Protein AF-A0A955L0E6-F1 (afdb_monomer_lite)

Foldseek 3Di:
DKKKKKKFFAWPLDWLVLRLVLVLLSLVVRLVVAAQKKKKWWDAQFAIEIEIARGRSVVRCPDPLNVVVSPDRGGTGMMIMMHDDDDKADSLARCQTPQHDDDQKTKDKDWAQPCLVVLCVVCVVFDDDGTGSVRSLVRQLNVLLVVDFASLRSLLVSVVPTDTWIWMWMDGLQAQKTKTATQALQKKWKAAPVRRMIIMIRDPVSNVVSCVPSPVPGPHIDIGTQDHQKMWIAGSHRRDIDIDGSPDDDDDPRGSDDDNGHYYHYDYPRDRDRPDPPPPDDDDPVVNVVVCVVVVVVVVVVVVVVPFQAAPPPRHGPPPPPWDADPVSHIPCNVPDDDDDDPDDVVVLVVCVVQAPVPLDASEEQAALLDPVSLVVLCCCCPVNVGRYDYDYDDPPPRDPNSVVSVVVSPD

InterPro domains:
  IPR014729 Rossmann-like alpha/beta/alpha sandwich fold [G3DSA:3.40.50.620] (313-409)
  IPR017932 Glutamine amidotransferase type 2 domain [PF13537] (86-204)
  IPR017932 Glutamine amidotransferase type 2 domain [PS51278] (2-237)
  IPR029055 Nucleophile aminohydrolases, N-terminal [G3DSA:3.60.20.10] (2-312)
  IPR029055 Nucleophile aminohydrolases, N-terminal [SSF56235] (2-205)

Radius of gyration: 25.05 Å; chains: 1; bounding box: 67×68×72 Å

pLDDT: mean 88.67, std 11.16, range [45.19, 98.56]

Secondary structure (DSSP, 8-state):
--EEEEEEE-TTSS-HHHHHHHHHHHHHHHHTT--SEEEEEEE-SSEEEEEEESS-HHHHTT-HHHHHTSSS-----EEEEEEE--SSS-TTSGGGSSSEEETTEEEEEEEEETTHHHHHHH-TTS---SSSHHHHHHHHHHHHHHHSSBHHHHHHHHHHH--EEEEEEEEESS-SEEEEEESS---EEEEETT--EEEEESSHHHHHHHHHHH-TT-S-EEEEEPPTTEEEEEETTT--EEEEETT-------BS--PPPPEEEE-S----SPPPP----SS-HHHHHHHHHHHHHHHHHHHHHHTS-B-TTT--BTTSTT--B-TTS-BHHHHS-------HHHHHHHHHHTT---SSS--EEEE--SSHHHHHHHHIIIIIS---EEEE---SS---HHHHHHHHHHH-

Sequence (412 aa):
MCGIFGFVTTKNSFNSERVKSITDQLLLLSESRGKDSSGVAIVREKEIIVYKEPLSAHKFIKQKKYLKLFSTEQEKHALIGHARMETNGSFSLSNNNQPVVKDGIVTIHNGIIVNDSDIWKKHTDIKRDFQVDTELYNSLLRKYIQKKESLLEALRATLSELQGSYAFATLFNDFNSLVLVTNTGSLYTITDSEKSFVAFVSEKHFAEELVSKQFPSQKEIEIKQVKADSGLIINLQNLNILSFQVSGNEKTNLTKKTAKSKTINQIGSIITEVPQPISLRKNNQNFKTIEKLINEEYTKDRDKISKLRRCTKCILPETMPFIEFDEEGVCSFCHSYEKREIKGVEELEKEIAKYRKGNGEPDCIVSFSGGRDSCYSMHYAVKELGLNPLAYSYDWGMITDLGRRNQARMTG

Structure (mmCIF, N/CA/C/O backbone):
data_AF-A0A955L0E6-F1
#
_entry.id   AF-A0A955L0E6-F1
#
loop_
_atom_site.group_PDB
_atom_site.id
_atom_site.type_symbol
_atom_site.label_atom_id
_atom_site.label_alt_id
_atom_site.label_comp_id
_atom_site.label_asym_id
_atom_site.label_entity_id
_atom_site.label_seq_id
_atom_site.pdbx_PDB_ins_code
_atom_site.Cartn_x
_atom_site.Cartn_y
_atom_site.Cartn_z
_atom_site.occupancy
_atom_site.B_iso_or_equiv
_atom_site.auth_seq_id
_atom_site.auth_comp_id
_atom_site.auth_asym_id
_atom_site.auth_atom_id
_atom_site.pdbx_PDB_model_num
ATOM 1 N N . MET A 1 1 ? 7.340 5.930 -4.363 1.00 64.69 1 MET A N 1
ATOM 2 C CA . MET A 1 1 ? 6.614 4.677 -4.041 1.00 64.69 1 MET A CA 1
ATOM 3 C C . MET A 1 1 ? 5.828 4.946 -2.785 1.00 64.69 1 MET A C 1
ATOM 5 O O . MET A 1 1 ? 6.500 5.255 -1.822 1.00 64.69 1 MET A O 1
ATOM 9 N N . CYS A 1 2 ? 4.504 4.808 -2.775 1.00 84.69 2 CYS A N 1
ATOM 10 C CA . CYS A 1 2 ? 3.619 5.091 -1.637 1.00 84.69 2 CYS A CA 1
ATOM 11 C C . CYS A 1 2 ? 4.024 4.424 -0.305 1.00 84.69 2 CYS A C 1
ATOM 13 O O . CYS A 1 2 ? 4.734 3.418 -0.293 1.00 84.69 2 CYS A O 1
ATOM 15 N N . GLY A 1 3 ? 3.547 4.957 0.820 1.00 89.81 3 GLY A N 1
ATOM 16 C CA . GLY A 1 3 ? 3.676 4.332 2.140 1.00 89.81 3 GLY A CA 1
ATOM 17 C C . GLY A 1 3 ? 2.317 3.904 2.691 1.00 89.81 3 GLY A C 1
ATOM 18 O O . GLY A 1 3 ? 1.415 4.737 2.771 1.00 89.81 3 GLY A O 1
ATOM 19 N N . ILE A 1 4 ? 2.189 2.633 3.094 1.00 96.06 4 ILE A N 1
ATOM 20 C CA . ILE A 1 4 ? 1.036 2.116 3.853 1.00 96.06 4 ILE A CA 1
ATOM 21 C C . ILE A 1 4 ? 1.430 1.875 5.305 1.00 96.06 4 ILE A C 1
ATOM 23 O O . ILE A 1 4 ? 2.556 1.449 5.590 1.00 96.06 4 ILE A O 1
ATOM 27 N N . PHE A 1 5 ? 0.501 2.148 6.212 1.00 98.06 5 PHE A N 1
ATOM 28 C CA . PHE A 1 5 ? 0.687 1.957 7.643 1.00 98.06 5 PHE A CA 1
ATOM 29 C C . PHE A 1 5 ? -0.652 1.802 8.362 1.00 98.06 5 PHE A C 1
ATOM 31 O O . PHE A 1 5 ? -1.718 2.099 7.817 1.00 98.06 5 PHE A O 1
ATOM 38 N N . GLY A 1 6 ? -0.594 1.393 9.620 1.00 97.69 6 GLY A N 1
ATOM 39 C CA . GLY A 1 6 ? -1.752 1.378 10.495 1.00 97.69 6 GLY A CA 1
ATOM 40 C C . GLY A 1 6 ? -1.480 0.645 11.794 1.00 97.69 6 GLY A C 1
ATOM 41 O O . GLY A 1 6 ? -0.364 0.197 12.053 1.00 97.69 6 GLY A O 1
ATOM 42 N N . PHE A 1 7 ? -2.508 0.536 12.622 1.00 96.62 7 PHE A N 1
ATOM 43 C CA . PHE A 1 7 ? -2.459 -0.217 13.864 1.00 96.62 7 PHE A CA 1
ATOM 44 C C . PHE A 1 7 ? -3.849 -0.640 14.322 1.00 96.62 7 PHE A C 1
ATOM 46 O O . PHE A 1 7 ? -4.857 -0.042 13.949 1.00 96.62 7 PHE A O 1
ATOM 53 N N . VAL A 1 8 ? -3.878 -1.672 15.153 1.00 95.38 8 VAL A N 1
ATOM 54 C CA . VAL A 1 8 ? -5.039 -2.182 15.875 1.00 95.38 8 VAL A CA 1
ATOM 55 C C . VAL A 1 8 ? -4.674 -2.209 17.352 1.00 95.38 8 VAL A C 1
ATOM 57 O O . VAL A 1 8 ? -3.561 -2.597 17.700 1.00 95.38 8 VAL A O 1
ATOM 60 N N . THR A 1 9 ? -5.581 -1.785 18.221 1.00 91.69 9 THR A N 1
ATOM 61 C CA . THR A 1 9 ? -5.351 -1.692 19.670 1.00 91.69 9 THR A CA 1
ATOM 62 C C . THR A 1 9 ? -6.477 -2.365 20.426 1.00 91.69 9 THR A C 1
ATOM 64 O O . THR A 1 9 ? -7.634 -2.293 19.999 1.00 91.69 9 THR A O 1
ATOM 67 N N . THR A 1 10 ? -6.173 -2.961 21.581 1.00 83.75 10 THR A N 1
ATOM 68 C CA . THR A 1 10 ? -7.248 -3.379 22.489 1.00 83.75 10 THR A CA 1
ATOM 69 C C . THR A 1 10 ? -7.947 -2.162 23.101 1.00 83.75 10 THR A C 1
ATOM 71 O O . THR A 1 10 ? -7.481 -1.017 23.026 1.00 83.75 10 THR A O 1
ATOM 74 N N . LYS A 1 11 ? -9.136 -2.398 23.662 1.00 74.31 11 LYS A N 1
ATOM 75 C CA . LYS A 1 11 ? -9.931 -1.361 24.320 1.00 74.31 11 LYS A CA 1
ATOM 76 C C . LYS A 1 11 ? -9.108 -0.721 25.446 1.00 74.31 11 LYS A C 1
ATOM 78 O O . LYS A 1 11 ? -8.560 -1.426 26.284 1.00 74.31 11 LYS A O 1
ATOM 83 N N . ASN A 1 12 ? -9.056 0.610 25.458 1.00 73.06 12 ASN A N 1
ATOM 84 C CA . ASN A 1 12 ? -8.335 1.445 26.428 1.00 73.06 12 ASN A CA 1
ATOM 85 C C . ASN A 1 12 ? -6.796 1.417 26.366 1.00 73.06 12 ASN A C 1
ATOM 87 O O . ASN A 1 12 ? -6.179 2.101 27.178 1.00 73.06 12 ASN A O 1
ATOM 91 N N . SER A 1 13 ? -6.154 0.719 25.416 1.00 80.88 13 SER A N 1
ATOM 92 C CA . SER A 1 13 ? -4.682 0.750 25.332 1.00 80.88 13 SER A CA 1
ATOM 93 C C . SER A 1 13 ? -4.150 2.135 24.977 1.00 80.88 13 SER A C 1
ATOM 95 O O . SER A 1 13 ? -3.214 2.609 25.614 1.00 80.88 13 SER A O 1
ATOM 97 N N . PHE A 1 14 ? -4.743 2.805 23.981 1.00 87.25 14 PHE A N 1
ATOM 98 C CA . PHE A 1 14 ? -4.327 4.141 23.546 1.00 87.25 14 PHE A CA 1
ATOM 99 C C . PHE A 1 14 ? -5.466 5.151 23.696 1.00 87.25 14 PHE A C 1
ATOM 101 O O . PHE A 1 14 ? -6.565 4.955 23.177 1.00 87.25 14 PHE A O 1
ATOM 108 N N . ASN A 1 15 ? -5.175 6.278 24.349 1.00 87.94 15 ASN A N 1
ATOM 109 C CA . ASN A 1 15 ? -6.073 7.429 24.376 1.00 87.94 15 ASN A CA 1
ATOM 110 C C . ASN A 1 15 ? -6.052 8.193 23.033 1.00 87.94 15 ASN A C 1
ATOM 112 O O . ASN A 1 15 ? -5.231 7.939 22.145 1.00 87.94 15 ASN A O 1
ATOM 116 N N . SER A 1 16 ? -6.959 9.159 22.871 1.00 88.81 16 SER A N 1
ATOM 117 C CA . SER A 1 16 ? -7.093 9.911 21.618 1.00 88.81 16 SER A CA 1
ATOM 118 C C . SER A 1 16 ? -5.825 10.656 21.192 1.00 88.81 16 SER A C 1
ATOM 120 O O . SER A 1 16 ? -5.523 10.678 19.995 1.00 88.81 16 SER A O 1
ATOM 122 N N . GLU A 1 17 ? -5.079 11.220 22.143 1.00 90.81 17 GLU A N 1
ATOM 123 C CA . GLU A 1 17 ? -3.821 11.932 21.889 1.00 90.81 17 GLU A CA 1
ATOM 124 C C . GLU A 1 17 ? -2.722 10.985 21.410 1.00 90.81 17 GLU A C 1
ATOM 126 O O . GLU A 1 17 ? -2.025 11.276 20.437 1.00 90.81 17 GLU A O 1
ATOM 131 N N . ARG A 1 18 ? -2.614 9.811 22.035 1.00 91.19 18 ARG A N 1
ATOM 132 C CA . ARG A 1 18 ? -1.647 8.775 21.685 1.00 91.19 18 ARG A CA 1
ATOM 133 C C . ARG A 1 18 ? -1.904 8.214 20.292 1.00 91.19 18 ARG A C 1
ATOM 135 O O . ARG A 1 18 ? -0.976 8.138 19.489 1.00 91.19 18 ARG A O 1
ATOM 142 N N . VAL A 1 19 ? -3.163 7.899 19.976 1.00 92.19 19 VAL A N 1
ATOM 143 C CA . VAL A 1 19 ? -3.582 7.486 18.624 1.00 92.19 19 VAL A CA 1
ATOM 144 C C . VAL A 1 19 ? -3.192 8.561 17.607 1.00 92.19 19 VAL A C 1
ATOM 146 O O . VAL A 1 19 ? -2.623 8.234 16.565 1.00 92.19 19 VAL A O 1
ATOM 149 N N . LYS A 1 20 ? -3.448 9.842 17.903 1.00 94.50 20 LYS A N 1
ATOM 150 C CA . LYS A 1 20 ? -3.072 10.948 17.013 1.00 94.50 20 LYS A CA 1
ATOM 151 C C . LYS A 1 20 ? -1.556 11.039 16.826 1.00 94.50 20 LYS A C 1
ATOM 153 O O . LYS A 1 20 ? -1.108 11.118 15.691 1.00 94.50 20 LYS A O 1
ATOM 158 N N . SER A 1 21 ? -0.779 10.994 17.908 1.00 95.31 21 SER A N 1
ATOM 159 C CA . SER A 1 21 ? 0.689 11.088 17.875 1.00 95.31 21 SER A CA 1
ATOM 160 C C . SER A 1 21 ? 1.318 9.997 17.002 1.00 95.31 21 SER A C 1
ATOM 162 O O . SER A 1 21 ? 2.103 10.294 16.099 1.00 95.31 21 SER A O 1
ATOM 164 N N . ILE A 1 22 ? 0.897 8.741 17.195 1.00 95.44 22 ILE A N 1
ATOM 165 C CA . ILE A 1 22 ? 1.336 7.602 16.374 1.00 95.44 22 ILE A CA 1
ATOM 166 C C . ILE A 1 22 ? 0.946 7.814 14.905 1.00 95.44 22 ILE A C 1
ATOM 168 O O . ILE A 1 22 ? 1.763 7.611 14.008 1.00 95.44 22 ILE A O 1
ATOM 172 N N . THR A 1 23 ? -0.289 8.258 14.649 1.00 96.38 23 THR A N 1
ATOM 173 C CA . THR A 1 23 ? -0.787 8.496 13.284 1.00 96.38 23 THR A CA 1
ATOM 174 C C . THR A 1 23 ? -0.008 9.600 12.574 1.00 96.38 23 THR A C 1
ATOM 176 O O . THR A 1 23 ? 0.397 9.410 11.429 1.00 96.38 23 THR A O 1
ATOM 179 N N . ASP A 1 24 ? 0.240 10.727 13.247 1.00 96.69 24 ASP A N 1
ATOM 180 C CA . ASP A 1 24 ? 1.011 11.852 12.710 1.00 96.69 24 ASP A CA 1
ATOM 181 C C . ASP A 1 24 ? 2.424 11.402 12.330 1.00 96.69 24 ASP A C 1
ATOM 183 O O . ASP A 1 24 ? 2.893 11.694 11.230 1.00 96.69 24 ASP A O 1
ATOM 187 N N . GLN A 1 25 ? 3.091 10.642 13.204 1.00 96.12 25 GLN A N 1
ATOM 188 C CA . GLN A 1 25 ? 4.428 10.135 12.920 1.00 96.12 25 GLN A CA 1
ATOM 189 C C . GLN A 1 25 ? 4.439 9.191 11.712 1.00 96.12 25 GLN A C 1
ATOM 191 O O . GLN A 1 25 ? 5.286 9.338 10.831 1.00 96.12 25 GLN A O 1
ATOM 196 N N . LEU A 1 26 ? 3.503 8.243 11.643 1.00 96.75 26 LEU A N 1
ATOM 197 C CA . LEU A 1 26 ? 3.417 7.298 10.528 1.00 96.75 26 LEU A CA 1
ATOM 198 C C . LEU A 1 26 ? 3.115 7.992 9.193 1.00 96.75 26 LEU A C 1
ATOM 200 O O . LEU A 1 26 ? 3.719 7.650 8.172 1.00 96.75 26 LEU A O 1
ATOM 204 N N . LEU A 1 27 ? 2.237 8.999 9.206 1.00 96.31 27 LEU A N 1
ATOM 205 C CA . LEU A 1 27 ? 1.954 9.856 8.054 1.00 96.31 27 LEU A CA 1
ATOM 206 C C . LEU A 1 27 ? 3.214 10.585 7.573 1.00 96.31 27 LEU A C 1
ATOM 208 O O . LEU A 1 27 ? 3.531 10.539 6.385 1.00 96.31 27 LEU A O 1
ATOM 212 N N . LEU A 1 28 ? 3.951 11.224 8.485 1.00 94.75 28 LEU A N 1
ATOM 213 C CA . LEU A 1 28 ? 5.163 11.980 8.156 1.00 94.75 28 LEU A CA 1
ATOM 214 C C . LEU A 1 28 ? 6.299 11.079 7.654 1.00 94.75 28 LEU A C 1
ATOM 216 O O . LEU A 1 28 ? 6.979 11.437 6.695 1.00 94.75 28 LEU A O 1
ATOM 220 N N . LEU A 1 29 ? 6.477 9.889 8.235 1.00 93.62 29 LEU A N 1
ATOM 221 C CA . LEU A 1 29 ? 7.442 8.905 7.730 1.00 93.62 29 LEU A CA 1
ATOM 222 C C . LEU A 1 29 ? 7.085 8.457 6.311 1.00 93.62 29 LEU A C 1
ATOM 224 O O . LEU A 1 29 ? 7.943 8.419 5.424 1.00 93.62 29 LEU A O 1
ATOM 228 N N . SER A 1 30 ? 5.799 8.204 6.075 1.00 93.38 30 SER A N 1
ATOM 229 C CA . SER A 1 30 ? 5.280 7.769 4.778 1.00 93.38 30 SER A CA 1
ATOM 230 C C . SER A 1 30 ? 5.316 8.871 3.709 1.00 93.38 30 SER A C 1
ATOM 232 O O . SER A 1 30 ? 5.319 8.567 2.518 1.00 93.38 30 SER A O 1
ATOM 234 N N . GLU A 1 31 ? 5.422 10.148 4.085 1.00 91.81 31 GLU A N 1
ATOM 235 C CA . GLU A 1 31 ? 5.539 11.267 3.137 1.00 91.81 31 GLU A CA 1
ATOM 236 C C . GLU A 1 31 ? 6.831 11.230 2.311 1.00 91.81 31 GLU A C 1
ATOM 238 O O . GLU A 1 31 ? 6.868 11.689 1.168 1.00 91.81 31 GLU A O 1
ATOM 243 N N . SER A 1 32 ? 7.900 10.640 2.859 1.00 85.25 32 SER A N 1
ATOM 244 C CA . SER A 1 32 ? 9.155 10.409 2.124 1.00 85.25 32 SER A CA 1
ATOM 245 C C . SER A 1 32 ? 8.959 9.544 0.870 1.00 85.25 32 SER A C 1
ATOM 247 O O . SER A 1 32 ? 9.773 9.568 -0.052 1.00 85.25 32 SER A O 1
ATOM 249 N N . ARG A 1 33 ? 7.852 8.798 0.840 1.00 82.50 33 ARG A N 1
ATOM 250 C CA . ARG A 1 33 ? 7.495 7.781 -0.139 1.00 82.50 33 ARG A CA 1
ATOM 251 C C . ARG A 1 33 ? 6.431 8.268 -1.138 1.00 82.50 33 ARG A C 1
ATOM 253 O O . ARG A 1 33 ? 6.504 7.923 -2.325 1.00 82.50 33 ARG A O 1
ATOM 260 N N . GLY A 1 34 ? 5.504 9.121 -0.700 1.00 83.31 34 GLY A N 1
ATOM 261 C CA . GLY A 1 34 ? 4.499 9.760 -1.554 1.00 83.31 34 GLY A CA 1
ATOM 262 C C . GLY A 1 34 ? 3.983 11.082 -0.984 1.00 83.31 34 GLY A C 1
ATOM 263 O O . GLY A 1 34 ? 3.747 11.187 0.217 1.00 83.31 34 GLY A O 1
ATOM 264 N N . LYS A 1 35 ? 3.821 12.095 -1.846 1.00 87.19 35 LYS A N 1
ATOM 265 C CA . LYS A 1 35 ? 3.467 13.474 -1.454 1.00 87.19 35 LYS A CA 1
ATOM 266 C C . LYS A 1 35 ? 2.188 14.006 -2.106 1.00 87.19 35 LYS A C 1
ATOM 268 O O . LYS A 1 35 ? 1.778 15.116 -1.773 1.00 87.19 35 LYS A O 1
ATOM 273 N N . ASP A 1 36 ? 1.559 13.238 -2.991 1.00 85.06 36 ASP A N 1
ATOM 274 C CA . ASP A 1 36 ? 0.475 13.734 -3.848 1.00 85.06 36 ASP A CA 1
ATOM 275 C C . ASP A 1 36 ? -0.866 13.761 -3.109 1.00 85.06 36 ASP A C 1
ATOM 277 O O . ASP A 1 36 ? -1.645 14.704 -3.225 1.00 85.06 36 ASP A O 1
ATOM 281 N N . SER A 1 37 ? -1.135 12.737 -2.296 1.00 90.94 37 SER A N 1
ATOM 282 C CA . SER A 1 37 ? -2.331 12.686 -1.450 1.00 90.94 37 SER A CA 1
ATOM 283 C C . SER A 1 37 ? -2.071 11.899 -0.173 1.00 90.94 37 SER A C 1
ATOM 285 O O . SER A 1 37 ? -1.183 11.045 -0.130 1.00 90.94 37 SER A O 1
ATOM 287 N N . SER A 1 38 ? -2.874 12.157 0.852 1.00 95.38 38 SER A N 1
ATOM 288 C CA . SER A 1 38 ? -2.813 11.451 2.129 1.00 95.38 38 SER A CA 1
ATOM 289 C C . SER A 1 38 ? -4.217 11.108 2.590 1.00 95.38 38 SER A C 1
ATOM 291 O O . SER A 1 38 ? -5.168 11.855 2.339 1.00 95.38 38 SER A O 1
ATOM 293 N N . GLY A 1 39 ? -4.347 9.991 3.293 1.00 96.44 39 GLY A N 1
ATOM 294 C CA . GLY A 1 39 ? -5.619 9.601 3.869 1.00 96.44 39 GLY A CA 1
ATOM 295 C C . GLY A 1 39 ? -5.485 8.596 4.996 1.00 96.44 39 GLY A C 1
ATOM 296 O O . GLY A 1 39 ? -4.488 7.888 5.116 1.00 96.44 39 GLY A O 1
ATOM 297 N N . VAL A 1 40 ? -6.520 8.547 5.826 1.00 97.62 40 VAL A N 1
ATOM 298 C CA . VAL A 1 40 ? -6.670 7.632 6.955 1.00 97.62 40 VAL A CA 1
ATOM 299 C C . VAL A 1 40 ? -8.097 7.092 7.003 1.00 97.62 40 VAL A C 1
ATOM 301 O O . VAL A 1 40 ? -9.047 7.775 6.620 1.00 97.62 40 VAL A O 1
ATOM 304 N N . ALA A 1 41 ? -8.255 5.872 7.502 1.00 97.50 41 ALA A N 1
ATOM 305 C CA . ALA A 1 41 ? -9.534 5.314 7.908 1.00 97.50 41 ALA A CA 1
ATOM 306 C C . ALA A 1 41 ? -9.456 4.888 9.373 1.00 97.50 41 ALA A C 1
ATOM 308 O O . ALA A 1 41 ? -8.530 4.179 9.762 1.00 97.50 41 ALA A O 1
ATOM 309 N N . ILE A 1 42 ? -10.425 5.328 10.175 1.00 94.94 42 ILE A N 1
ATOM 310 C CA . ILE A 1 42 ? -10.505 5.054 11.611 1.00 94.94 42 ILE A CA 1
ATOM 311 C C . ILE A 1 42 ? -11.742 4.212 11.882 1.00 94.94 42 ILE A C 1
ATOM 313 O O . ILE A 1 42 ? -12.856 4.601 11.526 1.00 94.94 42 ILE A O 1
ATOM 317 N N . VAL A 1 43 ? -11.543 3.075 12.543 1.00 92.75 43 VAL A N 1
ATOM 318 C CA . VAL A 1 43 ? -12.623 2.186 12.968 1.00 92.75 43 VAL A CA 1
ATOM 319 C C . VAL A 1 43 ? -13.085 2.566 14.368 1.00 92.75 43 VAL A C 1
ATOM 321 O O . VAL A 1 43 ? -12.305 2.553 15.325 1.00 92.75 43 VAL A O 1
ATOM 324 N N . ARG A 1 44 ? -14.380 2.853 14.469 1.00 88.19 44 ARG A N 1
ATOM 325 C CA . ARG A 1 44 ? -15.144 3.025 15.707 1.00 88.19 44 ARG A CA 1
ATOM 326 C C . ARG A 1 44 ? -16.129 1.863 15.845 1.00 88.19 44 ARG A C 1
ATOM 328 O O . ARG A 1 44 ? -16.296 1.060 14.925 1.00 88.19 44 ARG A O 1
ATOM 335 N N . GLU A 1 45 ? -16.816 1.776 16.978 1.00 82.81 45 GLU A N 1
ATOM 336 C CA . GLU A 1 45 ? -17.747 0.675 17.264 1.00 82.81 45 GLU A CA 1
ATOM 337 C C . GLU A 1 45 ? -18.825 0.493 16.169 1.00 82.81 45 GLU A C 1
ATOM 339 O O . GLU A 1 45 ? -19.089 -0.630 15.735 1.00 82.81 45 GLU A O 1
ATOM 344 N N . LYS A 1 46 ? -19.410 1.596 15.675 1.00 87.69 46 LYS A N 1
ATOM 345 C CA . LYS A 1 46 ? -20.553 1.593 14.734 1.00 87.69 46 LYS A CA 1
ATOM 346 C C . LYS A 1 46 ? -20.229 2.098 13.325 1.00 87.69 46 LYS A C 1
ATOM 348 O O . LYS A 1 46 ? -21.079 2.027 12.436 1.00 87.69 46 LYS A O 1
ATOM 353 N N . GLU A 1 47 ? -19.033 2.633 13.110 1.00 92.44 47 GLU A N 1
ATOM 354 C CA . GLU A 1 47 ? -18.674 3.299 11.857 1.00 92.44 47 GLU A CA 1
ATOM 355 C C . GLU A 1 47 ? -17.191 3.137 11.508 1.00 92.44 47 GLU A C 1
ATOM 357 O O . GLU A 1 47 ? -16.344 2.926 12.377 1.00 92.44 47 GLU A O 1
ATOM 362 N N . ILE A 1 48 ? -16.882 3.270 10.222 1.00 95.12 48 ILE A N 1
ATOM 363 C CA . ILE A 1 48 ? -15.540 3.498 9.698 1.00 95.12 48 ILE A CA 1
ATOM 364 C C . ILE A 1 48 ? -15.540 4.899 9.096 1.00 95.12 48 ILE A C 1
ATOM 366 O O . ILE A 1 48 ? -16.251 5.161 8.125 1.00 95.12 48 ILE A O 1
ATOM 370 N N . ILE A 1 49 ? -14.740 5.800 9.656 1.00 95.31 49 ILE A N 1
ATOM 371 C CA . ILE A 1 49 ? -14.586 7.152 9.117 1.00 95.31 49 ILE A CA 1
ATOM 372 C C . ILE A 1 49 ? -13.368 7.176 8.214 1.00 95.31 49 ILE A C 1
ATOM 374 O O . ILE A 1 49 ? -12.263 6.895 8.671 1.00 95.31 49 ILE A O 1
ATOM 378 N N . VAL A 1 50 ? -13.557 7.557 6.956 1.00 96.75 50 VAL A N 1
ATOM 379 C CA . VAL A 1 50 ? -12.485 7.709 5.972 1.00 96.75 50 VAL A CA 1
ATOM 380 C C . VAL A 1 50 ? -12.281 9.189 5.686 1.00 96.75 50 VAL A C 1
ATOM 382 O O . VAL A 1 50 ? -13.201 9.894 5.270 1.00 96.75 50 VAL A O 1
ATOM 385 N N . TYR A 1 51 ? -11.059 9.665 5.892 1.00 96.06 51 TYR A N 1
ATOM 386 C CA . TYR A 1 51 ? -10.655 11.020 5.551 1.00 96.06 51 TYR A CA 1
ATOM 387 C C . TYR A 1 51 ? -9.450 10.982 4.624 1.00 96.06 51 TYR A C 1
ATOM 389 O O . TYR A 1 51 ? -8.433 10.384 4.956 1.00 96.06 51 TYR A O 1
ATOM 397 N N . LYS A 1 52 ? -9.565 11.624 3.465 1.00 94.50 52 LYS A N 1
ATOM 398 C CA . LYS A 1 52 ? -8.521 11.679 2.443 1.00 94.50 52 LYS A CA 1
ATOM 399 C C . LYS A 1 52 ? -8.592 13.003 1.700 1.00 94.50 52 LYS A C 1
ATOM 401 O O . LYS A 1 52 ? -9.686 13.507 1.456 1.00 94.50 52 LYS A O 1
ATOM 406 N N . GLU A 1 53 ? -7.436 13.556 1.357 1.00 91.44 53 GLU A N 1
ATOM 407 C CA . GLU A 1 53 ? -7.313 14.800 0.591 1.00 91.44 53 GLU A CA 1
ATOM 408 C C . GLU A 1 53 ? -6.114 14.713 -0.369 1.00 91.44 53 GLU A C 1
ATOM 410 O O . GLU A 1 53 ? -5.137 14.022 -0.055 1.00 91.44 53 GLU A O 1
ATOM 415 N N . PRO A 1 54 ? -6.135 15.456 -1.492 1.00 90.81 54 PRO A N 1
ATOM 416 C CA . PRO A 1 54 ? -4.994 15.640 -2.396 1.00 90.81 54 PRO A CA 1
ATOM 417 C C . PRO A 1 54 ? -3.923 16.554 -1.770 1.00 90.81 54 PRO A C 1
ATOM 419 O O . PRO A 1 54 ? -3.557 17.601 -2.300 1.00 90.81 54 PRO A O 1
ATOM 422 N N . LEU A 1 55 ? -3.490 16.206 -0.560 1.00 90.69 55 LEU A N 1
ATOM 423 C CA . LEU A 1 55 ? -2.524 16.939 0.238 1.00 90.69 55 LEU A CA 1
ATOM 424 C C . LEU A 1 55 ? -1.423 15.995 0.701 1.00 90.69 55 LEU A C 1
ATOM 426 O O . LEU A 1 55 ? -1.676 14.866 1.125 1.00 90.69 55 LEU A O 1
ATOM 430 N N . SER A 1 56 ? -0.200 16.507 0.705 1.00 92.12 56 SER A N 1
ATOM 431 C CA . SER A 1 56 ? 0.929 15.843 1.340 1.00 92.12 56 SER A CA 1
ATOM 432 C C . SER A 1 56 ? 0.704 15.715 2.858 1.00 92.12 56 SER A C 1
ATOM 434 O O . SER A 1 56 ? -0.056 16.491 3.455 1.00 92.12 56 SER A O 1
ATOM 436 N N . ALA A 1 57 ? 1.361 14.753 3.501 1.00 93.94 57 ALA A N 1
ATOM 437 C CA . ALA A 1 57 ? 1.103 14.401 4.896 1.00 93.94 57 ALA A CA 1
ATOM 438 C C . ALA A 1 57 ? 1.253 15.595 5.853 1.00 93.94 57 ALA A C 1
ATOM 440 O O . ALA A 1 57 ? 0.365 15.841 6.673 1.00 93.94 57 ALA A O 1
ATOM 441 N N . HIS A 1 58 ? 2.312 16.405 5.711 1.00 94.56 58 HIS A N 1
ATOM 442 C CA . HIS A 1 58 ? 2.538 17.559 6.592 1.00 94.56 58 HIS A CA 1
ATOM 443 C C . HIS A 1 58 ? 1.467 18.658 6.462 1.00 94.56 58 HIS A C 1
ATOM 445 O O . HIS A 1 58 ? 1.292 19.464 7.381 1.00 94.56 58 HIS A O 1
ATOM 451 N N . LYS A 1 59 ? 0.750 18.721 5.328 1.00 94.31 59 LYS A N 1
ATOM 452 C CA . LYS A 1 59 ? -0.411 19.609 5.127 1.00 94.31 59 LYS A CA 1
ATOM 453 C C . LYS A 1 59 ? -1.701 18.953 5.608 1.00 94.31 59 LYS A C 1
ATOM 455 O O . LYS A 1 59 ? -2.560 19.637 6.164 1.00 94.31 59 LYS A O 1
ATOM 460 N N . PHE A 1 60 ? -1.829 17.645 5.403 1.00 95.38 60 PHE A N 1
ATOM 461 C CA . PHE A 1 60 ? -2.987 16.845 5.786 1.00 95.38 60 PHE A CA 1
ATOM 462 C C . PHE A 1 60 ? -3.226 16.862 7.303 1.00 95.38 60 PHE A C 1
ATOM 464 O O . PHE A 1 60 ? -4.336 17.159 7.743 1.00 95.38 60 PHE A O 1
ATOM 471 N N . ILE A 1 61 ? -2.175 16.675 8.111 1.00 96.06 61 ILE A N 1
ATOM 472 C CA . ILE A 1 61 ? -2.286 16.650 9.584 1.00 96.06 61 ILE A CA 1
ATOM 473 C C . ILE A 1 61 ? -2.714 17.994 10.205 1.00 96.06 61 ILE A C 1
ATOM 475 O O . ILE A 1 61 ? -3.121 18.052 11.364 1.00 96.06 61 ILE A O 1
ATOM 479 N N . LYS A 1 62 ? -2.638 19.091 9.440 1.00 96.19 62 LYS A N 1
ATOM 480 C CA . LYS A 1 62 ? -3.035 20.441 9.875 1.00 96.19 62 LYS A CA 1
ATOM 481 C C . LYS A 1 62 ? -4.508 20.750 9.590 1.00 96.19 62 LYS A C 1
ATOM 483 O O . LYS A 1 62 ? -5.009 21.792 10.011 1.00 96.19 62 LYS A O 1
ATOM 488 N N . GLN A 1 63 ? -5.213 19.883 8.862 1.00 95.00 63 GLN A N 1
ATOM 489 C CA . GLN A 1 63 ? -6.595 20.137 8.463 1.00 95.00 63 GLN A CA 1
ATOM 490 C C . GLN A 1 63 ? -7.552 20.076 9.657 1.00 95.00 63 GLN A C 1
ATOM 492 O O . GLN A 1 63 ? -7.507 19.154 10.468 1.00 95.00 63 GLN A O 1
ATOM 497 N N . LYS A 1 64 ? -8.512 21.010 9.729 1.00 93.56 64 LYS A N 1
ATOM 498 C CA . LYS A 1 64 ? -9.530 21.018 10.800 1.00 93.56 64 LYS A CA 1
ATOM 499 C C . LYS A 1 64 ? -10.321 19.706 10.855 1.00 93.56 64 LYS A C 1
ATOM 501 O O . LYS A 1 64 ? -10.635 19.229 11.941 1.00 93.56 64 LYS A O 1
ATOM 506 N N . LYS A 1 65 ? -10.640 19.122 9.692 1.00 93.19 65 LYS A N 1
ATOM 507 C CA . LYS A 1 65 ? -11.339 17.829 9.595 1.00 93.19 65 LYS A CA 1
ATOM 508 C C . LYS A 1 65 ? -10.491 16.680 10.151 1.00 93.19 65 LYS A C 1
ATOM 510 O O . LYS A 1 65 ? -11.033 15.860 10.882 1.00 93.19 65 LYS A O 1
ATOM 515 N N . TYR A 1 66 ? -9.180 16.679 9.890 1.00 94.62 66 TYR A N 1
ATOM 516 C CA . TYR A 1 66 ? -8.241 15.721 10.482 1.00 94.62 66 TYR A CA 1
ATOM 517 C C . TYR A 1 66 ? -8.226 15.819 12.007 1.00 94.62 66 TYR A C 1
ATOM 519 O O . TYR A 1 66 ? -8.426 14.825 12.692 1.00 94.62 66 TYR A O 1
ATOM 527 N N . LEU A 1 67 ? -8.057 17.026 12.554 1.00 93.19 67 LEU A N 1
ATOM 528 C CA . LEU A 1 67 ? -7.990 17.231 14.005 1.00 93.19 67 LEU A CA 1
ATOM 529 C C . LEU A 1 67 ? -9.270 16.755 14.717 1.00 93.19 67 LEU A C 1
ATOM 531 O O . LEU A 1 67 ? -9.192 16.132 15.775 1.00 93.19 67 LEU A O 1
ATOM 535 N N . LYS A 1 68 ? -10.442 16.962 14.100 1.00 91.88 68 LYS A N 1
ATOM 536 C CA . LYS A 1 68 ? -11.740 16.484 14.611 1.00 91.88 68 LYS A CA 1
ATOM 537 C C . LYS A 1 68 ? -11.858 14.958 14.696 1.00 91.88 68 LYS A C 1
ATOM 539 O O . LYS A 1 68 ? -12.656 14.464 15.486 1.00 91.88 68 LYS A O 1
ATOM 544 N N . LEU A 1 69 ? -11.068 14.193 13.937 1.00 90.88 69 LEU A N 1
ATOM 545 C CA . LEU A 1 69 ? -11.053 12.728 14.053 1.00 90.88 69 LEU A CA 1
ATOM 546 C C . LEU A 1 69 ? -10.600 12.258 15.442 1.00 90.88 69 LEU A C 1
ATOM 548 O O . LEU A 1 69 ? -10.989 11.177 15.894 1.00 90.88 69 LEU A O 1
ATOM 552 N N . PHE A 1 70 ? -9.788 13.076 16.117 1.00 91.06 70 PHE A N 1
ATOM 553 C CA . PHE A 1 70 ? -9.173 12.758 17.402 1.00 91.06 70 PHE A CA 1
ATOM 554 C C . PHE A 1 70 ? -9.735 13.575 18.569 1.00 91.06 70 PHE A C 1
ATOM 556 O O . PHE A 1 70 ? -9.310 13.351 19.694 1.00 91.06 70 PHE A O 1
ATOM 563 N N . SER A 1 71 ? -10.699 14.473 18.337 1.00 84.50 71 SER A N 1
ATOM 564 C CA . SER A 1 71 ? -11.223 15.377 19.373 1.00 84.50 71 SER A CA 1
ATOM 565 C C . SER A 1 71 ? -12.230 14.739 20.335 1.00 84.50 71 SER A C 1
ATOM 567 O O . SER A 1 71 ? -12.624 15.376 21.303 1.00 84.50 71 SER A O 1
ATOM 569 N N . THR A 1 72 ? -12.696 13.521 20.063 1.00 74.44 72 THR A N 1
ATOM 570 C CA . THR A 1 72 ? -13.640 12.800 20.928 1.00 74.44 72 THR A CA 1
ATOM 571 C C . THR A 1 72 ? -12.950 11.616 21.592 1.00 74.44 72 THR A C 1
ATOM 573 O O . THR A 1 72 ? -12.264 10.849 20.907 1.00 74.44 72 THR A O 1
ATOM 576 N N . GLU A 1 73 ? -13.179 11.415 22.890 1.00 67.94 73 GLU A N 1
ATOM 577 C CA . GLU A 1 73 ? -12.824 10.185 23.610 1.00 67.94 73 GLU A CA 1
ATOM 578 C C . GLU A 1 73 ? -13.770 9.045 23.219 1.00 67.94 73 GLU A C 1
ATOM 580 O O . GLU A 1 73 ? -14.637 8.618 23.972 1.00 67.94 73 GLU A O 1
ATOM 585 N N . GLN A 1 74 ? -13.653 8.596 21.975 1.00 67.75 74 GLN A N 1
ATOM 586 C CA . GLN A 1 74 ? -14.308 7.379 21.521 1.00 67.75 74 GLN A CA 1
ATOM 587 C C . GLN A 1 74 ? -13.296 6.247 21.465 1.00 67.75 74 GLN A C 1
ATOM 589 O O . GLN A 1 74 ? -12.126 6.464 21.138 1.00 67.75 74 GLN A O 1
ATOM 594 N N . GLU A 1 75 ? -13.779 5.037 21.729 1.00 70.00 75 GLU A N 1
ATOM 595 C CA . GLU A 1 75 ? -13.005 3.813 21.577 1.00 70.00 75 GLU A CA 1
ATOM 596 C C . GLU A 1 75 ? -12.631 3.629 20.102 1.00 70.00 75 GLU A C 1
ATOM 598 O O . GLU A 1 75 ? -13.479 3.425 19.227 1.00 70.00 75 GLU A O 1
ATOM 603 N N . LYS A 1 76 ? -11.334 3.766 19.820 1.00 78.06 76 LYS A N 1
ATOM 604 C CA . LYS A 1 76 ? -10.739 3.509 18.509 1.00 78.06 76 LYS A CA 1
ATOM 605 C C . LYS A 1 76 ? -10.081 2.145 18.583 1.00 78.06 76 LYS A C 1
ATOM 607 O O . LYS A 1 76 ? -9.267 1.905 19.469 1.00 78.06 76 LYS A O 1
ATOM 612 N N . HIS A 1 77 ? -10.440 1.271 17.656 1.00 80.62 77 HIS A N 1
ATOM 613 C CA . HIS A 1 77 ? -9.923 -0.099 17.649 1.00 80.62 77 HIS A CA 1
ATOM 614 C C . HIS A 1 77 ? -8.896 -0.320 16.552 1.00 80.62 77 HIS A C 1
ATOM 616 O O . HIS A 1 77 ? -8.013 -1.154 16.702 1.00 80.62 77 HIS A O 1
ATOM 622 N N . ALA A 1 78 ? -9.003 0.422 15.449 1.00 93.19 78 ALA A N 1
ATOM 623 C CA . ALA A 1 78 ? -8.070 0.308 14.345 1.00 93.19 78 ALA A CA 1
ATOM 624 C C . ALA A 1 78 ? -7.959 1.597 13.543 1.00 93.19 78 ALA A C 1
ATOM 626 O O . ALA A 1 78 ? -8.907 2.383 13.443 1.00 93.19 78 ALA A O 1
ATOM 627 N N . LEU A 1 79 ? -6.796 1.764 12.931 1.00 96.06 79 LEU A N 1
ATOM 628 C CA . LEU A 1 79 ? -6.490 2.822 11.995 1.00 96.06 79 LEU A CA 1
ATOM 629 C C . LEU A 1 79 ? -5.662 2.246 10.852 1.00 96.06 79 LEU A C 1
ATOM 631 O O . LEU A 1 79 ? -4.693 1.532 11.089 1.00 96.06 79 LEU A O 1
ATOM 635 N N . ILE A 1 80 ? -6.016 2.592 9.620 1.00 98.31 80 ILE A N 1
ATOM 636 C CA . ILE A 1 80 ? -5.150 2.397 8.453 1.00 98.31 80 ILE A CA 1
ATOM 637 C C . ILE A 1 80 ? -4.914 3.750 7.793 1.00 98.31 80 ILE A C 1
ATOM 639 O O . ILE A 1 80 ? -5.791 4.613 7.817 1.00 98.31 80 ILE A O 1
ATOM 643 N N . GLY A 1 81 ? -3.746 3.956 7.203 1.00 97.31 81 GLY A N 1
ATOM 644 C CA . GLY A 1 81 ? -3.422 5.198 6.526 1.00 97.31 81 GLY A CA 1
ATOM 645 C C . GLY A 1 81 ? -2.416 5.021 5.404 1.00 97.31 81 GLY A C 1
ATOM 646 O O . GLY A 1 81 ? -1.712 4.016 5.307 1.00 97.31 81 GLY A O 1
ATOM 647 N N . HIS A 1 82 ? -2.408 6.005 4.515 1.00 95.94 82 HIS A N 1
ATOM 648 C CA . HIS A 1 82 ? -1.666 5.956 3.271 1.00 95.94 82 HIS A CA 1
ATOM 649 C C . HIS A 1 82 ? -1.129 7.336 2.890 1.00 95.94 82 HIS A C 1
ATOM 651 O O . HIS A 1 82 ? -1.856 8.329 2.961 1.00 95.94 82 HIS A O 1
ATOM 657 N N . ALA A 1 83 ? 0.116 7.373 2.416 1.00 91.00 83 ALA A N 1
ATOM 658 C CA . ALA A 1 83 ? 0.705 8.514 1.719 1.00 91.00 83 ALA A CA 1
ATOM 659 C C . ALA A 1 83 ? 1.009 8.114 0.267 1.00 91.00 83 ALA A C 1
ATOM 661 O O . ALA A 1 83 ? 1.812 7.212 0.008 1.00 91.00 83 ALA A O 1
ATOM 662 N N . ARG A 1 84 ? 0.321 8.752 -0.686 1.00 81.81 84 ARG A N 1
ATOM 663 C CA . ARG A 1 84 ? 0.268 8.357 -2.100 1.00 81.81 84 ARG A CA 1
ATOM 664 C C . ARG A 1 84 ? 1.288 9.096 -2.948 1.00 81.81 84 ARG A C 1
ATOM 666 O O . ARG A 1 84 ? 1.442 10.308 -2.831 1.00 81.81 84 ARG A O 1
ATOM 673 N N . MET A 1 85 ? 1.906 8.346 -3.847 1.00 78.62 85 MET A N 1
ATOM 674 C CA . MET A 1 85 ? 2.533 8.823 -5.071 1.00 78.62 85 MET A CA 1
ATOM 675 C C . MET A 1 85 ? 1.686 8.296 -6.234 1.00 78.62 85 MET A C 1
ATOM 677 O O . MET A 1 85 ? 1.387 7.102 -6.256 1.00 78.62 85 MET A O 1
ATOM 681 N N . GLU A 1 86 ? 1.231 9.152 -7.139 1.00 71.62 86 GLU A N 1
ATOM 682 C CA . GLU A 1 86 ? 0.344 8.750 -8.230 1.00 71.62 86 GLU A CA 1
ATOM 683 C C . GLU A 1 86 ? 1.029 7.744 -9.171 1.00 71.62 86 GLU A C 1
ATOM 685 O O . GLU A 1 86 ? 2.181 7.914 -9.565 1.00 71.62 86 GLU A O 1
ATOM 690 N N . THR A 1 87 ? 0.306 6.678 -9.519 1.00 60.72 87 THR A N 1
ATOM 691 C CA . THR A 1 87 ? 0.717 5.668 -10.511 1.00 60.72 87 THR A CA 1
ATOM 692 C C . THR A 1 87 ? -0.394 5.418 -11.528 1.00 60.72 87 THR A C 1
ATOM 694 O O . THR A 1 87 ? -0.124 5.407 -12.720 1.00 60.72 87 THR A O 1
ATOM 697 N N . ASN A 1 88 ? -1.642 5.293 -11.062 1.00 67.94 88 ASN A N 1
ATOM 698 C CA . ASN A 1 88 ? -2.857 5.203 -11.876 1.00 67.94 88 ASN A CA 1
ATOM 699 C C . ASN A 1 88 ? -3.953 6.107 -11.308 1.00 67.94 88 ASN A C 1
ATOM 701 O O . ASN A 1 88 ? -4.188 6.074 -10.100 1.00 67.94 88 ASN A O 1
ATOM 705 N N . GLY A 1 89 ? -4.663 6.838 -12.171 1.00 65.38 89 GLY A N 1
ATOM 706 C CA . GLY A 1 89 ? -5.802 7.688 -11.814 1.00 65.38 89 GLY A CA 1
ATOM 707 C C . GLY A 1 89 ? -5.412 8.963 -11.057 1.00 65.38 89 GLY A C 1
ATOM 708 O O . GLY A 1 89 ? -4.763 8.907 -10.012 1.00 65.38 89 GLY A O 1
ATOM 709 N N . SER A 1 90 ? -5.912 10.109 -11.526 1.00 70.62 90 SER A N 1
ATOM 710 C CA . SER A 1 90 ? -5.533 11.429 -10.999 1.00 70.62 90 SER A CA 1
ATOM 711 C C . SER A 1 90 ? -5.695 11.543 -9.482 1.00 70.62 90 SER A C 1
ATOM 713 O O . SER A 1 90 ? -6.776 11.256 -8.959 1.00 70.62 90 SER A O 1
ATOM 715 N N . PHE A 1 91 ? -4.658 12.016 -8.777 1.00 71.50 91 PHE A N 1
ATOM 716 C CA . PHE A 1 91 ? -4.730 12.353 -7.347 1.00 71.50 91 PHE A CA 1
ATOM 717 C C . PHE A 1 91 ? -5.708 13.494 -7.051 1.00 71.50 91 PHE A C 1
ATOM 719 O O . PHE A 1 91 ? -6.174 13.633 -5.922 1.00 71.50 91 PHE A O 1
ATOM 726 N N . SER A 1 92 ? -6.055 14.298 -8.058 1.00 72.19 92 SER A N 1
ATOM 727 C CA . SER A 1 92 ? -7.032 15.377 -7.906 1.00 72.19 92 SER A CA 1
ATOM 728 C C . SER A 1 92 ? -8.451 14.848 -7.694 1.00 72.19 92 SER A C 1
ATOM 730 O O . SER A 1 92 ? -9.268 15.541 -7.098 1.00 72.19 92 SER A O 1
ATOM 732 N N . LEU A 1 93 ? -8.744 13.620 -8.139 1.00 76.31 93 LEU A N 1
ATOM 733 C CA . LEU A 1 93 ? -10.038 12.975 -7.931 1.00 76.31 93 LEU A CA 1
ATOM 734 C C . LEU A 1 93 ? -10.071 12.276 -6.572 1.00 76.31 93 LEU A C 1
ATOM 736 O O . LEU A 1 93 ? -9.323 11.328 -6.319 1.00 76.31 93 LEU A O 1
ATOM 740 N N . SER A 1 94 ? -10.994 12.685 -5.703 1.00 80.06 94 SER A N 1
ATOM 741 C CA . SER A 1 94 ? -11.054 12.185 -4.323 1.00 80.06 94 SER A CA 1
ATOM 742 C C . SER A 1 94 ? -11.254 10.673 -4.239 1.00 80.06 94 SER A C 1
ATOM 744 O O . SER A 1 94 ? -10.713 10.025 -3.341 1.00 80.06 94 SER A O 1
ATOM 746 N N . ASN A 1 95 ? -11.989 10.091 -5.188 1.00 83.88 95 ASN A N 1
ATOM 747 C CA . ASN A 1 95 ? -12.262 8.654 -5.217 1.00 83.88 95 ASN A CA 1
ATOM 748 C C . ASN A 1 95 ? -11.026 7.809 -5.559 1.00 83.88 95 ASN A C 1
ATOM 750 O O . ASN A 1 95 ? -10.929 6.678 -5.090 1.00 83.88 95 ASN A O 1
ATOM 754 N N . ASN A 1 96 ? -10.055 8.376 -6.283 1.00 84.94 96 ASN A N 1
ATOM 755 C CA . ASN A 1 96 ? -8.792 7.706 -6.603 1.00 84.94 96 ASN A CA 1
ATOM 756 C C . ASN A 1 96 ? -7.796 7.748 -5.431 1.00 84.94 96 ASN A C 1
ATOM 758 O O . ASN A 1 96 ? -6.855 6.957 -5.374 1.00 84.94 96 ASN A O 1
ATOM 762 N N . ASN A 1 97 ? -7.977 8.667 -4.480 1.00 90.75 97 ASN A N 1
ATOM 763 C CA . ASN A 1 97 ? -7.116 8.736 -3.306 1.00 90.75 97 ASN A CA 1
ATOM 764 C C . ASN A 1 97 ? -7.440 7.614 -2.320 1.00 90.75 97 ASN A C 1
ATOM 766 O O . ASN A 1 97 ? -8.588 7.177 -2.186 1.00 90.75 97 ASN A O 1
ATOM 770 N N . GLN A 1 98 ? -6.411 7.168 -1.608 1.00 94.00 98 GLN A N 1
ATOM 771 C CA . GLN A 1 98 ? -6.522 6.080 -0.647 1.00 94.00 98 GLN A CA 1
ATOM 772 C C . GLN A 1 98 ? -6.735 6.626 0.776 1.00 94.00 98 GLN A C 1
ATOM 774 O O . GLN A 1 98 ? -6.194 7.691 1.085 1.00 94.00 98 GLN A O 1
ATOM 779 N N . PRO A 1 99 ? -7.479 5.932 1.658 1.00 97.19 99 PRO A N 1
ATOM 780 C CA . PRO A 1 99 ? -8.119 4.623 1.465 1.00 97.19 99 PRO A CA 1
ATOM 781 C C . PRO A 1 99 ? -9.253 4.602 0.423 1.00 97.19 99 PRO A C 1
ATOM 783 O O . PRO A 1 99 ? -10.080 5.518 0.352 1.00 97.19 99 PRO A O 1
ATOM 786 N N . VAL A 1 100 ? -9.287 3.551 -0.400 1.00 96.62 100 VAL A N 1
ATOM 787 C CA . VAL A 1 100 ? -10.323 3.326 -1.420 1.00 96.62 100 VAL A CA 1
ATOM 788 C C . VAL A 1 100 ? -11.501 2.610 -0.778 1.00 96.62 100 VAL A C 1
ATOM 790 O O . VAL A 1 100 ? -11.327 1.580 -0.128 1.00 96.62 100 VAL A O 1
ATOM 793 N N . VAL A 1 101 ? -12.699 3.168 -0.959 1.00 96.88 101 VAL A N 1
ATOM 794 C CA . VAL A 1 101 ? -13.949 2.659 -0.383 1.00 96.88 101 VAL A CA 1
ATOM 795 C C . VAL A 1 101 ? -14.830 2.140 -1.504 1.00 96.88 101 VAL A C 1
ATOM 797 O O . VAL A 1 101 ? -15.247 2.923 -2.354 1.00 96.88 101 VAL A O 1
ATOM 800 N N . LYS A 1 102 ? -15.134 0.842 -1.498 1.00 96.00 102 LYS A N 1
ATOM 801 C CA . LYS A 1 102 ? -16.004 0.212 -2.497 1.00 96.00 102 LYS A CA 1
ATOM 802 C C . LYS A 1 102 ? -16.652 -1.037 -1.912 1.00 96.00 102 LYS A C 1
ATOM 804 O O . LYS A 1 102 ? -15.998 -1.793 -1.204 1.00 96.00 102 LYS A O 1
ATOM 809 N N . ASP A 1 103 ? -17.948 -1.207 -2.159 1.00 95.06 103 ASP A N 1
ATOM 810 C CA . ASP A 1 103 ? -18.737 -2.387 -1.792 1.00 95.06 103 ASP A CA 1
ATOM 811 C C . ASP A 1 103 ? -18.562 -2.849 -0.326 1.00 95.06 103 ASP A C 1
ATOM 813 O O . ASP A 1 103 ? -18.397 -4.031 -0.022 1.00 95.06 103 ASP A O 1
ATOM 817 N N . GLY A 1 104 ? -18.573 -1.893 0.612 1.00 94.88 104 GLY A N 1
ATOM 818 C CA . GLY A 1 104 ? -18.425 -2.158 2.051 1.00 94.88 104 GLY A CA 1
ATOM 819 C C . GLY A 1 104 ? -16.995 -2.480 2.506 1.00 94.88 104 GLY A C 1
ATOM 820 O O . GLY A 1 104 ? -16.798 -2.891 3.647 1.00 94.88 104 GLY A O 1
ATOM 821 N N . ILE A 1 105 ? -16.003 -2.318 1.631 1.00 97.56 105 ILE A N 1
ATOM 822 C CA . ILE A 1 105 ? -14.589 -2.606 1.883 1.00 97.56 105 ILE A CA 1
ATOM 823 C C . ILE A 1 105 ? -13.788 -1.304 1.802 1.00 97.56 105 ILE A C 1
ATOM 825 O O . ILE A 1 105 ? -14.031 -0.463 0.931 1.00 97.56 105 ILE A O 1
ATOM 829 N N . VAL A 1 106 ? -12.846 -1.130 2.732 1.00 98.25 106 VAL A N 1
ATOM 830 C CA . VAL A 1 106 ? -11.930 0.014 2.797 1.00 98.25 106 VAL A CA 1
ATOM 831 C C . VAL A 1 106 ? -10.499 -0.502 2.729 1.00 98.25 106 VAL A C 1
ATOM 833 O O . VAL A 1 106 ? -10.041 -1.158 3.663 1.00 98.25 106 VAL A O 1
ATOM 836 N N . THR A 1 107 ? -9.786 -0.180 1.651 1.00 98.44 107 THR A N 1
ATOM 837 C CA . THR A 1 107 ? -8.444 -0.721 1.396 1.00 98.44 107 THR A CA 1
ATOM 838 C C . THR A 1 107 ? -7.428 0.373 1.122 1.00 98.44 107 THR A C 1
ATOM 840 O O . THR A 1 107 ? -7.699 1.344 0.412 1.00 98.44 107 THR A O 1
ATOM 843 N N . ILE A 1 108 ? -6.235 0.189 1.680 1.00 98.00 108 ILE A N 1
ATOM 844 C CA . ILE A 1 108 ? -5.009 0.843 1.223 1.00 98.00 108 ILE A CA 1
ATOM 845 C C . ILE A 1 108 ? -4.125 -0.194 0.523 1.00 98.00 108 ILE A C 1
ATOM 847 O O . ILE A 1 108 ? -4.073 -1.355 0.931 1.00 98.00 108 ILE A O 1
ATOM 851 N N . HIS A 1 109 ? -3.461 0.227 -0.544 1.00 96.12 109 HIS A N 1
ATOM 852 C CA . HIS A 1 109 ? -2.752 -0.614 -1.493 1.00 96.12 109 HIS A CA 1
ATOM 853 C C . HIS A 1 109 ? -1.438 0.045 -1.916 1.00 96.12 109 HIS A C 1
ATOM 855 O O . HIS A 1 109 ? -1.426 1.129 -2.501 1.00 96.12 109 HIS A O 1
ATOM 861 N N . ASN A 1 110 ? -0.340 -0.664 -1.679 1.00 93.88 110 ASN A N 1
ATOM 862 C CA . ASN A 1 110 ? 0.951 -0.396 -2.291 1.00 93.88 110 ASN A CA 1
ATOM 863 C C . ASN A 1 110 ? 1.215 -1.437 -3.375 1.00 93.88 110 ASN A C 1
ATOM 865 O O . ASN A 1 110 ? 1.376 -2.609 -3.051 1.00 93.88 110 ASN A O 1
ATOM 869 N N . GLY A 1 111 ? 1.312 -1.018 -4.632 1.00 91.62 111 GLY A N 1
ATOM 870 C CA . GLY A 1 111 ? 1.518 -1.948 -5.735 1.00 91.62 111 GLY A CA 1
ATOM 871 C C . GLY A 1 111 ? 0.793 -1.523 -7.000 1.00 91.62 111 GLY A C 1
ATOM 872 O O . GLY A 1 111 ? 0.290 -0.402 -7.084 1.00 91.62 111 GLY A O 1
ATOM 873 N N . ILE A 1 112 ? 0.795 -2.418 -7.985 1.00 92.44 112 ILE A N 1
ATOM 874 C CA . ILE A 1 112 ? 0.060 -2.287 -9.242 1.00 92.44 112 ILE A CA 1
ATOM 875 C C . ILE A 1 112 ? -0.497 -3.664 -9.599 1.00 92.44 112 ILE A C 1
ATOM 877 O O . ILE A 1 112 ? 0.273 -4.625 -9.714 1.00 92.44 112 ILE A O 1
ATOM 881 N N . ILE A 1 113 ? -1.811 -3.737 -9.815 1.00 95.44 113 ILE A N 1
ATOM 882 C CA . ILE A 1 113 ? -2.464 -4.903 -10.427 1.00 95.44 113 ILE A CA 1
ATOM 883 C C . ILE A 1 113 ? -2.401 -4.717 -11.945 1.00 95.44 113 ILE A C 1
ATOM 885 O O . ILE A 1 113 ? -3.085 -3.859 -12.497 1.00 95.44 113 ILE A O 1
ATOM 889 N N . VAL A 1 114 ? -1.551 -5.487 -12.624 1.00 93.56 114 VAL A N 1
ATOM 890 C CA . VAL A 1 114 ? -1.225 -5.253 -14.047 1.00 93.56 114 VAL A CA 1
ATOM 891 C C . VAL A 1 114 ? -2.245 -5.846 -15.014 1.00 93.56 114 VAL A C 1
ATOM 893 O O . VAL A 1 114 ? -2.316 -5.425 -16.162 1.00 93.56 114 VAL A O 1
ATOM 896 N N . ASN A 1 115 ? -3.045 -6.808 -14.555 1.00 95.31 115 ASN A N 1
ATOM 897 C CA . ASN A 1 115 ? -4.095 -7.452 -15.339 1.00 95.31 115 ASN A CA 1
ATOM 898 C C . ASN A 1 115 ? -5.500 -6.919 -14.995 1.00 95.31 115 ASN A C 1
ATOM 900 O O . ASN A 1 115 ? -6.493 -7.618 -15.205 1.00 95.31 115 ASN A O 1
ATOM 904 N N . ASP A 1 116 ? -5.603 -5.693 -14.462 1.00 93.25 116 ASP A N 1
ATOM 905 C CA . ASP A 1 116 ? -6.872 -5.116 -14.000 1.00 93.25 116 ASP A CA 1
ATOM 906 C C . ASP A 1 116 ? -7.945 -5.106 -15.102 1.00 93.25 116 ASP A C 1
ATOM 908 O O . ASP A 1 116 ? -9.096 -5.487 -14.890 1.00 93.25 116 ASP A O 1
ATOM 912 N N . SER A 1 117 ? -7.536 -4.728 -16.309 1.00 91.69 117 SER A N 1
ATOM 913 C CA . SER A 1 117 ? -8.389 -4.569 -17.479 1.00 91.69 117 SER A CA 1
ATOM 914 C C . SER A 1 117 ? -8.971 -5.900 -17.953 1.00 91.69 117 SER A C 1
ATOM 916 O O . SER A 1 117 ? -10.127 -5.947 -18.376 1.00 91.69 117 SER A O 1
ATOM 918 N N . ASP A 1 118 ? -8.210 -6.989 -17.842 1.00 94.38 118 ASP A N 1
ATOM 919 C CA . ASP A 1 118 ? -8.671 -8.325 -18.222 1.00 94.38 118 ASP A CA 1
ATOM 920 C C . ASP A 1 118 ? -9.654 -8.889 -17.196 1.00 94.38 118 ASP A C 1
ATOM 922 O O . ASP A 1 118 ? -10.673 -9.476 -17.565 1.00 94.38 118 ASP A O 1
ATOM 926 N N . ILE A 1 119 ? -9.413 -8.642 -15.905 1.00 96.44 119 ILE A N 1
ATOM 927 C CA . ILE A 1 119 ? -10.335 -9.057 -14.844 1.00 96.44 119 ILE A CA 1
ATOM 928 C C . ILE A 1 119 ? -11.659 -8.289 -14.961 1.00 96.44 119 ILE A C 1
ATOM 930 O O . ILE A 1 119 ? -12.722 -8.907 -14.875 1.00 96.44 119 ILE A O 1
ATOM 934 N N . TRP A 1 120 ? -11.630 -6.978 -15.233 1.00 95.88 120 TRP A N 1
ATOM 935 C CA . TRP A 1 120 ? -12.850 -6.198 -15.479 1.00 95.88 120 TRP A CA 1
ATOM 936 C C . TRP A 1 120 ? -13.660 -6.738 -16.666 1.00 95.88 120 TRP A C 1
ATOM 938 O O . TRP A 1 120 ? -14.881 -6.832 -16.574 1.00 95.88 120 TRP A O 1
ATOM 948 N N . LYS A 1 121 ? -13.003 -7.146 -17.763 1.00 95.06 121 LYS A N 1
ATOM 949 C CA . LYS A 1 121 ? -13.681 -7.779 -18.911 1.00 95.06 121 LYS A CA 1
ATOM 950 C C . LYS A 1 121 ? -14.287 -9.137 -18.554 1.00 95.06 121 LYS A C 1
ATOM 952 O O . LYS A 1 121 ? -15.367 -9.468 -19.034 1.00 95.06 121 LYS A O 1
ATOM 957 N N . LYS A 1 122 ? -13.598 -9.927 -17.726 1.00 96.00 122 LYS A N 1
ATOM 958 C CA . LYS A 1 122 ? -14.037 -11.265 -17.304 1.00 96.00 122 LYS A CA 1
ATOM 959 C C . LYS A 1 122 ? -15.187 -11.219 -16.285 1.00 96.00 122 LYS A C 1
ATOM 961 O O . LYS A 1 122 ? -16.026 -12.117 -16.278 1.00 96.00 122 LYS A O 1
ATOM 966 N N . HIS A 1 123 ? -15.240 -10.203 -15.424 1.00 95.44 123 HIS A N 1
ATOM 967 C CA . HIS A 1 123 ? -16.225 -10.074 -14.343 1.00 95.44 123 HIS A CA 1
ATOM 968 C C . HIS A 1 123 ? -17.214 -8.938 -14.642 1.00 95.44 123 HIS A C 1
ATOM 970 O O . HIS A 1 123 ? -17.201 -7.897 -13.995 1.00 95.44 123 HIS A O 1
ATOM 976 N N . THR A 1 124 ? -18.101 -9.146 -15.617 1.00 92.50 124 THR A N 1
ATOM 977 C CA . THR A 1 124 ? -19.099 -8.144 -16.044 1.00 92.50 124 THR A CA 1
ATOM 978 C C . THR A 1 124 ? -20.209 -7.881 -15.018 1.00 92.50 124 THR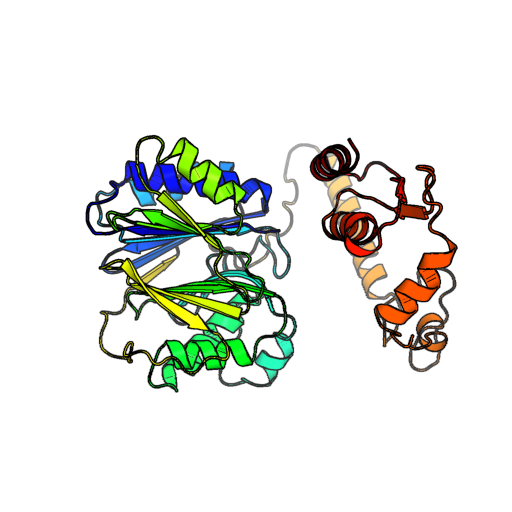 A C 1
ATOM 980 O O . THR A 1 124 ? -20.969 -6.926 -15.156 1.00 92.50 124 THR A O 1
ATOM 983 N N . ASP A 1 125 ? -20.306 -8.712 -13.980 1.00 93.50 125 ASP A N 1
ATOM 984 C CA . ASP A 1 125 ? -21.244 -8.598 -12.860 1.00 93.50 125 ASP A CA 1
ATOM 985 C C . ASP A 1 125 ? -20.795 -7.608 -11.772 1.00 93.50 125 ASP A C 1
ATOM 987 O O . ASP A 1 125 ? -21.578 -7.299 -10.874 1.00 93.50 125 ASP A O 1
ATOM 991 N N . ILE A 1 126 ? -19.560 -7.099 -11.837 1.00 93.69 126 ILE A N 1
ATOM 992 C CA . ILE A 1 126 ? -19.072 -6.024 -10.963 1.00 93.69 126 ILE A CA 1
ATOM 993 C C . ILE A 1 126 ? -18.900 -4.730 -11.761 1.00 93.69 126 ILE A C 1
ATOM 995 O O . ILE A 1 126 ? -18.496 -4.737 -12.922 1.00 93.69 126 ILE A O 1
ATOM 999 N N . LYS A 1 127 ? -19.212 -3.596 -11.130 1.00 92.38 127 LYS A N 1
ATOM 1000 C CA . LYS A 1 127 ? -19.189 -2.278 -11.774 1.00 92.38 127 LYS A CA 1
ATOM 1001 C C . LYS A 1 127 ? -17.958 -1.482 -11.350 1.00 92.38 127 LYS A C 1
ATOM 1003 O O . LYS A 1 127 ? -17.756 -1.279 -10.153 1.00 92.38 127 LYS A O 1
ATOM 1008 N N . ARG A 1 128 ? -17.220 -0.979 -12.342 1.00 93.25 128 ARG A N 1
ATOM 1009 C CA . ARG A 1 128 ? -16.127 -0.016 -12.178 1.00 93.25 128 ARG A CA 1
ATOM 1010 C C . ARG A 1 128 ? -16.678 1.410 -12.095 1.00 93.25 128 ARG A C 1
ATOM 1012 O O . ARG A 1 128 ? -17.355 1.865 -13.014 1.00 93.25 128 ARG A O 1
ATOM 1019 N N . ASP A 1 129 ? -16.372 2.101 -11.009 1.00 89.12 129 ASP A N 1
ATOM 1020 C CA . ASP A 1 129 ? -16.729 3.490 -10.721 1.00 89.12 129 ASP A CA 1
ATOM 1021 C C . ASP A 1 129 ? -15.488 4.406 -10.667 1.00 89.12 129 ASP A C 1
ATOM 1023 O O . ASP A 1 129 ? -15.616 5.617 -10.857 1.00 89.12 129 ASP A O 1
ATOM 1027 N N . PHE A 1 130 ? -14.289 3.865 -10.411 1.00 88.38 130 PHE A N 1
ATOM 1028 C CA . PHE A 1 130 ? -13.040 4.608 -10.220 1.00 88.38 130 PHE A CA 1
ATOM 1029 C C . PHE A 1 130 ? -11.951 4.201 -11.231 1.00 88.38 130 PHE A C 1
ATOM 1031 O O . PHE A 1 130 ? -12.067 3.263 -12.025 1.00 88.38 130 PHE A O 1
ATOM 1038 N N . GLN A 1 131 ? -10.846 4.951 -11.227 1.00 85.69 131 GLN A N 1
ATOM 1039 C CA . GLN A 1 131 ? -9.720 4.733 -12.147 1.00 85.69 131 GLN A CA 1
ATOM 1040 C C . GLN A 1 131 ? -8.554 3.975 -11.504 1.00 85.69 131 GLN A C 1
ATOM 1042 O O . GLN A 1 131 ? -7.539 3.745 -12.155 1.00 85.69 131 GLN A O 1
ATOM 1047 N N . VAL A 1 132 ? -8.687 3.589 -10.236 1.00 88.62 132 VAL A N 1
ATOM 1048 C CA . VAL A 1 132 ? -7.636 2.910 -9.476 1.00 88.62 132 VAL A CA 1
ATOM 1049 C C . VAL A 1 132 ? -7.849 1.405 -9.460 1.00 88.62 132 VAL A C 1
ATOM 1051 O O . VAL A 1 132 ? -8.949 0.915 -9.230 1.00 88.62 132 VAL A O 1
ATOM 1054 N N . ASP A 1 133 ? -6.763 0.669 -9.635 1.00 92.00 133 ASP A N 1
ATOM 1055 C CA . ASP A 1 133 ? -6.720 -0.793 -9.570 1.00 92.00 133 ASP A CA 1
ATOM 1056 C C . ASP A 1 133 ? -7.201 -1.361 -8.221 1.00 92.00 133 ASP A C 1
ATOM 1058 O O . ASP A 1 133 ? -7.806 -2.425 -8.150 1.00 92.00 133 ASP A O 1
ATOM 1062 N N . THR A 1 134 ? -7.016 -0.612 -7.139 1.00 94.94 134 THR A N 1
ATOM 1063 C CA . THR A 1 134 ? -7.457 -0.985 -5.786 1.00 94.94 134 THR A CA 1
ATOM 1064 C C . THR A 1 134 ? -8.977 -1.180 -5.708 1.00 94.94 134 THR A C 1
ATOM 1066 O O . THR A 1 134 ? -9.468 -1.976 -4.909 1.00 94.94 134 THR A O 1
ATOM 1069 N N . GLU A 1 135 ? -9.740 -0.489 -6.560 1.00 95.81 135 GLU A N 1
ATOM 1070 C CA . GLU A 1 135 ? -11.187 -0.685 -6.664 1.00 95.81 135 GLU A CA 1
ATOM 1071 C C . GLU A 1 135 ? -11.545 -2.103 -7.124 1.00 95.81 135 GLU A C 1
ATOM 1073 O O . GLU A 1 135 ? -12.491 -2.709 -6.607 1.00 95.81 135 GLU A O 1
ATOM 1078 N N . LEU A 1 136 ? -10.780 -2.637 -8.080 1.00 96.88 136 LEU A N 1
ATOM 1079 C CA . LEU A 1 136 ? -10.982 -3.984 -8.593 1.00 96.88 136 LEU A CA 1
ATOM 1080 C C . LEU A 1 136 ? -10.816 -5.006 -7.472 1.00 96.88 136 LEU A C 1
ATOM 1082 O O . LEU A 1 136 ? -11.667 -5.880 -7.318 1.00 96.88 136 LEU A O 1
ATOM 1086 N N . TYR A 1 137 ? -9.760 -4.868 -6.664 1.00 97.94 137 TYR A N 1
ATOM 1087 C CA . TYR A 1 137 ? -9.532 -5.740 -5.512 1.00 97.94 137 TYR A CA 1
ATOM 1088 C C . TYR A 1 137 ? -10.737 -5.737 -4.560 1.00 97.94 137 TYR A C 1
ATOM 1090 O O . TYR A 1 137 ? -11.226 -6.810 -4.204 1.00 97.94 137 TYR A O 1
ATOM 1098 N N . ASN A 1 138 ? -11.269 -4.560 -4.207 1.00 98.00 138 ASN A N 1
ATOM 1099 C CA . ASN A 1 138 ? -12.440 -4.456 -3.330 1.00 98.00 138 ASN A CA 1
ATOM 1100 C C . ASN A 1 138 ? -13.672 -5.138 -3.939 1.00 98.00 138 ASN A C 1
ATOM 1102 O O . ASN A 1 138 ? -14.320 -5.953 -3.281 1.00 98.00 138 ASN A O 1
ATOM 1106 N N . SER A 1 139 ? -13.978 -4.838 -5.200 1.00 97.81 139 SER A N 1
ATOM 1107 C CA . SER A 1 139 ? -15.168 -5.360 -5.884 1.00 97.81 139 SER A CA 1
ATOM 1108 C C . SER A 1 139 ? -15.093 -6.884 -6.048 1.00 97.81 139 SER A C 1
ATOM 1110 O O . SER A 1 139 ? -16.049 -7.610 -5.761 1.00 97.81 139 SER A O 1
ATOM 1112 N N . LEU A 1 140 ? -13.921 -7.395 -6.437 1.00 97.94 140 LEU A N 1
ATOM 1113 C CA . LEU A 1 140 ? -13.673 -8.824 -6.606 1.00 97.94 140 LEU A CA 1
ATOM 1114 C C . LEU A 1 140 ? -13.697 -9.568 -5.264 1.00 97.94 140 LEU A C 1
ATOM 1116 O O . LEU A 1 140 ? -14.322 -10.625 -5.155 1.00 97.94 140 LEU A O 1
ATOM 1120 N N . LEU A 1 141 ? -13.092 -8.997 -4.217 1.00 97.81 141 LEU A N 1
ATOM 1121 C CA . LEU A 1 141 ? -13.166 -9.538 -2.861 1.00 97.81 141 LEU A CA 1
ATOM 1122 C C . LEU A 1 141 ? -14.601 -9.586 -2.347 1.00 97.81 141 LEU A C 1
ATOM 1124 O O . LEU A 1 141 ? -15.013 -10.619 -1.821 1.00 97.81 141 LEU A O 1
ATOM 1128 N N . ARG A 1 142 ? -15.399 -8.533 -2.552 1.00 96.94 142 ARG A N 1
ATOM 1129 C CA . ARG A 1 142 ? -16.809 -8.558 -2.152 1.00 96.94 142 ARG A CA 1
ATOM 1130 C C . ARG A 1 142 ? -17.586 -9.647 -2.893 1.00 96.94 142 ARG A C 1
ATOM 1132 O O . ARG A 1 142 ? -18.327 -10.396 -2.250 1.00 96.94 142 ARG A O 1
ATOM 1139 N N . LYS A 1 143 ? -17.378 -9.786 -4.205 1.00 96.75 143 LYS A N 1
ATOM 1140 C CA . LYS A 1 143 ? -17.969 -10.864 -5.016 1.00 96.75 143 LYS A CA 1
ATOM 1141 C C . LYS A 1 143 ? -17.626 -12.245 -4.450 1.00 96.75 143 LYS A C 1
ATOM 1143 O O . LYS A 1 143 ? -18.510 -13.090 -4.311 1.00 96.75 143 LYS A O 1
ATOM 1148 N N . TYR A 1 144 ? -16.368 -12.492 -4.086 1.00 96.62 144 TYR A N 1
ATOM 1149 C CA . TYR A 1 144 ? -15.970 -13.785 -3.525 1.00 96.62 144 TYR A CA 1
ATOM 1150 C C . TYR A 1 144 ? -16.450 -14.008 -2.093 1.00 96.62 144 TYR A C 1
ATOM 1152 O O . TYR A 1 144 ? -16.867 -15.121 -1.781 1.00 96.62 144 TYR A O 1
ATOM 1160 N N . ILE A 1 145 ? -16.512 -12.971 -1.254 1.00 94.75 145 ILE A N 1
ATOM 1161 C CA . ILE A 1 145 ? -17.125 -13.054 0.083 1.00 94.75 145 ILE A CA 1
ATOM 1162 C C . ILE A 1 145 ? -18.585 -13.512 -0.022 1.00 94.75 145 ILE A C 1
ATOM 1164 O O . ILE A 1 145 ? -19.055 -14.299 0.797 1.00 94.75 145 ILE A O 1
ATOM 1168 N N . GLN A 1 146 ? -19.316 -13.072 -1.049 1.00 92.94 146 GLN A N 1
ATOM 1169 C CA . GLN A 1 146 ? -20.696 -13.507 -1.277 1.00 92.94 146 GLN A CA 1
ATOM 1170 C C . GLN A 1 146 ? -20.799 -14.973 -1.725 1.00 92.94 146 GLN A C 1
ATOM 1172 O O . GLN A 1 146 ? -21.802 -15.618 -1.419 1.00 92.94 146 GLN A O 1
ATOM 1177 N N . LYS A 1 147 ? -19.775 -15.526 -2.385 1.00 93.69 147 LYS A N 1
ATOM 1178 C CA . LYS A 1 147 ? -19.787 -16.890 -2.949 1.00 93.69 147 LYS A CA 1
ATOM 1179 C C . LYS A 1 147 ? -19.110 -17.955 -2.082 1.00 93.69 147 LYS A C 1
ATOM 1181 O O . LYS A 1 147 ? -19.409 -19.130 -2.258 1.00 93.69 147 LYS A O 1
ATOM 1186 N N . LYS A 1 148 ? -18.183 -17.575 -1.203 1.00 91.81 148 LYS A N 1
ATOM 1187 C CA . LYS A 1 148 ? -17.387 -18.498 -0.377 1.00 91.81 148 LYS A CA 1
ATOM 1188 C C . LYS A 1 148 ? -17.933 -18.614 1.045 1.00 91.81 148 LYS A C 1
ATOM 1190 O O . LYS A 1 148 ? -18.743 -17.789 1.478 1.00 91.81 148 LYS A O 1
ATOM 1195 N N . GLU A 1 149 ? -17.505 -19.653 1.758 1.00 86.94 149 GLU A N 1
ATOM 1196 C CA . GLU A 1 149 ? -17.977 -19.931 3.119 1.00 86.94 149 GLU A CA 1
ATOM 1197 C C . GLU A 1 149 ? -17.223 -19.107 4.165 1.00 86.94 149 GLU A C 1
ATOM 1199 O O . GLU A 1 149 ? -17.816 -18.680 5.162 1.00 86.94 149 GLU A O 1
ATOM 1204 N N . SER A 1 150 ? -15.937 -18.834 3.918 1.00 91.31 150 SER A N 1
ATOM 1205 C CA . SER A 1 150 ? -15.076 -18.058 4.814 1.00 91.31 150 SER A CA 1
ATOM 1206 C C . SER A 1 150 ? -14.381 -16.879 4.129 1.00 91.31 150 SER A C 1
ATOM 1208 O O . SER A 1 150 ? -14.155 -16.872 2.915 1.00 91.31 150 SER A O 1
ATOM 1210 N N . LEU A 1 151 ? -13.991 -15.879 4.930 1.00 93.06 151 LEU A N 1
ATOM 1211 C CA . LEU A 1 151 ? -13.219 -14.726 4.451 1.00 93.06 151 LEU A CA 1
ATOM 1212 C C . LEU A 1 151 ? -11.879 -15.146 3.825 1.00 93.06 151 LEU A C 1
ATOM 1214 O O . LEU A 1 151 ? -11.475 -14.575 2.815 1.00 93.06 151 LEU A O 1
ATOM 1218 N N . LEU A 1 152 ? -11.200 -16.153 4.384 1.00 94.50 152 LEU A N 1
ATOM 1219 C CA . LEU A 1 152 ? -9.921 -16.622 3.844 1.00 94.50 152 LEU A CA 1
ATOM 1220 C C . LEU A 1 152 ? -10.072 -17.262 2.461 1.00 94.50 152 LEU A C 1
ATOM 1222 O O . LEU A 1 152 ? -9.268 -16.992 1.574 1.00 94.50 152 LEU A O 1
ATOM 1226 N N . GLU A 1 153 ? -11.109 -18.071 2.248 1.00 94.31 153 GLU A N 1
ATOM 1227 C CA . GLU A 1 153 ? -11.394 -18.632 0.922 1.00 94.31 153 GLU A CA 1
ATOM 1228 C C . GLU A 1 153 ? -11.696 -17.542 -0.103 1.00 94.31 153 GLU A C 1
ATOM 1230 O O . GLU A 1 153 ? -11.263 -17.637 -1.252 1.00 94.31 153 GLU A O 1
ATOM 1235 N N . ALA A 1 154 ? -12.424 -16.502 0.312 1.00 95.81 154 ALA A N 1
ATOM 1236 C CA . ALA A 1 154 ? -12.699 -15.362 -0.546 1.00 95.81 154 ALA A CA 1
ATOM 1237 C C . ALA A 1 154 ? -11.418 -14.599 -0.901 1.00 95.81 154 ALA A C 1
ATOM 1239 O O . ALA A 1 154 ? -11.192 -14.316 -2.073 1.00 95.81 154 ALA A O 1
ATOM 1240 N N . LEU A 1 155 ? -10.555 -14.336 0.086 1.00 96.56 155 LEU A N 1
ATOM 1241 C CA . LEU A 1 155 ? -9.250 -13.712 -0.130 1.00 96.56 155 LEU A CA 1
ATOM 1242 C C . LEU A 1 155 ? -8.400 -14.526 -1.104 1.00 96.56 155 LEU A C 1
ATOM 1244 O O . LEU A 1 155 ? -7.901 -13.964 -2.069 1.00 96.56 155 LEU A O 1
ATOM 1248 N N . ARG A 1 156 ? -8.269 -15.842 -0.907 1.00 95.81 156 ARG A N 1
ATOM 1249 C CA . ARG A 1 156 ? -7.491 -16.701 -1.815 1.00 95.81 156 ARG A CA 1
ATOM 1250 C C . ARG A 1 156 ? -8.033 -16.686 -3.234 1.00 95.81 156 ARG A C 1
ATOM 1252 O O . ARG A 1 156 ? -7.258 -16.536 -4.172 1.00 95.81 156 ARG A O 1
ATOM 1259 N N . ALA A 1 157 ? -9.353 -16.790 -3.386 1.00 96.69 157 ALA A N 1
ATOM 1260 C CA . ALA A 1 157 ? -9.989 -16.719 -4.693 1.00 96.69 157 ALA A CA 1
ATOM 1261 C C . ALA A 1 157 ? -9.690 -15.381 -5.386 1.00 96.69 157 ALA A C 1
ATOM 1263 O O . ALA A 1 157 ? -9.245 -15.388 -6.529 1.00 96.69 157 ALA A O 1
ATOM 1264 N N . THR A 1 158 ? -9.822 -14.253 -4.678 1.00 97.81 158 THR A N 1
ATOM 1265 C CA . THR A 1 158 ? -9.454 -12.931 -5.205 1.00 97.81 158 THR A CA 1
ATOM 1266 C C . THR A 1 158 ? -7.984 -12.869 -5.605 1.00 97.81 158 THR A C 1
ATOM 1268 O O . THR A 1 158 ? -7.675 -12.503 -6.732 1.00 97.81 158 THR A O 1
ATOM 1271 N N . LEU A 1 159 ? -7.076 -13.226 -4.693 1.00 97.44 159 LEU A N 1
ATOM 1272 C CA . LEU A 1 159 ? -5.631 -13.080 -4.884 1.00 97.44 159 LEU A CA 1
ATOM 1273 C C . LEU A 1 159 ? -5.094 -13.980 -6.003 1.00 97.44 159 LEU A C 1
ATOM 1275 O O . LEU A 1 159 ? -4.168 -13.574 -6.695 1.00 97.44 159 LEU A O 1
ATOM 1279 N N . SER A 1 160 ? -5.703 -15.152 -6.221 1.00 96.19 160 SER A N 1
ATOM 1280 C CA . SER A 1 160 ? -5.332 -16.073 -7.306 1.00 96.19 160 SER A CA 1
ATOM 1281 C C . SER A 1 160 ? -5.563 -15.509 -8.711 1.00 96.19 160 SER A C 1
ATOM 1283 O O . SER A 1 160 ? -4.976 -15.999 -9.673 1.00 96.19 160 SER A O 1
ATOM 1285 N N . GLU A 1 161 ? -6.404 -14.480 -8.842 1.00 97.12 161 GLU A N 1
ATOM 1286 C CA . GLU A 1 161 ? -6.661 -13.822 -10.124 1.00 97.12 161 GLU A CA 1
ATOM 1287 C C . GLU A 1 161 ? -5.754 -12.617 -10.372 1.00 97.12 161 GLU A C 1
ATOM 1289 O O . GLU A 1 161 ? -5.646 -12.166 -11.512 1.00 97.12 161 GLU A O 1
ATOM 1294 N N . LEU A 1 162 ? -5.105 -12.081 -9.335 1.00 97.44 162 LEU A N 1
ATOM 1295 C CA . LEU A 1 162 ? -4.315 -10.859 -9.451 1.00 97.44 162 LEU A CA 1
ATOM 1296 C C . LEU A 1 162 ? -2.911 -11.158 -9.966 1.00 97.44 162 LEU A C 1
ATOM 1298 O O . LEU A 1 162 ? -2.211 -12.024 -9.446 1.00 97.44 162 LEU A O 1
ATOM 1302 N N . GLN A 1 163 ? -2.464 -10.359 -10.929 1.00 96.06 163 GLN A N 1
ATOM 1303 C CA . GLN A 1 163 ? -1.078 -10.321 -11.374 1.00 96.06 163 GLN A CA 1
ATOM 1304 C C . GLN A 1 163 ? -0.469 -8.959 -11.057 1.00 96.06 163 GLN A C 1
ATOM 1306 O O . GLN A 1 163 ? -1.146 -7.931 -11.103 1.00 96.06 163 GLN A O 1
ATOM 1311 N N . GLY A 1 164 ? 0.832 -8.946 -10.775 1.00 93.75 164 GLY A N 1
ATOM 1312 C CA . GLY A 1 164 ? 1.582 -7.737 -10.446 1.00 93.75 164 GLY A CA 1
ATOM 1313 C C . GLY A 1 164 ? 2.155 -7.787 -9.037 1.00 93.75 164 GLY A C 1
ATOM 1314 O O . GLY A 1 164 ? 2.476 -8.855 -8.521 1.00 93.75 164 GLY A O 1
ATOM 1315 N N . SER A 1 165 ? 2.301 -6.622 -8.415 1.00 94.69 165 SER A N 1
ATOM 1316 C CA . SER A 1 165 ? 2.802 -6.501 -7.041 1.00 94.69 165 SER A CA 1
ATOM 1317 C C . SER A 1 165 ? 1.738 -5.855 -6.183 1.00 94.69 165 SER A C 1
ATOM 1319 O O . SER A 1 165 ? 1.091 -4.915 -6.636 1.00 94.69 165 SER A O 1
ATOM 1321 N N . TYR A 1 166 ? 1.559 -6.345 -4.964 1.00 95.62 166 TYR A N 1
ATOM 1322 C CA . TYR A 1 166 ? 0.599 -5.782 -4.038 1.00 95.62 166 TYR A CA 1
ATOM 1323 C C . TYR A 1 166 ? 1.009 -5.989 -2.580 1.00 95.62 166 TYR A C 1
ATOM 1325 O O . TYR A 1 166 ? 1.519 -7.031 -2.157 1.00 95.62 166 TYR A O 1
ATOM 1333 N N . ALA A 1 167 ? 0.715 -4.968 -1.790 1.00 97.31 167 ALA A N 1
ATOM 1334 C CA . ALA A 1 167 ? 0.614 -5.004 -0.350 1.00 97.31 167 ALA A CA 1
ATOM 1335 C C . ALA A 1 167 ? -0.690 -4.297 0.037 1.00 97.31 167 ALA A C 1
ATOM 1337 O O . ALA A 1 167 ? -0.845 -3.098 -0.208 1.00 97.31 167 ALA A O 1
ATOM 1338 N N . PHE A 1 168 ? -1.632 -5.045 0.603 1.00 98.31 168 PHE A N 1
ATOM 1339 C CA . PHE A 1 168 ? -2.957 -4.563 0.980 1.00 98.31 168 PHE A CA 1
ATOM 1340 C C . PHE A 1 168 ? -3.093 -4.488 2.496 1.00 98.31 168 PHE A C 1
ATOM 1342 O O . P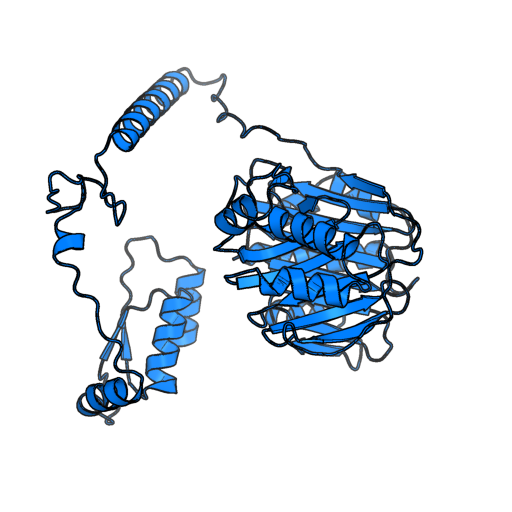HE A 1 168 ? -2.649 -5.392 3.206 1.00 98.31 168 PHE A O 1
ATOM 1349 N N . ALA A 1 169 ? -3.780 -3.452 2.973 1.00 98.44 169 ALA A N 1
ATOM 1350 C CA . ALA A 1 169 ? -4.407 -3.456 4.285 1.00 98.44 169 ALA A CA 1
ATOM 1351 C C . ALA A 1 169 ? -5.893 -3.113 4.136 1.00 98.44 169 ALA A C 1
ATOM 1353 O O . ALA A 1 169 ? -6.246 -2.058 3.602 1.00 98.44 169 ALA A O 1
ATOM 1354 N N . THR A 1 170 ? -6.752 -4.023 4.589 1.00 98.56 170 THR A N 1
ATOM 1355 C CA . THR A 1 170 ? -8.176 -4.045 4.244 1.00 98.56 170 THR A CA 1
ATOM 1356 C C . THR A 1 170 ? -9.046 -4.139 5.490 1.00 98.56 170 THR A C 1
ATOM 1358 O O . THR A 1 170 ? -8.882 -5.040 6.315 1.00 98.56 170 THR A O 1
ATOM 1361 N N . LEU A 1 171 ? -9.998 -3.217 5.596 1.00 97.62 171 LEU A N 1
ATOM 1362 C CA . LEU A 1 171 ? -11.057 -3.180 6.598 1.00 97.62 171 LEU A CA 1
ATOM 1363 C C . LEU A 1 171 ? -12.412 -3.450 5.938 1.00 97.62 171 LEU A C 1
ATOM 1365 O O . LEU A 1 171 ? -12.621 -3.158 4.760 1.00 97.62 171 LEU A O 1
ATOM 1369 N N . PHE A 1 172 ? -13.357 -3.944 6.730 1.00 95.50 172 PHE A N 1
ATOM 1370 C CA . PHE A 1 172 ? -14.688 -4.323 6.269 1.00 95.50 172 PHE A CA 1
ATOM 1371 C C . PHE A 1 172 ? -15.755 -3.662 7.133 1.00 95.50 172 PHE A C 1
ATOM 1373 O O . PHE A 1 172 ? -15.587 -3.519 8.347 1.00 95.50 172 PHE A O 1
ATOM 1380 N N . ASN A 1 173 ? -16.888 -3.310 6.532 1.00 93.69 173 ASN A N 1
ATOM 1381 C CA . ASN A 1 173 ? -18.057 -2.905 7.303 1.00 93.69 173 ASN A CA 1
ATOM 1382 C C . ASN A 1 173 ? -18.688 -4.076 8.071 1.00 93.69 173 ASN A C 1
ATOM 1384 O O . ASN A 1 173 ? -19.251 -3.861 9.140 1.00 93.69 173 ASN A O 1
ATOM 1388 N N . ASP A 1 174 ? -18.576 -5.297 7.556 1.00 91.94 174 ASP A N 1
ATOM 1389 C CA . ASP A 1 174 ? -19.274 -6.494 8.026 1.00 91.94 174 ASP A CA 1
ATOM 1390 C C . ASP A 1 174 ? -18.358 -7.566 8.641 1.00 91.94 174 ASP A C 1
ATOM 1392 O O . ASP A 1 174 ? -18.845 -8.597 9.103 1.00 91.94 174 ASP A O 1
ATOM 1396 N N . PHE A 1 175 ? -17.051 -7.299 8.744 1.00 91.56 175 PHE A N 1
ATOM 1397 C CA . PHE A 1 175 ? -16.105 -8.116 9.511 1.00 91.56 175 PHE A CA 1
ATOM 1398 C C . PHE A 1 175 ? -15.387 -7.276 10.560 1.00 91.56 175 PHE A C 1
ATOM 1400 O O . PHE A 1 175 ? -15.018 -6.125 10.331 1.00 91.56 175 PHE A O 1
ATOM 1407 N N . ASN A 1 176 ? -15.136 -7.875 11.723 1.00 90.94 176 ASN A N 1
ATOM 1408 C CA . ASN A 1 176 ? -14.331 -7.256 12.772 1.00 90.94 176 ASN A CA 1
ATOM 1409 C C . ASN A 1 176 ? -12.861 -7.671 12.643 1.00 90.94 176 ASN A C 1
ATOM 1411 O O . ASN A 1 176 ? -12.248 -8.191 13.578 1.00 90.94 176 ASN A O 1
ATOM 1415 N N . SER A 1 177 ? -12.314 -7.474 11.444 1.00 93.50 177 SER A N 1
ATOM 1416 C CA . SER A 1 177 ? -10.958 -7.888 11.099 1.00 93.50 177 SER A CA 1
ATOM 1417 C C . SER A 1 177 ? -10.244 -6.845 10.243 1.00 93.50 177 SER A C 1
ATOM 1419 O O . SER A 1 177 ? -10.862 -6.203 9.395 1.00 93.50 177 SER A O 1
ATOM 1421 N N . LEU A 1 178 ? -8.937 -6.717 10.457 1.00 97.38 178 LEU A N 1
ATOM 1422 C CA . LEU A 1 178 ? -7.989 -6.091 9.543 1.00 97.38 178 LEU A CA 1
ATOM 1423 C C . LEU A 1 178 ? -7.251 -7.206 8.804 1.00 97.38 178 LEU A C 1
ATOM 1425 O O . LEU A 1 178 ? -6.657 -8.079 9.434 1.00 97.38 178 LEU A O 1
ATOM 1429 N N . VAL A 1 179 ? -7.279 -7.175 7.477 1.00 98.19 179 VAL A N 1
ATOM 1430 C CA . VAL A 1 179 ? -6.520 -8.108 6.638 1.00 98.19 179 VAL A CA 1
ATOM 1431 C C . VAL A 1 179 ? -5.285 -7.399 6.111 1.00 98.19 179 VAL A C 1
ATOM 1433 O O . VAL A 1 179 ? -5.409 -6.350 5.489 1.00 98.19 179 VAL A O 1
ATOM 1436 N N . LEU A 1 180 ? -4.114 -7.988 6.335 1.00 98.50 180 LEU A N 1
ATOM 1437 C CA . LEU A 1 180 ? -2.842 -7.592 5.737 1.00 98.50 180 LEU A CA 1
ATOM 1438 C C . LEU A 1 180 ? -2.407 -8.679 4.757 1.00 98.50 180 LEU A C 1
ATOM 1440 O O . LEU A 1 180 ? -2.410 -9.849 5.121 1.00 98.50 180 LEU A O 1
ATOM 1444 N N . VAL A 1 181 ? -2.021 -8.327 3.536 1.00 98.00 181 VAL A N 1
ATOM 1445 C CA . VAL A 1 181 ? -1.540 -9.288 2.524 1.00 98.00 181 VAL A CA 1
ATOM 1446 C C . VAL A 1 181 ? -0.397 -8.670 1.745 1.00 98.00 181 VAL A C 1
ATOM 1448 O O . VAL A 1 181 ? -0.473 -7.494 1.404 1.00 98.00 181 VAL A O 1
ATOM 1451 N N . THR A 1 182 ? 0.625 -9.454 1.404 1.00 97.62 182 THR A N 1
ATOM 1452 C CA . THR A 1 182 ? 1.652 -9.038 0.444 1.00 97.62 182 THR A CA 1
ATOM 1453 C C . THR A 1 182 ? 2.174 -10.216 -0.373 1.00 97.62 182 THR A C 1
ATOM 1455 O O . THR A 1 182 ? 2.407 -11.291 0.173 1.00 97.62 182 THR A O 1
ATOM 1458 N N . ASN A 1 183 ? 2.398 -10.006 -1.674 1.00 96.44 183 ASN A N 1
ATOM 1459 C CA . ASN A 1 183 ? 3.111 -10.970 -2.521 1.00 96.44 183 ASN A CA 1
ATOM 1460 C C . ASN A 1 183 ? 4.611 -10.659 -2.676 1.00 96.44 183 ASN A C 1
ATOM 1462 O O . ASN A 1 183 ? 5.367 -11.490 -3.156 1.00 96.44 183 ASN A O 1
ATOM 1466 N N . THR A 1 184 ? 5.072 -9.490 -2.224 1.00 93.94 184 THR A N 1
ATOM 1467 C CA . THR A 1 184 ? 6.487 -9.075 -2.296 1.00 93.94 184 THR A CA 1
ATOM 1468 C C . THR A 1 184 ? 7.200 -9.082 -0.945 1.00 93.94 184 THR A C 1
ATOM 1470 O O . THR A 1 184 ? 8.407 -8.862 -0.883 1.00 93.94 184 THR A O 1
ATOM 1473 N N . GLY A 1 185 ? 6.471 -9.277 0.158 1.00 93.44 185 GLY A N 1
ATOM 1474 C CA . GLY A 1 185 ? 7.018 -9.172 1.512 1.00 93.44 185 GLY A CA 1
ATOM 1475 C C . GLY A 1 185 ? 7.227 -7.727 1.984 1.00 93.44 185 GLY A C 1
ATOM 1476 O O . GLY A 1 185 ? 7.997 -7.481 2.909 1.00 93.44 185 GLY A O 1
ATOM 1477 N N . SER A 1 186 ? 6.572 -6.746 1.356 1.00 91.12 186 SER A N 1
ATOM 1478 C CA . SER A 1 186 ? 6.748 -5.310 1.648 1.00 91.12 186 SER A CA 1
ATOM 1479 C C . SER A 1 186 ? 5.851 -4.816 2.794 1.00 91.12 186 SER A C 1
ATOM 1481 O O . SER A 1 186 ? 5.200 -3.776 2.687 1.00 91.12 186 SER A O 1
ATOM 1483 N N . LEU A 1 187 ? 5.787 -5.592 3.879 1.00 96.88 187 LEU A N 1
ATOM 1484 C CA . LEU A 1 187 ? 5.026 -5.298 5.092 1.00 96.88 187 LEU A CA 1
ATOM 1485 C C . LEU A 1 187 ? 5.785 -5.783 6.327 1.00 96.88 187 LEU A C 1
ATOM 1487 O O . LEU A 1 187 ? 6.306 -6.896 6.353 1.00 96.88 187 LEU A O 1
ATOM 1491 N N . TYR A 1 188 ? 5.778 -4.969 7.374 1.00 98.00 188 TYR A N 1
ATOM 1492 C CA . TYR A 1 188 ? 6.346 -5.285 8.677 1.00 98.00 188 TYR A CA 1
ATOM 1493 C C . TYR A 1 188 ? 5.288 -5.051 9.742 1.00 98.00 188 TYR A C 1
ATOM 1495 O O . TYR A 1 188 ? 4.648 -4.000 9.742 1.00 98.00 188 TYR A O 1
ATOM 1503 N N . THR A 1 189 ? 5.107 -6.014 10.637 1.00 98.12 189 THR A N 1
ATOM 1504 C CA . THR A 1 189 ? 4.273 -5.884 11.829 1.00 98.12 189 THR A CA 1
ATOM 1505 C C . THR A 1 189 ? 5.115 -5.554 13.047 1.00 98.12 189 THR A C 1
ATOM 1507 O O . THR A 1 189 ? 6.271 -5.963 13.137 1.00 98.12 189 THR A O 1
ATOM 1510 N N . ILE A 1 190 ? 4.507 -4.842 13.988 1.00 97.25 190 ILE A N 1
ATOM 1511 C CA . ILE A 1 190 ? 5.089 -4.450 15.267 1.00 97.25 190 ILE A CA 1
ATOM 1512 C C . ILE A 1 190 ? 4.105 -4.887 16.346 1.00 97.25 190 ILE A C 1
ATOM 1514 O O . ILE A 1 190 ? 2.939 -4.486 16.303 1.00 97.25 190 ILE A O 1
ATOM 1518 N N . THR A 1 191 ? 4.560 -5.709 17.280 1.00 95.25 191 THR A N 1
ATOM 1519 C CA . THR A 1 191 ? 3.737 -6.247 18.371 1.00 95.25 191 THR A CA 1
ATOM 1520 C C . THR A 1 191 ? 4.484 -6.165 19.687 1.00 95.25 191 THR A C 1
ATOM 1522 O O . THR A 1 191 ? 5.712 -6.226 19.708 1.00 95.25 191 THR A O 1
ATOM 1525 N N . ASP A 1 192 ? 3.747 -6.059 20.782 1.00 91.38 192 ASP A N 1
ATOM 1526 C CA . ASP A 1 192 ? 4.279 -6.128 22.136 1.00 91.38 192 ASP A CA 1
ATOM 1527 C C . ASP A 1 192 ? 3.923 -7.458 22.817 1.00 91.38 192 ASP A C 1
ATOM 1529 O O . ASP A 1 192 ? 2.945 -8.122 22.457 1.00 91.38 192 ASP A O 1
ATOM 1533 N N . SER A 1 193 ? 4.707 -7.852 23.823 1.00 85.69 193 SER A N 1
ATOM 1534 C CA . SER A 1 193 ? 4.475 -9.098 24.565 1.00 85.69 193 SER A CA 1
ATOM 1535 C C . SER A 1 193 ? 3.165 -9.094 25.365 1.00 85.69 193 SER A C 1
ATOM 1537 O O . SER A 1 193 ? 2.545 -10.147 25.529 1.00 85.69 193 SER A O 1
ATOM 1539 N N . GLU A 1 194 ? 2.678 -7.918 25.776 1.00 83.75 194 GLU A N 1
ATOM 1540 C CA . GLU A 1 194 ? 1.397 -7.746 26.480 1.00 83.75 194 GLU A CA 1
ATOM 1541 C C . GLU A 1 194 ? 0.172 -7.844 25.555 1.00 83.75 194 GLU A C 1
ATOM 1543 O O . GLU A 1 194 ? -0.962 -7.862 26.038 1.00 83.75 194 GLU A O 1
ATOM 1548 N N . LYS A 1 195 ? 0.376 -7.940 24.231 1.00 85.19 195 LYS A N 1
ATOM 1549 C CA . LYS A 1 195 ? -0.690 -7.920 23.216 1.00 85.19 195 LYS A CA 1
ATOM 1550 C C . LYS A 1 195 ? -1.622 -6.720 23.401 1.00 85.19 195 LYS A C 1
ATOM 1552 O O . LYS A 1 195 ? -2.846 -6.859 23.346 1.00 85.19 195 LYS A O 1
ATOM 1557 N N . SER A 1 196 ? -1.053 -5.538 23.625 1.00 88.81 196 SER A N 1
ATOM 1558 C CA . SER A 1 196 ? -1.815 -4.292 23.720 1.00 88.81 196 SER A CA 1
ATOM 1559 C C . SER A 1 196 ? -2.103 -3.695 22.339 1.00 88.81 196 SER A C 1
ATOM 1561 O O . SER A 1 196 ? -3.158 -3.075 22.142 1.00 88.81 196 SER A O 1
ATOM 1563 N N . PHE A 1 197 ? -1.222 -3.927 21.355 1.00 93.25 197 PHE A N 1
ATOM 1564 C CA . PHE A 1 197 ? -1.419 -3.471 19.980 1.00 93.25 197 PHE A CA 1
ATOM 1565 C C . PHE A 1 197 ? -0.764 -4.371 18.920 1.00 93.25 197 PHE A C 1
ATOM 1567 O O . PHE A 1 197 ? 0.150 -5.149 19.173 1.00 93.25 197 PHE A O 1
ATOM 1574 N N . VAL A 1 198 ? -1.229 -4.210 17.681 1.00 96.12 198 VAL A N 1
ATOM 1575 C CA . VAL A 1 198 ? -0.565 -4.694 16.466 1.00 96.12 198 VAL A CA 1
ATOM 1576 C C . VAL A 1 198 ? -0.470 -3.525 15.498 1.00 96.12 198 VAL A C 1
ATOM 1578 O O . VAL A 1 198 ? -1.493 -3.059 15.002 1.00 96.12 198 VAL A O 1
ATOM 1581 N N . ALA A 1 199 ? 0.733 -3.035 15.215 1.00 97.31 199 ALA A N 1
ATOM 1582 C CA . ALA A 1 199 ? 0.963 -2.025 14.184 1.00 97.31 199 ALA A CA 1
ATOM 1583 C C . ALA A 1 199 ? 1.563 -2.655 12.926 1.00 97.31 199 ALA A C 1
ATOM 1585 O O . ALA A 1 199 ? 2.136 -3.741 12.975 1.00 97.31 199 ALA A O 1
ATOM 1586 N N . PHE A 1 200 ? 1.424 -1.982 11.788 1.00 98.25 200 PHE A N 1
ATOM 1587 C CA . PHE A 1 200 ? 2.063 -2.387 10.546 1.00 98.25 200 PHE A CA 1
ATOM 1588 C C . PHE A 1 200 ? 2.542 -1.186 9.736 1.00 98.25 200 PHE A C 1
ATOM 1590 O O . PHE A 1 200 ? 1.952 -0.105 9.783 1.00 98.25 200 PHE A O 1
ATOM 1597 N N . VAL A 1 201 ? 3.604 -1.398 8.964 1.00 97.88 201 VAL A N 1
ATOM 1598 C CA . VAL A 1 201 ? 4.201 -0.408 8.064 1.00 97.88 201 VAL A CA 1
ATOM 1599 C C . VAL A 1 201 ? 4.783 -1.079 6.822 1.00 97.88 201 VAL A C 1
ATOM 1601 O O . VAL A 1 201 ? 5.165 -2.246 6.845 1.00 97.88 201 VAL A O 1
ATOM 1604 N N . SER A 1 202 ? 4.885 -0.323 5.732 1.00 95.12 202 SER A N 1
ATOM 1605 C CA . SER A 1 202 ? 5.471 -0.801 4.468 1.00 95.12 202 SER A CA 1
ATOM 1606 C C . SER A 1 202 ? 7.004 -0.902 4.432 1.00 95.12 202 SER A C 1
ATOM 1608 O O . SER A 1 202 ? 7.543 -1.456 3.480 1.00 95.12 202 SER A O 1
ATOM 1610 N N . GLU A 1 203 ? 7.718 -0.356 5.422 1.00 92.12 203 GLU A N 1
ATOM 1611 C CA . GLU A 1 203 ? 9.189 -0.299 5.448 1.00 92.12 203 GLU A CA 1
ATOM 1612 C C . GLU A 1 203 ? 9.729 -0.637 6.834 1.00 92.12 203 GLU A C 1
ATOM 1614 O O . GLU A 1 203 ? 9.234 -0.114 7.836 1.00 92.12 203 GLU A O 1
ATOM 1619 N N . LYS A 1 204 ? 10.804 -1.430 6.895 1.00 93.06 204 LYS A N 1
ATOM 1620 C CA . LYS A 1 204 ? 11.445 -1.802 8.166 1.00 93.06 204 LYS A CA 1
ATOM 1621 C C . LYS A 1 204 ? 11.913 -0.575 8.946 1.00 93.06 204 LYS A C 1
ATOM 1623 O O . LYS A 1 204 ? 11.657 -0.468 10.140 1.00 93.06 204 LYS A O 1
ATOM 1628 N N . HIS A 1 205 ? 12.522 0.384 8.250 1.00 92.06 205 HIS A N 1
ATOM 1629 C CA . HIS A 1 205 ? 12.995 1.622 8.863 1.00 92.06 205 HIS A CA 1
ATOM 1630 C C . HIS A 1 205 ? 11.858 2.417 9.526 1.00 92.06 205 HIS A C 1
ATOM 1632 O O . HIS A 1 205 ? 12.055 3.018 10.577 1.00 92.06 205 HIS A O 1
ATOM 1638 N N . PHE A 1 206 ? 10.641 2.389 8.964 1.00 94.38 206 PHE A N 1
ATOM 1639 C CA . PHE A 1 206 ? 9.494 3.060 9.583 1.00 94.38 206 PHE A CA 1
ATOM 1640 C C . PHE A 1 206 ? 9.076 2.368 10.880 1.00 94.38 206 PHE A C 1
ATOM 1642 O O . PHE A 1 206 ? 8.635 3.043 11.805 1.00 94.38 206 PHE A O 1
ATOM 1649 N N . ALA A 1 207 ? 9.226 1.042 10.956 1.00 95.25 207 ALA A N 1
ATOM 1650 C CA . ALA A 1 207 ? 8.944 0.288 12.168 1.00 95.25 207 ALA A CA 1
ATOM 1651 C C . ALA A 1 207 ? 9.957 0.630 13.261 1.00 95.25 207 ALA A C 1
ATOM 1653 O O . ALA A 1 207 ? 9.561 0.969 14.370 1.00 95.25 207 ALA A O 1
ATOM 1654 N N . GLU A 1 208 ? 11.247 0.613 12.928 1.00 94.25 208 GLU A N 1
ATOM 1655 C CA . GLU A 1 208 ? 12.335 0.960 13.850 1.00 94.25 208 GLU A CA 1
ATOM 1656 C C . GLU A 1 208 ? 12.177 2.389 14.395 1.00 94.25 208 GLU A C 1
ATOM 1658 O O . GLU A 1 208 ? 12.258 2.609 15.602 1.00 94.25 208 GLU A O 1
ATOM 1663 N N . GLU A 1 209 ? 11.860 3.348 13.523 1.00 94.19 209 GLU A N 1
ATOM 1664 C CA . GLU A 1 209 ? 11.644 4.749 13.892 1.00 94.19 209 GLU A CA 1
ATOM 1665 C C . GLU A 1 209 ? 10.362 4.960 14.714 1.00 94.19 209 GLU A C 1
ATOM 1667 O O . GLU A 1 209 ? 10.303 5.820 15.600 1.00 94.19 209 GLU A O 1
ATOM 1672 N N . LEU A 1 210 ? 9.306 4.186 14.440 1.00 94.75 210 LEU A N 1
ATOM 1673 C CA . LEU A 1 210 ? 8.100 4.205 15.263 1.00 94.75 210 LEU A CA 1
ATOM 1674 C C . LEU A 1 210 ? 8.398 3.685 16.669 1.00 94.75 210 LEU A C 1
ATOM 1676 O O . LEU A 1 210 ? 8.014 4.328 17.644 1.00 94.75 210 LEU A O 1
ATOM 1680 N N . VAL A 1 211 ? 9.089 2.550 16.774 1.00 94.69 211 VAL A N 1
ATOM 1681 C CA . VAL A 1 211 ? 9.449 1.931 18.055 1.00 94.69 211 VAL A CA 1
ATOM 1682 C C . VAL A 1 211 ? 10.334 2.860 18.876 1.00 94.69 211 VAL A C 1
ATOM 1684 O O . VAL A 1 211 ? 10.008 3.129 20.031 1.00 94.69 211 VAL A O 1
ATOM 1687 N N . SER A 1 212 ? 11.381 3.427 18.273 1.00 92.56 212 SER A N 1
ATOM 1688 C CA . SER A 1 212 ? 12.322 4.306 18.975 1.00 92.56 212 SER A CA 1
ATOM 1689 C C . SER A 1 212 ? 11.653 5.552 19.566 1.00 92.56 212 SER A C 1
ATOM 1691 O O . SER A 1 212 ? 11.973 5.952 20.683 1.00 92.56 212 SER A O 1
ATOM 1693 N N . LYS A 1 213 ? 10.704 6.161 18.842 1.00 92.50 213 LYS A N 1
ATOM 1694 C CA . LYS A 1 213 ? 10.059 7.417 19.257 1.00 92.50 213 LYS A CA 1
ATOM 1695 C C . LYS A 1 213 ? 8.804 7.219 20.086 1.00 92.50 213 LYS A C 1
ATOM 1697 O O . LYS A 1 213 ? 8.573 7.968 21.031 1.00 92.50 213 LYS A O 1
ATOM 1702 N N . GLN A 1 214 ? 7.958 6.264 19.709 1.00 92.62 214 GLN A N 1
ATOM 1703 C CA . GLN A 1 214 ? 6.674 6.082 20.373 1.00 92.62 214 GLN A CA 1
ATOM 1704 C C . GLN A 1 214 ? 6.795 5.119 21.545 1.00 92.62 214 GLN A C 1
ATOM 1706 O O . GLN A 1 214 ? 6.094 5.325 22.529 1.00 92.62 214 GLN A O 1
ATOM 1711 N N . PHE A 1 215 ? 7.675 4.122 21.501 1.00 90.12 215 PHE A N 1
ATOM 1712 C CA . PHE A 1 215 ? 7.722 3.058 22.504 1.00 90.12 215 PHE A CA 1
ATOM 1713 C C . PHE A 1 215 ? 9.104 2.885 23.171 1.00 90.12 215 PHE A C 1
ATOM 1715 O O . PHE A 1 215 ? 9.559 1.756 23.343 1.00 90.12 215 PHE A O 1
ATOM 1722 N N . PRO A 1 216 ? 9.781 3.971 23.606 1.00 82.81 216 PRO A N 1
ATOM 1723 C CA . PRO A 1 216 ? 11.174 3.911 24.067 1.00 82.8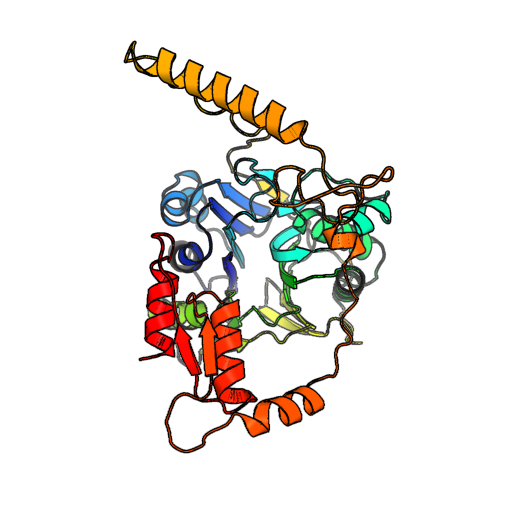1 216 PRO A CA 1
ATOM 1724 C C . PRO A 1 216 ? 11.383 3.086 25.345 1.00 82.81 216 PRO A C 1
ATOM 1726 O O . PRO A 1 216 ? 12.482 2.603 25.597 1.00 82.81 216 PRO A O 1
ATOM 1729 N N . SER A 1 217 ? 10.346 2.945 26.175 1.00 80.06 217 SER A N 1
ATOM 1730 C CA . SER A 1 217 ? 10.419 2.265 27.477 1.00 80.06 217 SER A CA 1
ATOM 1731 C C . SER A 1 217 ? 9.721 0.906 27.494 1.00 80.06 217 SER A C 1
ATOM 1733 O O . SER A 1 217 ? 9.729 0.235 28.525 1.00 80.06 217 SER A O 1
ATOM 1735 N N . GLN A 1 218 ? 9.102 0.502 26.381 1.00 76.31 218 GLN A N 1
ATOM 1736 C CA . GLN A 1 218 ? 8.374 -0.757 26.311 1.00 76.31 218 GLN A CA 1
ATOM 1737 C C . GLN A 1 218 ? 9.366 -1.885 26.035 1.00 76.31 218 GLN A C 1
ATOM 1739 O O . GLN A 1 218 ? 10.017 -1.928 24.991 1.00 76.31 218 GLN A O 1
ATOM 1744 N N . LYS A 1 219 ? 9.524 -2.773 27.017 1.00 68.81 219 LYS A N 1
ATOM 1745 C CA . LYS A 1 219 ? 10.347 -3.972 26.864 1.00 68.81 219 LYS A CA 1
ATOM 1746 C C . LYS A 1 219 ? 9.648 -4.923 25.884 1.00 68.81 219 LYS A C 1
ATOM 1748 O O . LYS A 1 219 ? 8.425 -4.962 25.841 1.00 68.81 219 LYS A O 1
ATOM 1753 N N . GLU A 1 220 ? 10.435 -5.673 25.113 1.00 86.88 220 GLU A N 1
ATOM 1754 C CA . GLU A 1 220 ? 9.952 -6.797 24.286 1.00 86.88 220 GLU A CA 1
ATOM 1755 C C . GLU A 1 220 ? 8.996 -6.429 23.133 1.00 86.88 220 GLU A C 1
ATOM 1757 O O . GLU A 1 220 ? 8.007 -7.116 22.880 1.00 86.88 220 GLU A O 1
ATOM 1762 N N . ILE A 1 221 ? 9.310 -5.368 22.384 1.00 93.94 221 ILE A N 1
ATOM 1763 C CA . ILE A 1 221 ? 8.675 -5.142 21.079 1.00 93.94 221 ILE A CA 1
ATOM 1764 C C . ILE A 1 221 ? 9.325 -6.027 20.013 1.00 93.94 221 ILE A C 1
ATOM 1766 O O . ILE A 1 221 ? 10.542 -6.005 19.826 1.00 93.94 221 ILE A O 1
ATOM 1770 N N . GLU A 1 222 ? 8.500 -6.753 19.264 1.00 95.12 222 GLU A N 1
ATOM 1771 C CA . GLU A 1 222 ? 8.912 -7.548 18.110 1.00 95.12 222 GLU A CA 1
ATOM 1772 C C . GLU A 1 222 ? 8.562 -6.816 16.808 1.00 95.12 222 GLU A C 1
ATOM 1774 O O . GLU A 1 222 ? 7.418 -6.409 16.597 1.00 95.12 222 GLU A O 1
ATOM 1779 N N . ILE A 1 223 ? 9.543 -6.681 15.909 1.00 96.69 223 ILE A N 1
ATOM 1780 C CA . ILE A 1 223 ? 9.329 -6.261 14.519 1.00 96.69 223 ILE A CA 1
ATOM 1781 C C . ILE A 1 223 ? 9.499 -7.487 13.626 1.00 96.69 223 ILE A C 1
ATOM 1783 O O . ILE A 1 223 ? 10.586 -8.063 13.558 1.00 96.69 223 ILE A O 1
ATOM 1787 N N . LYS A 1 224 ? 8.450 -7.857 12.889 1.00 96.94 224 LYS A N 1
ATOM 1788 C CA . LYS A 1 224 ? 8.440 -9.049 12.035 1.00 96.94 224 LYS A CA 1
ATOM 1789 C C . LYS A 1 224 ? 7.996 -8.717 10.620 1.00 96.94 224 LYS A C 1
ATOM 1791 O O . LYS A 1 224 ? 6.988 -8.051 10.417 1.00 96.94 224 LYS A O 1
ATOM 1796 N N . GLN A 1 225 ? 8.735 -9.200 9.627 1.00 97.69 225 GLN A N 1
ATOM 1797 C CA . GLN A 1 225 ? 8.330 -9.073 8.229 1.00 97.69 225 GLN A CA 1
ATOM 1798 C C . GLN A 1 225 ? 7.202 -10.062 7.910 1.00 97.69 225 GLN A C 1
ATOM 1800 O O . GLN A 1 225 ? 7.292 -11.248 8.241 1.00 97.69 225 GLN A O 1
ATOM 1805 N N . VAL A 1 226 ? 6.157 -9.590 7.232 1.00 97.25 226 VAL A N 1
ATOM 1806 C CA . VAL A 1 226 ? 5.158 -10.460 6.604 1.00 97.25 226 VAL A CA 1
ATOM 1807 C C . VAL A 1 226 ? 5.805 -11.053 5.357 1.00 97.25 226 VAL A C 1
ATOM 1809 O O . VAL A 1 226 ? 6.289 -10.313 4.502 1.00 97.25 226 VAL A O 1
ATOM 1812 N N . LYS A 1 227 ? 5.868 -12.383 5.268 1.00 96.38 227 LYS A N 1
ATOM 1813 C CA . LYS A 1 227 ? 6.551 -13.061 4.158 1.00 96.38 227 LYS A CA 1
ATOM 1814 C C . LYS A 1 227 ? 5.842 -12.783 2.828 1.00 96.38 227 LYS A C 1
ATOM 1816 O O . LYS A 1 227 ? 4.636 -12.531 2.807 1.00 96.38 227 LYS A O 1
ATOM 1821 N N . ALA A 1 228 ? 6.591 -12.861 1.731 1.00 95.50 228 ALA A N 1
ATOM 1822 C CA . ALA A 1 228 ? 6.008 -12.896 0.394 1.00 95.50 228 ALA A CA 1
ATOM 1823 C C . ALA A 1 228 ? 4.966 -14.025 0.281 1.00 95.50 228 ALA A C 1
ATOM 1825 O O . ALA A 1 228 ? 5.037 -15.018 1.007 1.00 95.50 228 ALA A O 1
ATOM 1826 N N . ASP A 1 229 ? 3.983 -13.812 -0.590 1.00 96.19 229 ASP A N 1
ATOM 1827 C CA . ASP A 1 229 ? 2.831 -14.687 -0.836 1.00 96.19 229 ASP A CA 1
ATOM 1828 C C . ASP A 1 229 ? 2.070 -15.122 0.426 1.00 96.19 229 ASP A C 1
ATOM 1830 O O . ASP A 1 229 ? 1.522 -16.226 0.518 1.00 96.19 229 ASP A O 1
ATOM 1834 N N . SER A 1 230 ? 1.982 -14.220 1.406 1.00 96.88 230 SER A N 1
ATOM 1835 C CA . SER A 1 230 ? 1.310 -14.486 2.675 1.00 96.88 230 SER A CA 1
ATOM 1836 C C . SER A 1 230 ? 0.520 -13.289 3.199 1.00 96.88 230 SER A C 1
ATOM 1838 O O . SER A 1 230 ? 0.598 -12.166 2.691 1.00 96.88 230 SER A O 1
ATOM 1840 N N . GLY A 1 231 ? -0.284 -13.540 4.227 1.00 97.31 231 GLY A N 1
ATOM 1841 C CA . GLY A 1 231 ? -1.072 -12.514 4.882 1.00 97.31 231 GLY A CA 1
ATOM 1842 C C . GLY A 1 231 ? -1.418 -12.840 6.326 1.00 97.31 231 GLY A C 1
ATOM 1843 O O . GLY A 1 231 ? -1.175 -13.938 6.828 1.00 97.31 231 GLY A O 1
ATOM 1844 N N . LEU A 1 232 ? -1.997 -11.845 6.988 1.00 97.62 232 LEU A N 1
ATOM 1845 C CA . LEU A 1 232 ? -2.461 -11.879 8.364 1.00 97.62 232 LEU A CA 1
ATOM 1846 C C . LEU A 1 232 ? -3.919 -11.416 8.410 1.00 97.62 232 LEU A C 1
ATOM 1848 O O . LEU A 1 232 ? -4.272 -10.403 7.809 1.00 97.62 232 LEU A O 1
ATOM 1852 N N . ILE A 1 233 ? -4.760 -12.120 9.160 1.00 97.06 233 ILE A N 1
ATOM 1853 C CA . ILE A 1 233 ? -6.091 -11.656 9.552 1.00 97.06 233 ILE A CA 1
ATOM 1854 C C . ILE A 1 233 ? -6.036 -11.333 11.042 1.00 97.06 233 ILE A C 1
ATOM 1856 O O . ILE A 1 233 ? -5.861 -12.228 11.868 1.00 97.06 233 ILE A O 1
ATOM 1860 N N . ILE A 1 234 ? -6.164 -10.053 11.374 1.00 95.94 234 ILE A N 1
ATOM 1861 C CA . ILE A 1 234 ? -6.061 -9.527 12.736 1.00 95.94 234 ILE A CA 1
ATOM 1862 C C . ILE A 1 234 ? -7.468 -9.193 13.222 1.00 95.94 234 ILE A C 1
ATOM 1864 O O . ILE A 1 234 ? -8.170 -8.390 12.608 1.00 95.94 234 ILE A O 1
ATOM 1868 N N . ASN A 1 235 ? -7.903 -9.798 14.322 1.00 93.25 235 ASN A N 1
ATOM 1869 C CA . ASN A 1 235 ? -9.188 -9.475 14.936 1.00 93.25 235 ASN A CA 1
ATOM 1870 C C . ASN A 1 235 ? -9.128 -8.115 15.656 1.00 93.25 235 ASN A C 1
ATOM 1872 O O . ASN A 1 235 ? -8.239 -7.875 16.469 1.00 93.25 235 ASN A O 1
ATOM 1876 N N . LEU A 1 236 ? -10.100 -7.238 15.388 1.00 91.69 236 LEU A N 1
ATOM 1877 C CA . LEU A 1 236 ? -10.088 -5.862 15.903 1.00 91.69 236 LEU A CA 1
ATOM 1878 C C . LEU A 1 236 ? -10.420 -5.737 17.400 1.00 91.69 236 LEU A C 1
ATOM 1880 O O . LEU A 1 236 ? -10.228 -4.670 17.969 1.00 91.69 236 LEU A O 1
ATOM 1884 N N . GLN A 1 237 ? -10.953 -6.784 18.035 1.00 87.56 237 GLN A N 1
ATOM 1885 C CA . GLN A 1 237 ? -11.334 -6.771 19.453 1.00 87.56 237 GLN A CA 1
ATOM 1886 C C . GLN A 1 237 ? -10.272 -7.389 20.356 1.00 87.56 237 GLN A C 1
ATOM 1888 O O . GLN A 1 237 ? -9.984 -6.838 21.414 1.00 87.56 237 GLN A O 1
ATOM 1893 N N . ASN A 1 238 ? -9.722 -8.540 19.965 1.00 89.25 238 ASN A N 1
ATOM 1894 C CA . ASN A 1 238 ? -8.830 -9.333 20.819 1.00 89.25 238 ASN A CA 1
ATOM 1895 C C . ASN A 1 238 ? -7.405 -9.478 20.270 1.00 89.25 238 ASN A C 1
ATOM 1897 O O . ASN A 1 238 ? -6.609 -10.197 20.863 1.00 89.25 238 ASN A O 1
ATOM 1901 N N . LEU A 1 239 ? -7.094 -8.828 19.141 1.00 92.50 239 LEU A N 1
ATOM 1902 C CA . LEU A 1 239 ? -5.787 -8.871 18.476 1.00 92.50 239 LEU A CA 1
ATOM 1903 C C . LEU A 1 239 ? -5.301 -10.275 18.093 1.00 92.50 239 LEU A C 1
ATOM 1905 O O . LEU A 1 239 ? -4.127 -10.450 17.776 1.00 92.50 239 LEU A O 1
ATOM 1909 N N . ASN A 1 240 ? -6.184 -11.280 18.059 1.00 92.69 240 ASN A N 1
ATOM 1910 C CA . ASN A 1 240 ? -5.813 -12.598 17.558 1.00 92.69 240 ASN A CA 1
ATOM 1911 C C . ASN A 1 240 ? -5.378 -12.482 16.095 1.00 92.69 240 ASN A C 1
ATOM 1913 O O . ASN A 1 240 ? -6.121 -11.963 15.257 1.00 92.69 240 ASN A O 1
ATOM 1917 N N . ILE A 1 241 ? -4.180 -12.990 15.810 1.00 94.44 241 ILE A N 1
ATOM 1918 C CA . ILE A 1 241 ? -3.574 -12.981 14.483 1.00 94.44 241 ILE A CA 1
ATOM 1919 C C . ILE A 1 241 ? -3.651 -14.387 13.907 1.00 94.44 241 ILE A C 1
ATOM 1921 O O . ILE A 1 241 ? -3.067 -15.327 14.445 1.00 94.44 241 ILE A O 1
ATOM 1925 N N . LEU A 1 242 ? -4.329 -14.520 12.776 1.00 95.12 242 LEU A N 1
ATOM 1926 C CA . LEU A 1 242 ? -4.252 -15.704 11.937 1.00 95.12 242 LEU A CA 1
ATOM 1927 C C . LEU A 1 242 ? -3.316 -15.422 10.762 1.00 95.12 242 LEU A C 1
ATOM 1929 O O . LEU A 1 242 ? -3.600 -14.545 9.953 1.00 95.12 242 LEU A O 1
ATOM 1933 N N . SER A 1 243 ? -2.236 -16.188 10.643 1.00 95.38 243 SER A N 1
ATOM 1934 C CA . SER A 1 243 ? -1.373 -16.161 9.455 1.00 95.38 243 SER A CA 1
ATOM 1935 C C . SER A 1 243 ? -1.884 -17.126 8.387 1.00 95.38 243 SER A C 1
ATOM 1937 O O . SER A 1 243 ? -2.412 -18.183 8.729 1.00 95.38 243 SER A O 1
ATOM 1939 N N . PHE A 1 244 ? -1.707 -16.786 7.111 1.00 95.25 244 PHE A N 1
ATOM 1940 C CA . PHE A 1 244 ? -2.056 -17.665 5.995 1.00 95.25 244 PHE A CA 1
ATOM 1941 C C . PHE A 1 244 ? -1.119 -17.493 4.798 1.00 95.25 244 PHE A C 1
ATOM 1943 O O . PHE A 1 244 ? -0.590 -16.406 4.565 1.00 95.25 244 PHE A O 1
ATOM 1950 N N . GLN A 1 245 ? -0.964 -18.553 4.008 1.00 95.25 245 GLN A N 1
ATOM 1951 C CA . GLN A 1 245 ? -0.364 -18.496 2.672 1.00 95.25 245 GLN A CA 1
ATOM 1952 C C . GLN A 1 245 ? -1.433 -18.279 1.594 1.00 95.25 245 GLN A C 1
ATOM 1954 O O . GLN A 1 245 ? -2.543 -18.827 1.687 1.00 95.25 245 GLN A O 1
ATOM 1959 N N . VAL A 1 246 ? -1.096 -17.505 0.555 1.00 90.81 246 VAL A N 1
ATOM 1960 C CA . VAL A 1 246 ? -1.994 -17.221 -0.581 1.00 90.81 246 VAL A CA 1
ATOM 1961 C C . VAL A 1 246 ? -2.379 -18.516 -1.302 1.00 90.81 246 VAL A C 1
ATOM 1963 O O . VAL A 1 246 ? -3.562 -18.753 -1.531 1.00 90.81 246 VAL A O 1
ATOM 1966 N N . SER A 1 247 ? -1.413 -19.407 -1.531 1.00 88.25 247 SER A N 1
ATOM 1967 C CA . SER A 1 247 ? -1.618 -20.725 -2.161 1.00 88.25 247 SER A CA 1
ATOM 1968 C C . SER A 1 247 ? -1.766 -21.878 -1.153 1.00 88.25 247 SER A C 1
ATOM 1970 O O . SER A 1 247 ? -1.516 -23.032 -1.488 1.00 88.25 247 SER A O 1
ATOM 1972 N N . GLY A 1 248 ? -2.103 -21.573 0.105 1.00 82.44 248 GLY A N 1
ATOM 1973 C CA . GLY A 1 248 ? -2.190 -22.558 1.190 1.00 82.44 248 GLY A CA 1
ATOM 1974 C C . GLY A 1 248 ? -3.562 -23.232 1.356 1.00 82.44 248 GLY A C 1
ATOM 1975 O O . GLY A 1 248 ? -4.536 -22.875 0.695 1.00 82.44 248 GLY A O 1
ATOM 1976 N N . ASN A 1 249 ? -3.643 -24.172 2.308 1.00 77.12 249 ASN A N 1
ATOM 1977 C CA . ASN A 1 249 ? -4.835 -24.985 2.621 1.00 77.12 249 ASN A CA 1
ATOM 1978 C C . ASN A 1 249 ? -5.422 -24.729 4.027 1.00 77.12 249 ASN A C 1
ATOM 1980 O O . ASN A 1 249 ? -6.338 -25.427 4.461 1.00 77.12 249 ASN A O 1
ATOM 1984 N N . GLU A 1 250 ? -4.901 -23.743 4.759 1.00 82.19 250 GLU A N 1
ATOM 1985 C CA . GLU A 1 250 ? -5.385 -23.328 6.079 1.00 82.19 250 GLU A CA 1
ATOM 1986 C C . GLU A 1 250 ? -6.882 -22.986 6.022 1.00 82.19 250 GLU A C 1
ATOM 1988 O O . GLU A 1 250 ? -7.348 -22.377 5.058 1.00 82.19 250 GLU A O 1
ATOM 1993 N N . LYS A 1 251 ? -7.644 -23.352 7.054 1.00 71.88 251 LYS A N 1
ATOM 1994 C CA . LYS A 1 251 ? -9.082 -23.060 7.155 1.00 71.88 251 LYS A CA 1
ATOM 1995 C C . LYS A 1 251 ? -9.348 -22.047 8.259 1.00 71.88 251 LYS A C 1
ATOM 1997 O O . LYS A 1 251 ? -8.608 -21.974 9.236 1.00 71.88 251 LYS A O 1
ATOM 2002 N N . THR A 1 252 ? -10.432 -21.283 8.120 1.00 69.56 252 THR A N 1
ATOM 2003 C CA . THR A 1 252 ? -10.850 -20.298 9.131 1.00 69.56 252 THR A CA 1
ATOM 2004 C C . THR A 1 252 ? -12.333 -20.420 9.410 1.00 69.56 252 THR A C 1
ATOM 2006 O O . THR A 1 252 ? -13.124 -20.557 8.480 1.00 69.56 252 THR A O 1
ATOM 2009 N N . ASN A 1 253 ? -12.707 -20.263 10.679 1.00 62.78 253 ASN A N 1
ATOM 2010 C CA . ASN A 1 253 ? -14.106 -20.208 11.102 1.00 62.78 253 ASN A CA 1
ATOM 2011 C C . ASN A 1 253 ? -14.712 -18.794 10.993 1.00 62.78 253 ASN A C 1
ATOM 2013 O O . ASN A 1 253 ? -15.825 -18.575 11.475 1.00 62.78 253 ASN A O 1
ATOM 2017 N N . LEU A 1 254 ? -14.007 -17.834 10.366 1.00 67.62 254 LEU A N 1
ATOM 2018 C CA . LEU A 1 254 ? -14.528 -16.504 10.014 1.00 67.62 254 LEU A CA 1
ATOM 2019 C C . LEU A 1 254 ? -15.537 -16.650 8.866 1.00 67.62 254 LEU A C 1
ATOM 2021 O O . LEU A 1 254 ? -15.276 -16.315 7.710 1.00 67.62 254 LEU A O 1
ATOM 2025 N N . THR A 1 255 ? -16.675 -17.234 9.215 1.00 64.06 255 THR A N 1
ATOM 2026 C CA . THR A 1 255 ? -17.843 -17.427 8.362 1.00 64.06 255 THR A CA 1
ATOM 2027 C C . THR A 1 255 ? -18.690 -16.156 8.360 1.00 64.06 255 THR A C 1
ATOM 2029 O O . THR A 1 255 ? -18.507 -15.281 9.206 1.00 64.06 255 THR A O 1
ATOM 2032 N N . LYS A 1 256 ? -19.647 -16.044 7.432 1.00 58.22 256 LYS A N 1
ATOM 2033 C CA . LYS A 1 256 ? -20.550 -14.883 7.244 1.00 58.22 256 LYS A CA 1
ATOM 2034 C C . LYS A 1 256 ? -21.340 -14.407 8.493 1.00 58.22 256 LYS A C 1
ATOM 2036 O O . LYS A 1 256 ? -22.144 -13.484 8.383 1.00 58.22 256 LYS A O 1
ATOM 2041 N N . LYS A 1 257 ? -21.180 -15.009 9.678 1.00 49.06 257 LYS A N 1
ATOM 2042 C CA . LYS A 1 257 ? -21.972 -14.695 10.878 1.00 49.06 257 LYS A CA 1
ATOM 2043 C C . LYS A 1 257 ? -21.573 -13.366 11.552 1.00 49.06 257 LYS A C 1
ATOM 2045 O O . LYS A 1 257 ? -20.630 -13.289 12.332 1.00 49.06 257 LYS A O 1
ATOM 2050 N N . THR A 1 258 ? -22.424 -12.362 11.313 1.00 49.81 258 THR A N 1
ATOM 2051 C CA . THR A 1 258 ? -23.012 -11.432 12.307 1.00 49.81 258 THR A CA 1
ATOM 2052 C C . THR A 1 258 ? -22.091 -10.494 13.100 1.00 49.81 258 THR A C 1
ATOM 2054 O O . THR A 1 258 ? -22.318 -10.285 14.292 1.00 49.81 258 THR A O 1
ATOM 2057 N N . ALA A 1 259 ? -21.119 -9.822 12.479 1.00 58.56 259 ALA A N 1
ATOM 2058 C CA . ALA A 1 259 ? -20.764 -8.498 13.006 1.00 58.56 259 ALA A CA 1
ATOM 2059 C C . ALA A 1 259 ? -21.867 -7.506 12.591 1.00 58.56 259 ALA A C 1
ATOM 2061 O O . ALA A 1 259 ? -22.340 -7.548 11.454 1.00 58.56 259 ALA A O 1
ATOM 2062 N N . LYS A 1 260 ? -22.313 -6.619 13.494 1.00 68.12 260 LYS A N 1
ATOM 2063 C CA . LYS A 1 260 ? -23.203 -5.515 13.093 1.00 68.12 260 LYS A CA 1
ATOM 2064 C C . LYS A 1 260 ? -22.482 -4.699 12.022 1.00 68.12 260 LYS A C 1
ATOM 2066 O O . LYS A 1 260 ? -21.369 -4.233 12.271 1.00 68.12 260 LYS A O 1
ATOM 2071 N N . SER A 1 261 ? -23.112 -4.544 10.857 1.00 82.44 261 SER A N 1
ATOM 2072 C CA . SER A 1 261 ? -22.536 -3.766 9.763 1.00 82.44 261 SER A CA 1
ATOM 2073 C C . SER A 1 261 ? -22.259 -2.344 10.240 1.00 82.44 261 SER A C 1
ATOM 2075 O O . SER A 1 261 ? -23.170 -1.642 10.682 1.00 82.44 261 SER A O 1
ATOM 2077 N N . LYS A 1 262 ? -21.003 -1.916 10.136 1.00 89.62 262 LYS A N 1
ATOM 2078 C CA . LYS A 1 262 ? -20.592 -0.536 10.378 1.00 89.62 262 LYS A CA 1
ATOM 2079 C C . LYS A 1 262 ? -21.032 0.343 9.207 1.00 89.62 262 LYS A C 1
ATOM 2081 O O . LYS A 1 262 ? -21.067 -0.099 8.059 1.00 89.62 262 LYS A O 1
ATOM 2086 N N . THR A 1 263 ? -21.358 1.598 9.480 1.00 93.75 263 THR A N 1
ATOM 2087 C CA . THR A 1 263 ? -21.520 2.603 8.415 1.00 93.75 263 THR A CA 1
ATOM 2088 C C . THR A 1 263 ? -20.142 3.066 7.937 1.00 93.75 263 THR A C 1
ATOM 2090 O O . THR A 1 263 ? -19.211 3.108 8.735 1.00 93.75 263 THR A O 1
ATOM 2093 N N . ILE A 1 264 ? -19.967 3.377 6.649 1.00 93.81 264 ILE A N 1
ATOM 2094 C CA . ILE A 1 264 ? -18.706 3.951 6.148 1.00 93.81 264 ILE A CA 1
ATOM 2095 C C . ILE A 1 264 ? -18.955 5.412 5.785 1.00 93.81 264 ILE A C 1
ATOM 2097 O O . ILE A 1 264 ? -19.680 5.699 4.835 1.00 93.81 264 ILE A O 1
ATOM 2101 N N . ASN A 1 265 ? -18.332 6.324 6.529 1.00 92.25 265 ASN A N 1
ATOM 2102 C CA . ASN A 1 265 ? -18.514 7.765 6.390 1.00 92.25 265 ASN A CA 1
ATOM 2103 C C . ASN A 1 265 ? -17.258 8.395 5.782 1.00 92.25 265 ASN A C 1
ATOM 2105 O O . ASN A 1 265 ? -16.195 8.395 6.400 1.00 92.25 265 ASN A O 1
ATOM 2109 N N . GLN A 1 266 ? -17.370 8.948 4.573 1.00 90.88 266 GLN A N 1
ATOM 2110 C CA . GLN A 1 266 ? -16.269 9.659 3.915 1.00 90.88 266 GLN A CA 1
ATOM 2111 C C . GLN A 1 266 ? -16.377 11.162 4.188 1.00 90.88 266 GLN A C 1
ATOM 2113 O O . GLN A 1 266 ? -17.349 11.796 3.790 1.00 90.88 266 GLN A O 1
ATOM 2118 N N . ILE A 1 267 ? -15.376 11.742 4.854 1.00 83.69 267 ILE A N 1
ATOM 2119 C CA . ILE A 1 267 ? -15.389 13.148 5.289 1.00 83.69 267 ILE A CA 1
ATOM 2120 C C . ILE A 1 267 ? -14.317 14.001 4.588 1.00 83.69 267 ILE A C 1
ATOM 2122 O O . ILE A 1 267 ? -13.695 14.857 5.205 1.00 83.69 267 ILE A O 1
ATOM 2126 N N . GLY A 1 268 ? -14.066 13.781 3.296 1.00 75.94 268 GLY A N 1
ATOM 2127 C CA . GLY A 1 268 ? -13.123 14.565 2.476 1.00 75.94 268 GLY A CA 1
ATOM 2128 C C . GLY A 1 268 ? -13.804 15.631 1.615 1.00 75.94 268 GLY A C 1
ATOM 2129 O O . GLY A 1 268 ? -15.031 15.738 1.593 1.00 75.94 268 GLY A O 1
ATOM 2130 N N . SER A 1 269 ? -13.021 16.444 0.910 1.00 73.31 269 SER A N 1
ATOM 2131 C CA . SER A 1 269 ? -13.524 17.162 -0.269 1.00 73.31 269 SER A CA 1
ATOM 2132 C C . SER A 1 269 ? -13.960 16.134 -1.317 1.00 73.31 269 SER A C 1
ATOM 2134 O O . SER A 1 269 ? -13.221 15.184 -1.565 1.00 73.31 269 SER A O 1
ATOM 2136 N N . ILE A 1 270 ? -15.142 16.279 -1.920 1.00 73.75 270 ILE A N 1
ATOM 2137 C CA . ILE A 1 270 ? -15.571 15.429 -3.040 1.00 73.75 270 ILE A CA 1
ATOM 2138 C C . ILE A 1 270 ? -15.208 16.169 -4.322 1.00 73.75 270 ILE A C 1
ATOM 2140 O O . ILE A 1 270 ? -15.853 17.149 -4.681 1.00 73.75 270 ILE A O 1
ATOM 2144 N N . ILE A 1 271 ? -14.143 15.717 -4.976 1.00 70.25 271 ILE A N 1
ATOM 2145 C CA . ILE A 1 271 ? -13.705 16.216 -6.274 1.00 70.25 271 ILE A CA 1
ATOM 2146 C C . ILE A 1 271 ? -13.943 15.082 -7.270 1.00 70.25 271 ILE A C 1
ATOM 2148 O O . ILE A 1 271 ? -13.232 14.075 -7.258 1.00 70.25 271 ILE A O 1
ATOM 2152 N N . THR A 1 272 ? -15.007 15.210 -8.062 1.00 67.31 272 THR A N 1
ATOM 2153 C CA . THR A 1 272 ? -15.429 14.223 -9.073 1.00 67.31 272 THR A CA 1
ATOM 2154 C C . THR A 1 272 ? -14.896 14.534 -10.464 1.00 67.31 272 THR A C 1
ATOM 2156 O O . THR A 1 272 ? -14.913 13.665 -11.328 1.00 67.31 272 THR A O 1
ATOM 2159 N N . GLU A 1 273 ? -14.384 15.744 -10.668 1.00 63.91 273 GLU A N 1
ATOM 2160 C CA . GLU A 1 273 ? -13.769 16.190 -11.911 1.00 63.91 273 GLU A CA 1
ATOM 2161 C C . GLU A 1 273 ? -12.409 16.797 -11.593 1.00 63.91 273 GLU A C 1
ATOM 2163 O O . GLU A 1 273 ? -12.258 17.496 -10.590 1.00 63.91 273 GLU A O 1
ATOM 2168 N N . VAL A 1 274 ? -11.408 16.516 -12.429 1.00 60.31 274 VAL A N 1
ATOM 2169 C CA . VAL A 1 274 ? -10.089 17.132 -12.273 1.00 60.31 274 VAL A CA 1
ATOM 2170 C C . VAL A 1 274 ? -10.294 18.641 -12.398 1.00 60.31 274 VAL A C 1
ATOM 2172 O O . VAL A 1 274 ? -10.833 19.074 -13.421 1.00 60.31 274 VAL A O 1
ATOM 2175 N N . PRO A 1 275 ? -9.915 19.443 -11.384 1.00 54.97 275 PRO A N 1
ATOM 2176 C CA . PRO A 1 275 ? -10.055 20.883 -11.466 1.00 54.97 275 PRO A CA 1
ATOM 2177 C C . PRO A 1 275 ? -9.371 21.358 -12.742 1.00 54.97 275 PRO A C 1
ATOM 2179 O O . PRO A 1 275 ? -8.182 21.103 -12.944 1.00 54.97 275 PRO A O 1
ATOM 2182 N N . GLN A 1 276 ? -10.131 22.028 -13.609 1.00 50.69 276 GLN A N 1
ATOM 2183 C CA . GLN A 1 276 ? -9.542 22.768 -14.716 1.00 50.69 276 GLN A CA 1
ATOM 2184 C C . GLN A 1 276 ? -8.469 23.686 -14.114 1.00 50.69 276 GLN A C 1
ATOM 2186 O O . GLN A 1 276 ? -8.734 24.293 -13.066 1.00 50.69 276 GLN A O 1
ATOM 2191 N N . PRO A 1 277 ? -7.260 23.753 -14.700 1.00 48.28 277 PRO A N 1
ATOM 2192 C CA . PRO A 1 277 ? -6.197 24.591 -14.171 1.00 48.28 277 PRO A CA 1
ATOM 2193 C C . PRO A 1 277 ? -6.755 25.985 -13.895 1.00 48.28 277 PRO A C 1
ATOM 2195 O O . PRO A 1 277 ? -7.524 26.522 -14.696 1.00 48.28 277 PRO A O 1
ATOM 2198 N N . ILE A 1 278 ? -6.431 26.528 -12.717 1.00 45.31 278 ILE A N 1
ATOM 2199 C CA . ILE A 1 278 ? -6.890 27.854 -12.307 1.00 45.31 278 ILE A CA 1
ATOM 2200 C C . ILE A 1 278 ? -6.484 28.815 -13.415 1.00 45.31 278 ILE A C 1
ATOM 2202 O O . ILE A 1 278 ? -5.303 29.121 -13.567 1.00 45.31 278 ILE A O 1
ATOM 2206 N N . SER A 1 279 ? -7.468 29.298 -14.171 1.00 50.56 279 SER A N 1
ATOM 2207 C CA . SER A 1 279 ? -7.254 30.466 -15.004 1.00 50.56 279 SER A CA 1
ATOM 2208 C C . SER A 1 279 ? -6.904 31.593 -14.048 1.00 50.56 279 SER A C 1
ATOM 2210 O O . SER A 1 279 ? -7.727 31.946 -13.194 1.00 50.56 279 SER A O 1
ATOM 2212 N N . LEU A 1 280 ? -5.658 32.066 -14.101 1.00 45.19 280 LEU A N 1
ATOM 2213 C CA . LEU A 1 280 ? -5.065 33.028 -13.175 1.00 45.19 280 LEU A CA 1
ATOM 2214 C C . LEU A 1 280 ? -5.838 34.346 -13.276 1.00 45.19 280 LEU A C 1
ATOM 2216 O O . LEU A 1 280 ? -5.476 35.283 -13.989 1.00 45.19 280 LEU A O 1
ATOM 2220 N N . ARG A 1 281 ? -6.971 34.441 -12.580 1.00 48.91 281 ARG A N 1
ATOM 2221 C CA . ARG A 1 281 ? -7.836 35.608 -12.683 1.00 48.91 281 ARG A CA 1
ATOM 2222 C C . ARG A 1 281 ? -7.356 36.722 -11.760 1.00 48.91 281 ARG A C 1
ATOM 2224 O O . ARG A 1 281 ? -7.545 36.673 -10.552 1.00 48.91 281 ARG A O 1
ATOM 2231 N N . LYS A 1 282 ? -6.945 37.800 -12.440 1.00 46.09 282 LYS A N 1
ATOM 2232 C CA . LYS A 1 282 ? -7.188 39.216 -12.103 1.00 46.09 282 LYS A CA 1
ATOM 2233 C C . LYS A 1 282 ? -6.221 39.863 -11.104 1.00 46.09 282 LYS A C 1
ATOM 2235 O O . LYS A 1 282 ? -6.647 40.362 -10.075 1.00 46.09 282 LYS A O 1
ATOM 2240 N N . ASN A 1 283 ? -4.944 39.948 -11.468 1.00 47.66 283 ASN A N 1
ATOM 2241 C CA . ASN A 1 283 ? -4.208 41.222 -11.442 1.00 47.66 283 ASN A CA 1
ATOM 2242 C C . ASN A 1 283 ? -2.840 41.039 -12.093 1.00 47.66 283 ASN A C 1
ATOM 2244 O O . ASN A 1 283 ? -1.886 40.629 -11.448 1.00 47.66 283 ASN A O 1
ATOM 2248 N N . ASN A 1 284 ? -2.809 41.274 -13.403 1.00 48.84 284 ASN A N 1
ATOM 2249 C CA . ASN A 1 284 ? -1.669 41.708 -14.210 1.00 48.84 284 ASN A CA 1
ATOM 2250 C C . ASN A 1 284 ? -2.088 41.483 -15.660 1.00 48.84 284 ASN A C 1
ATOM 2252 O O . ASN A 1 284 ? -2.235 40.341 -16.097 1.00 48.84 284 ASN A O 1
ATOM 2256 N N . GLN A 1 285 ? -2.309 42.562 -16.411 1.00 54.81 285 GLN A N 1
ATOM 2257 C CA . GLN A 1 285 ? -2.641 42.485 -17.839 1.00 54.81 285 GLN A CA 1
ATOM 2258 C C . GLN A 1 285 ? -1.617 41.648 -18.639 1.00 54.81 285 GLN A C 1
ATOM 2260 O O . GLN A 1 285 ? -1.977 41.087 -19.668 1.00 54.81 285 GLN A O 1
ATOM 2265 N N . ASN A 1 286 ? -0.405 41.445 -18.108 1.00 57.88 286 ASN A N 1
ATOM 2266 C CA . ASN A 1 286 ? 0.623 40.582 -18.691 1.00 57.88 286 ASN A CA 1
ATOM 2267 C C . ASN A 1 286 ? 0.353 39.068 -18.592 1.00 57.88 286 ASN A C 1
ATOM 2269 O O . ASN A 1 286 ? 0.749 38.339 -19.497 1.00 57.88 286 ASN A O 1
ATOM 2273 N N . PHE A 1 287 ? -0.335 38.561 -17.560 1.00 57.09 287 PHE A N 1
ATOM 2274 C CA . PHE A 1 287 ? -0.514 37.106 -17.414 1.00 57.09 287 PHE A CA 1
ATOM 2275 C C . PHE A 1 287 ? -1.638 36.534 -18.275 1.00 57.09 287 PHE A C 1
ATOM 2277 O O . PHE A 1 287 ? -1.539 35.381 -18.661 1.00 57.09 287 PHE A O 1
ATOM 2284 N N . LYS A 1 288 ? -2.666 37.311 -18.648 1.00 62.50 288 LYS A N 1
ATOM 2285 C CA . LYS A 1 288 ? -3.710 36.822 -19.572 1.00 62.50 288 LYS A CA 1
ATOM 2286 C C . LYS A 1 288 ? -3.144 36.477 -20.946 1.00 62.50 288 LYS A C 1
ATOM 2288 O O . LYS A 1 288 ? -3.583 35.510 -21.556 1.00 62.50 288 LYS A O 1
ATOM 2293 N N . THR A 1 289 ? -2.190 37.271 -21.427 1.00 66.62 289 THR A N 1
ATOM 2294 C CA . THR A 1 289 ? -1.506 37.010 -22.695 1.00 66.62 289 THR A CA 1
ATOM 2295 C C . THR A 1 289 ? -0.652 35.753 -22.582 1.00 66.62 289 THR A C 1
ATOM 2297 O O . THR A 1 289 ? -0.765 34.885 -23.435 1.00 66.62 289 THR A O 1
ATOM 2300 N N . ILE A 1 290 ? 0.120 35.607 -21.499 1.00 67.25 290 ILE A N 1
ATOM 2301 C CA . ILE A 1 290 ? 0.933 34.407 -21.244 1.00 67.25 290 ILE A CA 1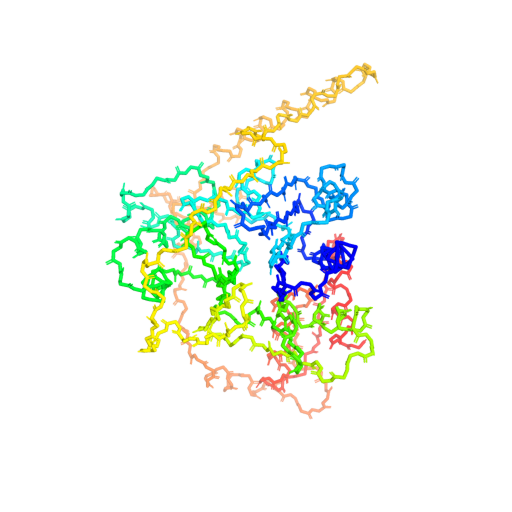
ATOM 2302 C C . ILE A 1 290 ? 0.052 33.162 -21.081 1.00 67.25 290 ILE A C 1
ATOM 2304 O O . ILE A 1 290 ? 0.323 32.146 -21.696 1.00 67.25 290 ILE A O 1
ATOM 2308 N N . GLU A 1 291 ? -1.029 33.231 -20.308 1.00 70.69 291 GLU A N 1
ATOM 2309 C CA . GLU A 1 291 ? -1.961 32.120 -20.094 1.00 70.69 291 GLU A CA 1
ATOM 2310 C C . GLU A 1 291 ? -2.667 31.717 -21.393 1.00 70.69 291 GLU A C 1
ATOM 2312 O O . GLU A 1 291 ? -2.806 30.532 -21.680 1.00 70.69 291 GLU A O 1
ATOM 2317 N N . LYS A 1 292 ? -3.075 32.696 -22.210 1.00 72.62 292 LYS A N 1
ATOM 2318 C CA . LYS A 1 292 ? -3.635 32.443 -23.539 1.00 72.62 292 LYS A CA 1
ATOM 2319 C C . LYS A 1 292 ? -2.603 31.780 -24.451 1.00 72.62 292 LYS A C 1
ATOM 2321 O O . LYS A 1 292 ? -2.942 30.787 -25.079 1.00 72.62 292 LYS A O 1
ATOM 2326 N N . LEU A 1 293 ? -1.365 32.277 -24.479 1.00 72.12 293 LEU A N 1
ATOM 2327 C CA . LEU A 1 293 ? -0.272 31.677 -25.249 1.00 72.12 293 LEU A CA 1
ATOM 2328 C C . LEU A 1 293 ? 0.003 30.241 -24.789 1.00 72.12 293 LEU A C 1
ATOM 2330 O O . LEU A 1 293 ? -0.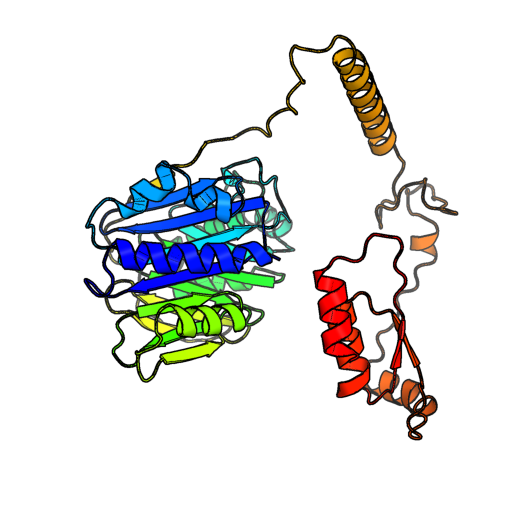028 29.346 -25.619 1.00 72.12 293 LEU A O 1
ATOM 2334 N N . ILE A 1 294 ? 0.151 30.003 -23.481 1.00 76.50 294 ILE A N 1
ATOM 2335 C CA . ILE A 1 294 ? 0.386 28.671 -22.906 1.00 76.50 294 ILE A CA 1
ATOM 2336 C C . ILE A 1 294 ? -0.771 27.723 -23.220 1.00 76.50 294 ILE A C 1
ATOM 2338 O O . ILE A 1 294 ? -0.528 26.595 -23.624 1.00 76.50 294 ILE A O 1
ATOM 2342 N N . ASN A 1 295 ? -2.028 28.142 -23.049 1.00 77.50 295 ASN A N 1
ATOM 2343 C CA . ASN A 1 295 ? -3.178 27.271 -23.303 1.00 77.50 295 ASN A CA 1
ATOM 2344 C C . ASN A 1 295 ? -3.370 26.988 -24.798 1.00 77.50 295 ASN A C 1
ATOM 2346 O O . ASN A 1 295 ? -3.722 25.867 -25.171 1.00 77.50 295 ASN A O 1
ATOM 2350 N N . GLU A 1 296 ? -3.148 27.982 -25.659 1.00 78.31 296 GLU A N 1
ATOM 2351 C CA . GLU A 1 296 ? -3.188 27.798 -27.109 1.00 78.31 296 GLU A CA 1
ATOM 2352 C C . GLU A 1 296 ? -2.056 26.885 -27.578 1.00 78.31 296 GLU A C 1
ATOM 2354 O O . GLU A 1 296 ? -2.307 25.982 -28.370 1.00 78.31 296 GLU A O 1
ATOM 2359 N N . GLU A 1 297 ? -0.838 27.089 -27.083 1.00 80.62 297 GLU A N 1
ATOM 2360 C CA . GLU A 1 297 ? 0.337 26.274 -27.394 1.00 80.62 297 GLU A CA 1
ATOM 2361 C C . GLU A 1 297 ? 0.175 24.852 -26.851 1.00 80.62 297 GLU A C 1
ATOM 2363 O O . GLU A 1 297 ? 0.290 23.906 -27.617 1.00 80.62 297 GLU A O 1
ATOM 2368 N N . TYR A 1 298 ? -0.276 24.684 -25.604 1.00 79.19 298 TYR A N 1
ATOM 2369 C CA . TYR A 1 298 ? -0.613 23.381 -25.026 1.00 79.19 298 TYR A CA 1
ATOM 2370 C C . TYR A 1 298 ? -1.681 22.645 -25.836 1.00 79.19 298 TYR A C 1
ATOM 2372 O O . TYR A 1 298 ? -1.530 21.460 -26.113 1.00 79.19 298 TYR A O 1
ATOM 2380 N N . THR A 1 299 ? -2.768 23.319 -26.226 1.00 81.94 299 THR A N 1
ATOM 2381 C CA . THR A 1 299 ? -3.838 22.677 -27.007 1.00 81.94 299 THR A CA 1
ATOM 2382 C C . THR A 1 299 ? -3.324 22.285 -28.390 1.00 81.94 299 THR A C 1
ATOM 2384 O O . THR A 1 299 ? -3.556 21.160 -28.828 1.00 81.94 299 THR A O 1
ATOM 2387 N N . LYS A 1 300 ? -2.566 23.172 -29.048 1.00 83.56 300 LYS A N 1
ATOM 2388 C CA . LYS A 1 300 ? -1.918 22.892 -30.336 1.00 83.56 300 LYS A CA 1
ATOM 2389 C C . LYS A 1 300 ? -0.950 21.715 -30.234 1.00 83.56 300 LYS A C 1
ATOM 2391 O O . LYS A 1 300 ? -1.020 20.814 -31.065 1.00 83.56 300 LYS A O 1
ATOM 2396 N N . ASP A 1 301 ? -0.093 21.694 -29.220 1.00 84.38 301 ASP A N 1
ATOM 2397 C CA . ASP A 1 301 ? 0.890 20.638 -28.993 1.00 84.38 301 ASP A CA 1
ATOM 2398 C C . ASP A 1 301 ? 0.218 19.320 -28.640 1.00 84.38 301 ASP A C 1
ATOM 2400 O O . ASP A 1 301 ? 0.562 18.288 -29.209 1.00 84.38 301 ASP A O 1
ATOM 2404 N N . ARG A 1 302 ? -0.792 19.332 -27.767 1.00 86.12 302 ARG A N 1
ATOM 2405 C CA . ARG A 1 302 ? -1.571 18.141 -27.421 1.00 86.12 302 ARG A CA 1
ATOM 2406 C C . ARG A 1 302 ? -2.255 17.562 -28.652 1.00 86.12 302 ARG A C 1
ATOM 2408 O O . ARG A 1 302 ? -2.157 16.360 -28.893 1.00 86.12 302 ARG A O 1
ATOM 2415 N N . ASP A 1 303 ? -2.925 18.398 -29.440 1.00 87.81 303 ASP A N 1
ATOM 2416 C CA . ASP A 1 303 ? -3.610 17.956 -30.651 1.00 87.81 303 ASP A CA 1
ATOM 2417 C C . ASP A 1 303 ? -2.598 17.447 -31.691 1.00 87.81 303 ASP A C 1
ATOM 2419 O O . ASP A 1 303 ? -2.833 16.409 -32.312 1.00 87.81 303 ASP A O 1
ATOM 2423 N N . LY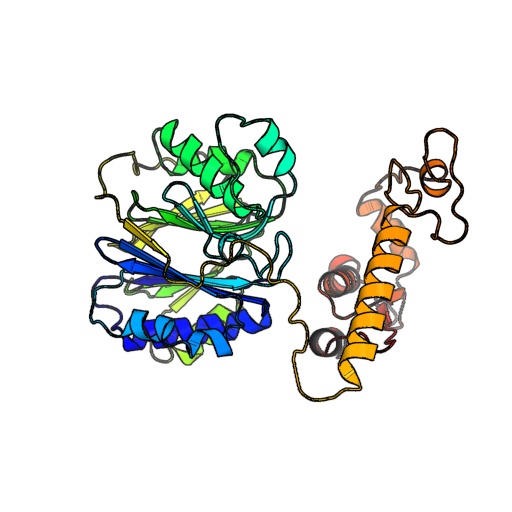S A 1 304 ? -1.432 18.094 -31.826 1.00 88.38 304 LYS A N 1
ATOM 2424 C CA . LYS A 1 304 ? -0.313 17.626 -32.660 1.00 88.38 304 LYS A CA 1
ATOM 2425 C C . LYS A 1 304 ? 0.217 16.266 -32.194 1.00 88.38 304 LYS A C 1
ATOM 2427 O O . LYS A 1 304 ? 0.325 15.359 -33.009 1.00 88.38 304 LYS A O 1
ATOM 2432 N N . ILE A 1 305 ? 0.478 16.095 -30.896 1.00 88.56 305 ILE A N 1
ATOM 2433 C CA . ILE A 1 305 ? 0.961 14.844 -30.287 1.00 88.56 305 ILE A CA 1
ATOM 2434 C C . ILE A 1 305 ? -0.064 13.718 -30.454 1.00 88.56 305 ILE A C 1
ATOM 2436 O O . ILE A 1 305 ? 0.317 12.579 -30.722 1.00 88.56 305 ILE A O 1
ATOM 2440 N N . SER A 1 306 ? -1.356 14.022 -30.307 1.00 87.06 306 SER A N 1
ATOM 2441 C CA . SER A 1 306 ? -2.438 13.038 -30.440 1.00 87.06 306 SER A CA 1
ATOM 2442 C C . SER A 1 306 ? -2.588 12.495 -31.862 1.00 87.06 306 SER A C 1
ATOM 2444 O O . SER A 1 306 ? -3.033 11.366 -32.040 1.00 87.06 306 SER A O 1
ATOM 2446 N N . LYS A 1 307 ? -2.192 13.290 -32.863 1.00 94.50 307 LYS A N 1
ATOM 2447 C CA . LYS A 1 307 ? -2.236 12.934 -34.285 1.00 94.50 307 LYS A CA 1
ATOM 2448 C C . LYS A 1 307 ? -0.977 12.223 -34.772 1.00 94.50 307 LYS A C 1
ATOM 2450 O O . LYS A 1 307 ? -0.978 11.762 -35.908 1.00 94.50 307 LYS A O 1
ATOM 2455 N N . LEU A 1 308 ? 0.074 12.144 -33.948 1.00 94.94 308 LEU A N 1
ATOM 2456 C CA . LEU A 1 308 ? 1.303 11.453 -34.331 1.00 94.94 308 LEU A CA 1
ATOM 2457 C C . LEU A 1 308 ? 1.002 9.994 -34.647 1.00 94.94 308 LEU A C 1
ATOM 2459 O O . LEU A 1 308 ? 0.397 9.282 -33.836 1.00 94.94 308 LEU A O 1
ATOM 2463 N N . ARG A 1 309 ? 1.491 9.535 -35.797 1.00 94.31 309 ARG A N 1
ATOM 2464 C CA . ARG A 1 309 ? 1.460 8.113 -36.135 1.00 94.31 309 ARG A CA 1
ATOM 2465 C C . ARG A 1 309 ? 2.290 7.339 -35.109 1.00 94.31 309 ARG A C 1
ATOM 2467 O O . ARG A 1 309 ? 3.387 7.761 -34.741 1.00 94.31 309 ARG A O 1
ATOM 2474 N N . ARG A 1 310 ? 1.763 6.212 -34.622 1.00 96.94 310 ARG A N 1
ATOM 2475 C CA . ARG A 1 310 ? 2.412 5.355 -33.617 1.00 96.94 310 ARG A CA 1
ATOM 2476 C C . ARG A 1 310 ? 2.432 3.906 -34.062 1.00 96.94 310 ARG A C 1
ATOM 2478 O O . ARG A 1 310 ? 1.515 3.454 -34.739 1.00 96.94 310 ARG A O 1
ATOM 2485 N N . CYS A 1 311 ? 3.461 3.186 -33.627 1.00 96.19 311 CYS A N 1
ATOM 2486 C CA . CYS A 1 311 ? 3.591 1.763 -33.913 1.00 96.19 311 CYS A CA 1
ATOM 2487 C C . CYS A 1 311 ? 2.452 0.978 -33.264 1.00 96.19 311 CYS A C 1
ATOM 2489 O O . CYS A 1 311 ? 2.239 1.085 -32.055 1.00 96.19 311 CYS A O 1
ATOM 2491 N N . THR A 1 312 ? 1.778 0.139 -34.046 1.00 95.44 312 THR A N 1
ATOM 2492 C CA . THR A 1 312 ? 0.690 -0.729 -33.571 1.00 95.44 312 THR A CA 1
ATOM 2493 C C . THR A 1 312 ? 1.164 -1.799 -32.581 1.00 95.44 312 THR A C 1
ATOM 2495 O O . THR A 1 312 ? 0.356 -2.306 -31.807 1.00 95.44 312 THR A O 1
ATOM 2498 N N . LYS A 1 313 ? 2.472 -2.104 -32.545 1.00 92.94 313 LYS A N 1
ATOM 2499 C CA . LYS A 1 313 ? 3.086 -3.052 -31.594 1.00 92.94 313 LYS A CA 1
ATOM 2500 C C . LYS A 1 313 ? 3.711 -2.386 -30.365 1.00 92.94 313 LYS A C 1
ATOM 2502 O O . LYS A 1 313 ? 3.440 -2.806 -29.246 1.00 92.94 313 LYS A O 1
ATOM 2507 N N . CYS A 1 314 ? 4.571 -1.380 -30.553 1.00 92.75 314 CYS A N 1
ATOM 2508 C CA . CYS A 1 314 ? 5.389 -0.812 -29.468 1.00 92.75 314 CYS A CA 1
ATOM 2509 C C . CYS A 1 314 ? 5.061 0.638 -29.099 1.00 92.75 314 CYS A C 1
ATOM 2511 O O . CYS A 1 314 ? 5.804 1.231 -28.322 1.00 92.75 314 CYS A O 1
ATOM 2513 N N . ILE A 1 315 ? 4.010 1.231 -29.680 1.00 95.44 315 ILE A N 1
ATOM 2514 C CA . ILE A 1 315 ? 3.512 2.598 -29.429 1.00 95.44 315 ILE A CA 1
ATOM 2515 C C . ILE A 1 315 ? 4.503 3.755 -29.666 1.00 95.44 315 ILE A C 1
ATOM 2517 O O . ILE A 1 315 ? 4.147 4.920 -29.431 1.00 95.44 315 ILE A O 1
ATOM 2521 N N . LEU A 1 316 ? 5.715 3.474 -30.165 1.00 94.69 316 LEU A N 1
ATOM 2522 C CA . LEU A 1 316 ? 6.697 4.500 -30.518 1.00 94.69 316 LEU A CA 1
ATOM 2523 C C . LEU A 1 316 ? 6.129 5.439 -31.595 1.00 94.69 316 LEU A C 1
ATOM 2525 O O . LEU A 1 316 ? 5.552 4.950 -32.571 1.00 94.69 316 LEU A O 1
ATOM 2529 N N . PRO A 1 317 ? 6.257 6.766 -31.415 1.00 95.62 317 PRO A N 1
ATOM 2530 C CA . PRO A 1 317 ? 5.755 7.747 -32.369 1.00 95.62 317 PRO A CA 1
ATOM 2531 C C . PRO A 1 317 ? 6.680 7.885 -33.580 1.00 95.62 317 PRO A C 1
ATOM 2533 O O . PRO A 1 317 ? 7.873 7.608 -33.491 1.00 95.62 317 PRO A O 1
ATOM 2536 N N . GLU A 1 318 ? 6.150 8.419 -34.679 1.00 95.12 318 GLU A N 1
ATOM 2537 C CA . GLU A 1 318 ? 6.912 8.759 -35.892 1.00 95.12 318 GLU A CA 1
ATOM 2538 C C . GLU A 1 318 ? 8.029 9.786 -35.682 1.00 95.12 318 GLU A C 1
ATOM 2540 O O . GLU A 1 318 ? 8.923 9.913 -36.508 1.00 95.12 318 GLU A O 1
ATOM 2545 N N . THR A 1 319 ? 8.021 10.492 -34.551 1.00 94.50 319 THR A N 1
ATOM 2546 C CA . THR A 1 319 ? 9.100 11.404 -34.154 1.00 94.50 319 THR A CA 1
ATOM 2547 C C . THR A 1 319 ? 10.313 10.685 -33.563 1.00 94.50 319 THR A C 1
ATOM 2549 O O . THR A 1 319 ? 11.297 11.343 -33.227 1.00 94.50 319 THR A O 1
ATOM 2552 N N . MET A 1 320 ? 10.249 9.365 -33.358 1.00 94.06 320 MET A N 1
ATOM 2553 C CA . MET A 1 320 ? 11.399 8.589 -32.905 1.00 94.06 320 MET A CA 1
ATOM 2554 C C . MET A 1 320 ? 12.482 8.616 -33.998 1.00 94.06 320 MET A C 1
ATOM 2556 O O . MET A 1 320 ? 12.181 8.278 -35.143 1.00 94.06 320 MET A O 1
ATOM 2560 N N . PRO A 1 321 ? 13.735 8.998 -33.690 1.00 93.06 321 PRO A N 1
ATOM 2561 C CA . PRO A 1 321 ? 14.786 9.073 -34.699 1.00 93.06 321 PRO A CA 1
ATOM 2562 C C . PRO A 1 321 ? 14.927 7.767 -35.491 1.00 93.06 321 PRO A C 1
ATOM 2564 O O . PRO A 1 321 ? 15.014 6.695 -34.893 1.00 93.06 321 PRO A O 1
ATOM 2567 N N . PHE A 1 322 ? 14.975 7.878 -36.823 1.00 93.56 322 PHE A N 1
ATOM 2568 C CA . PHE A 1 322 ? 15.171 6.766 -37.771 1.00 93.56 322 PHE A CA 1
ATOM 2569 C C . PHE A 1 322 ? 14.055 5.705 -37.798 1.00 93.56 322 PHE A C 1
ATOM 2571 O O . PHE A 1 322 ? 14.271 4.590 -38.273 1.00 93.56 322 PHE A O 1
ATOM 2578 N N . ILE A 1 323 ? 12.864 6.020 -37.283 1.00 96.19 323 ILE A N 1
ATOM 2579 C CA . ILE A 1 323 ? 11.722 5.109 -37.348 1.00 96.19 323 ILE A CA 1
ATOM 2580 C C . ILE A 1 323 ? 11.079 5.137 -38.740 1.00 96.19 323 ILE A C 1
ATOM 2582 O O . ILE A 1 323 ? 10.783 6.198 -39.283 1.00 96.19 323 ILE A O 1
ATOM 2586 N N . GLU A 1 324 ? 10.815 3.961 -39.295 1.00 96.69 324 GLU A N 1
ATOM 2587 C CA . GLU A 1 324 ? 10.028 3.788 -40.520 1.00 96.69 324 GLU A CA 1
ATOM 2588 C C . GLU A 1 324 ? 8.841 2.880 -40.212 1.00 96.69 324 GLU A C 1
ATOM 2590 O O . GLU A 1 324 ? 8.913 2.086 -39.273 1.00 96.69 324 GLU A O 1
ATOM 2595 N N . PHE A 1 325 ? 7.748 2.993 -40.963 1.00 97.19 325 PHE A N 1
ATOM 2596 C CA . PHE A 1 325 ? 6.549 2.178 -40.761 1.00 97.19 325 PHE A CA 1
ATOM 2597 C C . PHE A 1 325 ? 6.150 1.469 -42.045 1.00 97.19 325 PHE A C 1
ATOM 2599 O O . PHE A 1 325 ? 6.185 2.075 -43.115 1.00 97.19 325 PHE A O 1
ATOM 2606 N N . ASP A 1 326 ? 5.680 0.235 -41.908 1.00 95.12 326 ASP A N 1
ATOM 2607 C CA . ASP A 1 326 ? 5.021 -0.493 -42.991 1.00 95.12 326 ASP A CA 1
ATOM 2608 C C . ASP A 1 326 ? 3.544 -0.076 -43.168 1.00 95.12 326 ASP A C 1
ATOM 2610 O O . ASP A 1 326 ? 3.045 0.851 -42.515 1.00 95.12 326 ASP A O 1
ATOM 2614 N N . GLU A 1 327 ? 2.835 -0.754 -44.073 1.00 95.69 327 GLU A N 1
ATOM 2615 C CA . GLU A 1 327 ? 1.409 -0.523 -44.346 1.00 95.69 327 GLU A CA 1
ATOM 2616 C C . GLU A 1 327 ? 0.498 -0.935 -43.176 1.00 95.69 327 GLU A C 1
ATOM 2618 O O . GLU A 1 327 ? -0.549 -0.324 -42.964 1.00 95.69 327 GLU A O 1
ATOM 2623 N N . GLU A 1 328 ? 0.921 -1.903 -42.359 1.00 95.00 328 GLU A N 1
ATOM 2624 C CA . GLU A 1 328 ? 0.203 -2.362 -41.161 1.00 95.00 328 GLU A CA 1
ATOM 2625 C C . GLU A 1 328 ? 0.428 -1.444 -39.940 1.00 95.00 328 GLU A C 1
ATOM 2627 O O . GLU A 1 328 ? -0.168 -1.630 -38.873 1.00 95.00 328 GLU A O 1
ATOM 2632 N N . GLY A 1 329 ? 1.288 -0.429 -40.075 1.00 95.06 329 GLY A N 1
ATOM 2633 C CA . GLY A 1 329 ? 1.629 0.504 -39.005 1.00 95.06 329 GLY A CA 1
ATOM 2634 C C . GLY A 1 329 ? 2.620 -0.052 -37.980 1.00 95.06 329 GLY A C 1
ATOM 2635 O O . GLY A 1 329 ? 2.715 0.489 -36.877 1.00 95.06 329 GLY A O 1
ATOM 2636 N N . VAL A 1 330 ? 3.370 -1.099 -38.317 1.00 96.56 330 VAL A N 1
ATOM 2637 C CA . VAL A 1 330 ? 4.460 -1.648 -37.506 1.00 96.56 330 VAL A CA 1
ATOM 2638 C C . VAL A 1 330 ? 5.764 -0.935 -37.857 1.00 96.56 330 VAL A C 1
ATOM 2640 O O . VAL A 1 330 ? 6.067 -0.698 -39.024 1.00 96.56 330 VAL A O 1
ATOM 2643 N N . CYS A 1 331 ? 6.544 -0.562 -36.840 1.00 96.81 331 CYS A N 1
ATOM 2644 C CA . CYS A 1 331 ? 7.785 0.173 -37.057 1.00 96.81 331 CYS A CA 1
ATOM 2645 C C . CYS A 1 331 ? 8.996 -0.718 -37.375 1.00 96.81 331 CYS A C 1
ATOM 2647 O O . CYS A 1 331 ? 9.056 -1.876 -36.955 1.00 96.81 331 CYS A O 1
ATOM 2649 N N . SER A 1 332 ? 10.009 -0.134 -38.019 1.00 95.31 332 SER A N 1
ATOM 2650 C CA . SER A 1 332 ? 11.292 -0.763 -38.364 1.00 95.31 332 SER A CA 1
ATOM 2651 C C . SER A 1 332 ? 11.969 -1.449 -37.173 1.00 95.31 332 SER A C 1
ATOM 2653 O O . SER A 1 332 ? 12.474 -2.556 -37.320 1.00 95.31 332 SER A O 1
ATOM 2655 N N . PHE A 1 333 ? 11.905 -0.863 -35.971 1.00 94.00 333 PHE A N 1
ATOM 2656 C CA . PHE A 1 333 ? 12.444 -1.471 -34.744 1.00 94.00 333 PHE A CA 1
ATOM 2657 C C . PHE A 1 333 ? 11.715 -2.746 -34.309 1.00 94.00 333 PHE A C 1
ATOM 2659 O O . PHE A 1 333 ? 12.319 -3.636 -33.723 1.00 94.00 333 PHE A O 1
ATOM 2666 N N . CYS A 1 334 ? 10.403 -2.829 -34.545 1.00 93.50 334 CYS A N 1
ATOM 2667 C CA . CYS A 1 334 ? 9.638 -4.039 -34.243 1.00 93.50 334 CYS A CA 1
ATOM 2668 C C . CYS A 1 334 ? 9.895 -5.139 -35.270 1.00 93.50 334 CYS A C 1
ATOM 2670 O O . CYS A 1 334 ? 9.817 -6.311 -34.917 1.00 93.50 334 CYS A O 1
ATOM 2672 N N . HIS A 1 335 ? 10.189 -4.775 -36.519 1.00 92.50 335 HIS A N 1
ATOM 2673 C CA . HIS A 1 335 ? 10.587 -5.730 -37.555 1.00 92.50 335 HIS A CA 1
ATOM 2674 C C . HIS A 1 335 ? 11.998 -6.263 -37.343 1.00 92.50 335 HIS A C 1
ATOM 2676 O O . HIS A 1 335 ? 12.232 -7.451 -37.530 1.00 92.50 335 HIS A O 1
ATOM 2682 N N . SER A 1 336 ? 12.920 -5.415 -36.890 1.00 90.75 336 SER A N 1
ATOM 2683 C CA . SER A 1 336 ? 14.274 -5.827 -36.508 1.00 90.75 336 SER A CA 1
ATOM 2684 C C . SER A 1 336 ? 14.360 -6.415 -35.099 1.00 90.75 336 SER A C 1
ATOM 2686 O O . SER A 1 336 ? 15.449 -6.760 -34.638 1.00 90.75 336 SER A O 1
ATOM 2688 N N . TYR A 1 337 ? 13.232 -6.532 -34.388 1.00 90.00 337 TYR A N 1
ATOM 2689 C CA . TYR A 1 337 ? 13.222 -7.140 -33.069 1.00 90.00 337 TYR A CA 1
ATOM 2690 C C . TYR A 1 337 ? 13.455 -8.644 -33.183 1.00 90.00 337 TYR A C 1
ATOM 2692 O O . TYR A 1 337 ? 12.574 -9.419 -33.555 1.00 90.00 337 TYR A O 1
ATOM 2700 N N . GLU A 1 338 ? 14.636 -9.063 -32.761 1.00 85.81 338 GLU A N 1
ATOM 2701 C CA . GLU A 1 338 ? 14.949 -10.464 -32.545 1.00 85.81 338 GLU A CA 1
ATOM 2702 C C . GLU A 1 338 ? 14.649 -10.828 -31.092 1.00 85.81 338 GLU A C 1
ATOM 2704 O O . GLU A 1 338 ? 15.190 -10.240 -30.144 1.00 85.81 338 GLU A O 1
ATOM 2709 N N . LYS A 1 339 ? 13.772 -11.820 -30.899 1.00 85.56 339 LYS A N 1
ATOM 2710 C CA . LYS A 1 339 ? 13.489 -12.353 -29.567 1.00 85.56 339 LYS A CA 1
ATOM 2711 C C . LYS A 1 339 ? 14.775 -12.951 -29.004 1.00 85.56 339 LYS A C 1
ATOM 2713 O O . LYS A 1 339 ? 15.237 -13.992 -29.460 1.00 85.56 339 LYS A O 1
ATOM 2718 N N . ARG A 1 340 ? 15.332 -12.302 -27.985 1.00 84.88 340 ARG A N 1
ATOM 2719 C CA . ARG A 1 340 ? 16.522 -12.802 -27.296 1.00 84.88 340 ARG A CA 1
ATOM 2720 C C . ARG A 1 340 ? 16.171 -14.046 -26.492 1.00 84.88 340 ARG A C 1
ATOM 2722 O O . ARG A 1 340 ? 15.234 -14.035 -25.692 1.00 84.88 340 ARG A O 1
ATOM 2729 N N . GLU A 1 341 ? 16.945 -15.100 -26.691 1.00 88.19 341 GLU A N 1
ATOM 2730 C CA . GLU A 1 341 ? 16.881 -16.296 -25.863 1.00 88.19 341 GLU A CA 1
ATOM 2731 C C . GLU A 1 341 ? 17.582 -16.034 -24.524 1.00 88.19 341 GLU A C 1
ATOM 2733 O O . GLU A 1 341 ? 18.728 -15.579 -24.477 1.00 88.19 341 GLU A O 1
ATOM 2738 N N . ILE A 1 342 ? 16.879 -16.290 -23.421 1.00 90.19 342 ILE A N 1
ATOM 2739 C CA . ILE A 1 342 ? 17.424 -16.120 -22.074 1.00 90.19 342 ILE A CA 1
ATOM 2740 C C . ILE A 1 342 ? 18.197 -17.391 -21.725 1.00 90.19 342 ILE A C 1
ATOM 2742 O O . ILE A 1 342 ? 17.596 -18.428 -21.471 1.00 90.19 342 ILE A O 1
ATOM 2746 N N . LYS A 1 343 ? 19.529 -17.297 -21.689 1.00 89.88 343 LYS A N 1
ATOM 2747 C CA . LYS A 1 343 ? 20.425 -18.446 -21.461 1.00 89.88 343 LYS A CA 1
ATOM 2748 C C . LYS A 1 343 ? 20.644 -18.815 -19.985 1.00 89.88 343 LYS A C 1
ATOM 2750 O O . LYS A 1 343 ? 21.379 -19.746 -19.685 1.00 89.88 343 LYS A O 1
ATOM 2755 N N . GLY A 1 344 ? 20.001 -18.099 -19.062 1.00 91.88 344 GLY A N 1
ATOM 2756 C CA . GLY A 1 344 ? 20.100 -18.355 -17.623 1.00 91.88 344 GLY A CA 1
ATOM 2757 C C . GLY A 1 344 ? 21.407 -17.872 -16.983 1.00 91.88 344 GLY A C 1
ATOM 2758 O O . GLY A 1 344 ? 22.250 -17.245 -17.623 1.00 91.88 344 GLY A O 1
ATOM 2759 N N . VAL A 1 345 ? 21.536 -18.134 -15.679 1.00 89.12 345 VAL A N 1
ATOM 2760 C CA . VAL A 1 345 ? 22.640 -17.630 -14.839 1.00 89.12 345 VAL A CA 1
ATOM 2761 C C . VAL A 1 345 ? 23.955 -18.365 -15.113 1.00 89.12 345 VAL A C 1
ATOM 2763 O O . VAL A 1 345 ? 25.011 -17.750 -15.057 1.00 89.12 345 VAL A O 1
ATOM 2766 N N . GLU A 1 346 ? 23.910 -19.651 -15.459 1.00 92.81 346 GLU A N 1
ATOM 2767 C CA . GLU A 1 346 ? 25.117 -20.454 -15.711 1.00 92.81 346 GLU A CA 1
ATOM 2768 C C . GLU A 1 346 ? 25.899 -19.962 -16.936 1.00 92.81 346 GLU A C 1
ATOM 2770 O O . GLU A 1 346 ? 27.117 -19.792 -16.880 1.00 92.81 346 GLU A O 1
ATOM 2775 N N . GLU A 1 347 ? 25.204 -19.667 -18.038 1.00 94.06 347 GLU A N 1
ATOM 2776 C CA . GLU A 1 347 ? 25.859 -19.132 -19.234 1.00 94.06 347 GLU A CA 1
ATOM 2777 C C . GLU A 1 347 ? 26.337 -17.690 -19.009 1.00 94.06 347 GLU A C 1
ATOM 2779 O O . GLU A 1 347 ? 27.395 -17.302 -19.503 1.00 94.06 347 GLU A O 1
ATOM 2784 N N . LEU A 1 348 ? 25.596 -16.905 -18.217 1.00 91.19 348 LEU A N 1
ATOM 2785 C CA . LEU A 1 348 ? 26.034 -15.575 -17.796 1.00 91.19 348 LEU A CA 1
ATOM 2786 C C . LEU A 1 348 ? 27.346 -15.653 -17.004 1.00 91.19 348 LEU A C 1
ATOM 2788 O O . LEU A 1 348 ? 28.272 -14.898 -17.282 1.00 91.19 348 LEU A O 1
ATOM 2792 N N . GLU A 1 349 ? 27.440 -16.581 -16.055 1.00 92.88 349 GLU A N 1
ATOM 2793 C CA . GLU A 1 349 ? 28.636 -16.810 -15.248 1.00 92.88 349 GLU A CA 1
ATOM 2794 C C . GLU A 1 349 ? 29.842 -17.171 -16.120 1.00 92.88 349 GLU A C 1
ATOM 2796 O O . GLU A 1 349 ? 30.909 -16.568 -15.999 1.00 92.88 349 GLU A O 1
ATOM 2801 N N . LYS A 1 350 ? 29.652 -18.100 -17.061 1.00 93.75 350 LYS A N 1
ATOM 2802 C CA . LYS A 1 350 ? 30.681 -18.502 -18.024 1.00 93.75 350 LYS A CA 1
ATOM 2803 C C . LYS A 1 350 ? 31.184 -17.324 -18.861 1.00 93.75 350 LYS A C 1
ATOM 2805 O O . LYS A 1 350 ? 32.388 -17.198 -19.089 1.00 93.75 350 LYS A O 1
ATOM 2810 N N . GLU A 1 351 ? 30.281 -16.451 -19.299 1.00 91.75 351 GLU A N 1
ATOM 2811 C CA . GLU A 1 351 ? 30.635 -15.260 -20.069 1.00 91.75 351 GLU A CA 1
ATOM 2812 C C . GLU A 1 351 ? 31.323 -14.186 -19.224 1.00 91.75 351 GLU A C 1
ATOM 2814 O O . GLU A 1 351 ? 32.222 -13.509 -19.718 1.00 91.75 351 GLU A O 1
ATOM 2819 N N . ILE A 1 352 ? 30.942 -14.022 -17.958 1.00 91.88 352 ILE A N 1
ATOM 2820 C CA . ILE A 1 352 ? 31.497 -12.988 -17.078 1.00 91.88 352 ILE A CA 1
ATOM 2821 C C . ILE A 1 352 ? 32.852 -13.398 -16.495 1.00 91.88 352 ILE A C 1
ATOM 2823 O O . ILE A 1 352 ? 33.718 -12.541 -16.304 1.00 91.88 352 ILE A O 1
ATOM 2827 N N . ALA A 1 353 ? 33.075 -14.693 -16.259 1.00 91.75 353 ALA A N 1
ATOM 2828 C CA . ALA A 1 353 ? 34.283 -15.206 -15.618 1.00 91.75 353 ALA A CA 1
ATOM 2829 C C . ALA A 1 353 ? 35.582 -14.720 -16.283 1.00 91.75 353 ALA A C 1
ATOM 2831 O O . ALA A 1 353 ? 36.547 -14.418 -15.586 1.00 91.75 353 ALA A O 1
ATOM 2832 N N . LYS A 1 354 ? 35.594 -14.567 -17.615 1.00 92.62 354 LYS A N 1
ATOM 2833 C CA . LYS A 1 354 ? 36.765 -14.096 -18.381 1.00 92.62 354 LYS A CA 1
ATOM 2834 C C . LYS A 1 354 ? 37.129 -12.624 -18.155 1.00 92.62 354 LYS A C 1
ATOM 2836 O O . LYS A 1 354 ? 38.225 -12.218 -18.528 1.00 92.62 354 LYS A O 1
ATOM 2841 N N . TYR A 1 355 ? 36.227 -11.828 -17.584 1.00 90.44 355 TYR A N 1
ATOM 2842 C CA . TYR A 1 355 ? 36.451 -10.403 -17.335 1.00 90.44 355 TYR A CA 1
ATOM 2843 C C . TYR A 1 355 ? 36.883 -10.106 -15.898 1.00 90.44 355 TYR A C 1
ATOM 2845 O O . TYR A 1 355 ? 37.484 -9.060 -15.670 1.00 90.44 355 TYR A O 1
ATOM 2853 N N . ARG A 1 356 ? 36.639 -11.012 -14.938 1.00 92.38 356 ARG A N 1
ATOM 2854 C CA . ARG A 1 356 ? 37.024 -10.809 -13.532 1.00 92.38 356 ARG A CA 1
ATOM 2855 C C . ARG A 1 356 ? 38.539 -10.734 -13.393 1.00 92.38 356 ARG A C 1
ATOM 2857 O O . ARG A 1 356 ? 39.241 -11.716 -13.617 1.00 92.38 356 ARG A O 1
ATOM 2864 N N . LYS A 1 357 ? 39.045 -9.575 -12.972 1.00 89.62 357 LYS A N 1
ATOM 2865 C CA . LYS A 1 357 ? 40.493 -9.351 -12.853 1.00 89.62 357 LYS A CA 1
ATOM 2866 C C . LYS A 1 357 ? 41.094 -9.898 -11.558 1.00 89.62 357 LYS A C 1
ATOM 2868 O O . LYS A 1 357 ? 42.259 -10.276 -11.546 1.00 89.62 357 LYS A O 1
ATOM 2873 N N . GLY A 1 358 ? 40.338 -9.902 -10.456 1.00 84.31 358 GLY A N 1
ATOM 2874 C CA . GLY A 1 358 ? 40.785 -10.416 -9.149 1.00 84.31 358 GLY A CA 1
ATOM 2875 C C . GLY A 1 358 ? 41.949 -9.657 -8.486 1.00 84.31 358 GLY A C 1
ATOM 2876 O O . GLY A 1 358 ? 42.383 -10.034 -7.403 1.00 84.31 358 GLY A O 1
ATOM 2877 N N . ASN A 1 359 ? 42.444 -8.581 -9.101 1.00 89.44 359 ASN A N 1
ATOM 2878 C CA . ASN A 1 359 ? 43.593 -7.786 -8.652 1.00 89.44 359 ASN A CA 1
ATOM 2879 C C . ASN A 1 359 ? 43.190 -6.482 -7.932 1.00 89.44 359 ASN A C 1
ATOM 2881 O O . ASN A 1 359 ? 44.046 -5.650 -7.646 1.00 89.44 359 ASN A O 1
ATOM 2885 N N . GLY A 1 360 ? 41.894 -6.283 -7.668 1.00 85.56 360 GLY A N 1
ATOM 2886 C CA . GLY A 1 360 ? 41.355 -5.066 -7.052 1.00 85.56 360 GLY A CA 1
ATOM 2887 C C . GLY A 1 360 ? 41.134 -3.896 -8.017 1.00 85.56 360 GLY A C 1
ATOM 2888 O O . GLY A 1 360 ? 40.554 -2.889 -7.614 1.00 85.56 360 GLY A O 1
ATOM 2889 N N . GLU A 1 361 ? 41.519 -4.014 -9.290 1.00 93.06 361 GLU A N 1
ATOM 2890 C CA . GLU A 1 361 ? 41.171 -3.024 -10.311 1.00 93.06 361 GLU A CA 1
ATOM 2891 C C . GLU A 1 361 ? 39.736 -3.217 -10.810 1.00 93.06 361 GLU A C 1
ATOM 2893 O O . GLU A 1 361 ? 39.228 -4.346 -10.788 1.00 93.06 361 GLU A O 1
ATOM 2898 N N . PRO A 1 362 ? 39.080 -2.155 -11.311 1.00 94.00 362 PRO A N 1
ATOM 2899 C CA . PRO A 1 362 ? 37.772 -2.299 -11.919 1.00 94.00 362 PRO A CA 1
ATOM 2900 C C . PRO A 1 362 ? 37.799 -3.240 -13.128 1.00 94.00 362 PRO A C 1
ATOM 2902 O O . PRO A 1 362 ? 38.652 -3.110 -14.018 1.00 94.00 362 PRO A O 1
ATOM 2905 N N . ASP A 1 363 ? 36.852 -4.172 -13.169 1.00 94.94 363 ASP A N 1
ATOM 2906 C CA . ASP A 1 363 ? 36.688 -5.158 -14.245 1.00 94.94 363 ASP A CA 1
ATOM 2907 C C . ASP A 1 363 ? 35.459 -4.902 -15.129 1.00 94.94 363 ASP A C 1
ATOM 2909 O O . ASP A 1 363 ? 35.369 -5.422 -16.241 1.00 94.94 363 ASP A O 1
ATOM 2913 N N . CYS A 1 364 ? 34.548 -4.040 -14.687 1.00 94.31 364 CYS A N 1
ATOM 2914 C CA . CYS A 1 364 ? 33.382 -3.623 -15.452 1.00 94.31 364 CYS A CA 1
ATOM 2915 C C . CYS A 1 364 ? 32.970 -2.184 -15.115 1.00 94.31 364 CYS A C 1
ATOM 2917 O O . CYS A 1 364 ? 33.470 -1.570 -14.172 1.00 94.31 364 CYS A O 1
ATOM 2919 N N . ILE A 1 365 ? 32.046 -1.634 -15.904 1.00 95.38 365 ILE A N 1
ATOM 2920 C CA . ILE A 1 365 ? 31.401 -0.345 -15.637 1.00 95.38 365 ILE A CA 1
ATOM 2921 C C . ILE A 1 365 ? 29.920 -0.612 -15.403 1.00 95.38 365 ILE A C 1
ATOM 2923 O O . ILE A 1 365 ? 29.274 -1.279 -16.211 1.00 95.38 365 ILE A O 1
ATOM 2927 N N . VAL A 1 366 ? 29.371 -0.058 -14.323 1.00 94.88 366 VAL A N 1
ATOM 2928 C CA . VAL A 1 366 ? 27.935 -0.132 -14.027 1.00 94.88 366 VAL A CA 1
ATOM 2929 C C . VAL A 1 366 ? 27.364 1.277 -14.000 1.00 94.88 366 VAL A C 1
ATOM 2931 O O . VAL A 1 366 ? 27.754 2.107 -13.176 1.00 94.88 366 VAL A O 1
ATOM 2934 N N . SER A 1 367 ? 26.410 1.548 -14.893 1.00 94.56 367 SER A N 1
ATOM 2935 C CA . SER A 1 367 ? 25.641 2.792 -14.874 1.00 94.56 367 SER A CA 1
ATOM 2936 C C . SER A 1 367 ? 24.774 2.845 -13.616 1.00 94.56 367 SER A C 1
ATOM 2938 O O . SER A 1 367 ? 23.887 2.007 -13.427 1.00 94.56 367 SER A O 1
ATOM 2940 N N . PHE A 1 368 ? 25.011 3.829 -12.757 1.00 94.56 368 PHE A N 1
ATOM 2941 C CA . PHE A 1 368 ? 24.471 3.854 -11.410 1.00 94.56 368 PHE A CA 1
ATOM 2942 C C . PHE A 1 368 ? 23.795 5.183 -11.083 1.00 94.56 368 PHE A C 1
ATOM 2944 O O . PHE A 1 368 ? 24.436 6.157 -10.714 1.00 94.56 368 PHE A O 1
ATOM 2951 N N . SER A 1 369 ? 22.465 5.208 -11.178 1.00 92.62 369 SER A N 1
ATOM 2952 C CA . SER A 1 369 ? 21.648 6.409 -10.929 1.00 92.62 369 SER A CA 1
ATOM 2953 C C . SER A 1 369 ? 21.327 6.672 -9.448 1.00 92.62 369 SER A C 1
ATOM 2955 O O . SER A 1 369 ? 20.783 7.719 -9.108 1.00 92.62 369 SER A O 1
ATOM 2957 N N . GLY A 1 370 ? 21.568 5.693 -8.566 1.00 91.56 370 GLY A N 1
ATOM 2958 C CA . GLY A 1 370 ? 21.069 5.705 -7.184 1.00 91.56 370 GLY A CA 1
ATOM 2959 C C . GLY A 1 370 ? 19.577 5.366 -7.039 1.00 91.56 370 GLY A C 1
ATOM 2960 O O . GLY A 1 370 ? 19.050 5.342 -5.924 1.00 91.56 370 GLY A O 1
ATOM 2961 N N . GLY A 1 371 ? 18.875 5.098 -8.144 1.00 89.19 371 GLY A N 1
ATOM 2962 C CA . GLY A 1 371 ? 17.525 4.537 -8.143 1.00 89.19 371 GLY A CA 1
ATOM 2963 C C . GLY A 1 371 ? 17.524 3.034 -7.849 1.00 89.19 371 GLY A C 1
ATOM 2964 O O . GLY A 1 371 ? 18.521 2.351 -8.093 1.00 89.19 371 GLY A O 1
ATOM 2965 N N . ARG A 1 372 ? 16.381 2.514 -7.376 1.00 84.38 372 ARG A N 1
ATOM 2966 C CA . ARG A 1 372 ? 16.201 1.121 -6.919 1.00 84.38 372 ARG A CA 1
ATOM 2967 C C . ARG A 1 372 ? 16.801 0.085 -7.871 1.00 84.38 372 ARG A C 1
ATOM 2969 O O . ARG A 1 372 ? 17.564 -0.763 -7.427 1.00 84.38 372 ARG A O 1
ATOM 2976 N N . ASP A 1 373 ? 16.483 0.170 -9.157 1.00 89.69 373 ASP A N 1
ATOM 2977 C CA . ASP A 1 373 ? 16.863 -0.870 -10.118 1.00 89.69 373 ASP A CA 1
ATOM 2978 C C . ASP A 1 373 ? 18.372 -0.825 -10.422 1.00 89.69 373 ASP A C 1
ATOM 2980 O O . ASP A 1 373 ? 19.025 -1.863 -10.520 1.00 89.69 373 ASP A O 1
ATOM 2984 N N . SER A 1 374 ? 18.971 0.373 -10.451 1.00 93.31 374 SER A N 1
ATOM 2985 C CA . SER A 1 374 ? 20.430 0.517 -10.553 1.00 93.31 374 SER A CA 1
ATOM 2986 C C . SER A 1 374 ? 21.159 0.109 -9.265 1.00 93.31 374 SER A C 1
ATOM 2988 O O . SER A 1 374 ? 22.255 -0.437 -9.341 1.00 93.31 374 SER A O 1
ATOM 2990 N N . CYS A 1 375 ? 20.545 0.300 -8.089 1.00 94.25 375 CYS A N 1
ATOM 2991 C CA . CYS A 1 375 ? 21.055 -0.222 -6.817 1.00 94.25 375 CYS A CA 1
ATOM 2992 C C . CYS A 1 375 ? 21.026 -1.753 -6.795 1.00 94.25 375 CYS A C 1
ATOM 2994 O O . CYS A 1 375 ? 22.006 -2.371 -6.393 1.00 94.25 375 CYS A O 1
ATOM 2996 N N . TYR A 1 376 ? 19.935 -2.370 -7.258 1.00 94.31 376 TYR A N 1
ATOM 2997 C CA . TYR A 1 376 ? 19.856 -3.824 -7.386 1.00 94.31 376 TYR A CA 1
ATOM 2998 C C . TYR A 1 376 ? 20.889 -4.353 -8.384 1.00 94.31 376 TYR A C 1
ATOM 3000 O O . TYR A 1 376 ? 21.600 -5.295 -8.065 1.00 94.31 376 TYR A O 1
ATOM 3008 N N . SER A 1 377 ? 21.042 -3.701 -9.540 1.00 94.06 377 SER A N 1
ATOM 3009 C CA . SER A 1 377 ? 22.054 -4.073 -10.540 1.00 94.06 377 SER A CA 1
ATOM 3010 C C . SER A 1 377 ? 23.475 -4.001 -9.968 1.00 94.06 377 SER A C 1
ATOM 3012 O O . SER A 1 377 ? 24.259 -4.926 -10.155 1.00 94.06 377 SER A O 1
ATOM 3014 N N . MET A 1 378 ? 23.790 -2.941 -9.212 1.00 95.31 378 MET A N 1
ATOM 3015 C CA . MET A 1 378 ? 25.069 -2.797 -8.510 1.00 95.31 378 MET A CA 1
ATOM 3016 C C . MET A 1 378 ? 25.268 -3.893 -7.453 1.00 95.31 378 MET A C 1
ATOM 3018 O O . MET A 1 378 ? 26.324 -4.516 -7.394 1.00 95.31 378 MET A O 1
ATOM 3022 N N . HIS A 1 379 ? 24.245 -4.160 -6.635 1.00 94.75 379 HIS A N 1
ATOM 3023 C CA . HIS A 1 379 ? 24.275 -5.233 -5.642 1.00 94.75 379 HIS A CA 1
ATOM 3024 C C . HIS A 1 379 ? 24.509 -6.595 -6.298 1.00 94.75 379 HIS A C 1
ATOM 3026 O O . HIS A 1 379 ? 25.389 -7.322 -5.859 1.00 94.75 379 HIS A O 1
ATOM 3032 N N . TYR A 1 380 ? 23.775 -6.909 -7.364 1.00 94.06 380 TYR A N 1
ATOM 3033 C CA . TYR A 1 380 ? 23.893 -8.165 -8.093 1.00 94.06 380 TYR A CA 1
ATOM 3034 C C . TYR A 1 380 ? 25.294 -8.332 -8.697 1.00 94.06 380 TYR A C 1
ATOM 3036 O O . TYR A 1 380 ? 25.927 -9.364 -8.498 1.00 94.06 380 TYR A O 1
ATOM 3044 N N . ALA A 1 381 ? 25.828 -7.290 -9.346 1.00 93.25 381 ALA A N 1
ATOM 3045 C CA . ALA A 1 381 ? 27.182 -7.308 -9.901 1.00 93.25 381 ALA A CA 1
ATOM 3046 C C . ALA A 1 381 ? 28.247 -7.619 -8.834 1.00 93.25 381 ALA A C 1
ATOM 3048 O O . ALA A 1 381 ? 29.106 -8.469 -9.049 1.00 93.25 381 ALA A O 1
ATOM 3049 N N . VAL A 1 382 ? 28.170 -6.974 -7.668 1.00 93.19 382 VAL A N 1
ATOM 3050 C CA . VAL A 1 382 ? 29.181 -7.128 -6.610 1.00 93.19 382 VAL A CA 1
ATOM 3051 C C . VAL A 1 382 ? 28.980 -8.401 -5.785 1.00 93.19 382 VAL A C 1
ATOM 3053 O O . VAL A 1 382 ? 29.940 -9.108 -5.493 1.00 93.19 382 VAL A O 1
ATOM 3056 N N . LYS A 1 383 ? 27.750 -8.672 -5.337 1.00 93.75 383 LYS A N 1
ATOM 3057 C CA . LYS A 1 383 ? 27.454 -9.724 -4.352 1.00 93.75 383 LYS A CA 1
ATOM 3058 C C . LYS A 1 383 ? 27.166 -11.075 -4.978 1.00 93.75 383 LYS A C 1
ATOM 3060 O O . LYS A 1 383 ? 27.607 -12.073 -4.424 1.00 93.75 383 LYS A O 1
ATOM 3065 N N . GLU A 1 384 ? 26.476 -11.095 -6.112 1.00 92.25 384 GLU A N 1
ATOM 3066 C CA . GLU A 1 384 ? 26.081 -12.343 -6.767 1.00 92.25 384 GLU A CA 1
ATOM 3067 C C . GLU A 1 384 ? 27.090 -12.735 -7.852 1.00 92.25 384 GLU A C 1
ATOM 3069 O O . GLU A 1 384 ? 27.466 -13.896 -7.956 1.00 92.25 384 GLU A O 1
ATOM 3074 N N . LEU A 1 385 ? 27.583 -11.761 -8.626 1.00 91.50 385 LEU A N 1
ATOM 3075 C CA . LEU A 1 385 ? 28.520 -12.006 -9.727 1.00 91.50 385 LEU A CA 1
ATOM 3076 C C . LEU A 1 385 ? 29.989 -11.774 -9.358 1.00 91.50 385 LEU A C 1
ATOM 3078 O O . LEU A 1 385 ? 30.850 -12.006 -10.202 1.00 91.50 385 LEU A O 1
ATOM 3082 N N . GLY A 1 386 ? 30.310 -11.305 -8.150 1.00 92.12 386 GLY A N 1
ATOM 3083 C CA . GLY A 1 386 ? 31.696 -11.122 -7.699 1.00 92.12 386 GLY A CA 1
ATOM 3084 C C . GLY A 1 386 ? 32.546 -10.187 -8.571 1.00 92.12 386 GLY A C 1
ATOM 3085 O O . GLY A 1 386 ? 33.759 -10.369 -8.648 1.00 92.12 386 GLY A O 1
ATOM 3086 N N . LEU A 1 387 ? 31.920 -9.237 -9.267 1.00 93.50 387 LEU A N 1
ATOM 3087 C CA . LEU A 1 387 ? 32.603 -8.227 -10.073 1.00 93.50 387 LEU A CA 1
ATOM 3088 C C . LEU A 1 387 ? 33.084 -7.058 -9.209 1.00 93.50 387 LEU A C 1
ATOM 3090 O O . LEU A 1 387 ? 32.536 -6.785 -8.137 1.00 93.50 387 LEU A O 1
ATOM 3094 N N . ASN A 1 388 ? 34.063 -6.322 -9.727 1.00 94.44 388 ASN A N 1
ATOM 3095 C CA . ASN A 1 388 ? 34.549 -5.065 -9.175 1.00 94.44 388 ASN A CA 1
ATOM 3096 C C . ASN A 1 388 ? 34.188 -3.893 -10.112 1.00 94.44 388 ASN A C 1
ATOM 3098 O O . ASN A 1 388 ? 34.991 -3.489 -10.958 1.00 94.44 388 ASN A O 1
ATOM 3102 N N . PRO A 1 389 ? 32.964 -3.350 -10.018 1.00 94.62 389 PRO A N 1
ATOM 3103 C CA . PRO A 1 389 ? 32.491 -2.329 -10.939 1.00 94.62 389 PRO A CA 1
ATOM 3104 C C . PRO A 1 389 ? 33.054 -0.938 -10.633 1.00 94.62 389 PRO A C 1
ATOM 3106 O O . PRO A 1 389 ? 33.032 -0.470 -9.496 1.00 94.62 389 PRO A O 1
ATOM 3109 N N . LEU A 1 390 ? 33.413 -0.204 -11.688 1.00 95.25 390 LEU A N 1
ATOM 3110 C CA . LEU A 1 390 ? 33.461 1.254 -11.651 1.00 95.25 390 LEU A CA 1
ATOM 3111 C C . LEU A 1 390 ? 32.031 1.791 -11.790 1.00 95.25 390 LEU A C 1
ATOM 3113 O O . LEU A 1 390 ? 31.409 1.693 -12.853 1.00 95.25 390 LEU A O 1
ATOM 3117 N N . ALA A 1 391 ? 31.498 2.358 -10.710 1.00 94.94 391 ALA A N 1
ATOM 3118 C CA . ALA A 1 391 ? 30.197 3.010 -10.734 1.00 94.94 391 ALA A CA 1
ATOM 3119 C C . ALA A 1 391 ? 30.268 4.306 -11.557 1.00 94.94 391 ALA A C 1
ATOM 3121 O O . ALA A 1 391 ? 31.037 5.211 -11.238 1.00 94.94 391 ALA A O 1
ATOM 3122 N N . TYR A 1 392 ? 29.445 4.412 -12.600 1.00 94.44 392 TYR A N 1
ATOM 3123 C CA . TYR A 1 392 ? 29.380 5.597 -13.453 1.00 94.44 392 TYR A CA 1
ATOM 3124 C C . TYR A 1 392 ? 28.002 6.249 -13.375 1.00 94.44 392 TYR A C 1
ATOM 3126 O O . TYR A 1 392 ? 26.982 5.603 -13.611 1.00 94.44 392 TYR A O 1
ATOM 3134 N N . SER A 1 393 ? 27.967 7.547 -13.091 1.00 91.75 393 SER A N 1
ATOM 3135 C CA . SER A 1 393 ? 26.741 8.340 -13.079 1.00 91.75 393 SER A CA 1
ATOM 3136 C C . SER A 1 393 ? 26.923 9.582 -13.938 1.00 91.75 393 SER A C 1
ATOM 3138 O O . SER A 1 393 ? 27.875 10.333 -13.747 1.00 91.75 393 SER A O 1
ATOM 3140 N N . TYR A 1 394 ? 25.976 9.826 -14.840 1.00 89.12 394 TYR A N 1
ATOM 3141 C CA . TYR A 1 394 ? 25.890 11.064 -15.606 1.00 89.12 394 TYR A CA 1
ATOM 3142 C C . TYR A 1 394 ? 24.742 11.912 -15.061 1.00 89.12 394 TYR A C 1
ATOM 3144 O O . TYR A 1 394 ? 23.578 11.515 -15.145 1.00 89.12 394 TYR A O 1
ATOM 3152 N N . ASP A 1 395 ? 25.070 13.066 -14.478 1.00 86.38 395 ASP A N 1
ATOM 3153 C CA . ASP A 1 395 ? 24.069 14.016 -14.004 1.00 86.38 395 ASP A CA 1
ATOM 3154 C C . ASP A 1 395 ? 23.882 15.153 -15.007 1.00 86.38 395 ASP A C 1
ATOM 3156 O O . ASP A 1 395 ? 24.768 15.981 -15.205 1.00 86.38 395 ASP A O 1
ATOM 3160 N N . TRP A 1 396 ? 22.700 15.202 -15.607 1.00 84.81 396 TRP A N 1
ATOM 3161 C CA . TRP A 1 396 ? 22.264 16.271 -16.503 1.00 84.81 396 TRP A CA 1
ATOM 3162 C C . TRP A 1 396 ? 21.282 17.236 -15.816 1.00 84.81 396 TRP A C 1
ATOM 3164 O O . TRP A 1 396 ? 20.503 17.917 -16.478 1.00 84.81 396 TRP A O 1
ATOM 3174 N N . GLY A 1 397 ? 21.309 17.286 -14.478 1.00 85.44 397 GLY A N 1
ATOM 3175 C CA . GLY A 1 397 ? 20.464 18.137 -13.634 1.00 85.44 397 GLY A CA 1
ATOM 3176 C C . GLY A 1 397 ? 19.226 17.436 -13.069 1.00 85.44 397 GLY A C 1
ATOM 3177 O O . GLY A 1 397 ? 18.376 18.091 -12.473 1.00 85.44 397 GLY A O 1
ATOM 3178 N N . MET A 1 398 ? 19.109 16.118 -13.249 1.00 82.31 398 MET A N 1
ATOM 3179 C CA . MET A 1 398 ? 17.900 15.344 -12.930 1.00 82.31 398 MET A CA 1
ATOM 3180 C C . MET A 1 398 ? 18.114 14.289 -11.839 1.00 82.31 398 MET A C 1
ATOM 3182 O O . MET A 1 398 ? 17.163 13.604 -11.449 1.00 82.31 398 MET A O 1
ATOM 3186 N N . ILE A 1 399 ? 19.336 14.134 -11.314 1.00 84.88 399 ILE A N 1
ATOM 3187 C CA . ILE A 1 399 ? 19.566 13.212 -10.198 1.00 84.88 399 ILE A CA 1
ATOM 3188 C C . ILE A 1 399 ? 19.003 13.814 -8.909 1.00 84.88 399 ILE A C 1
ATOM 3190 O O . ILE A 1 399 ? 19.469 14.837 -8.410 1.00 84.88 399 ILE A O 1
ATOM 3194 N N . THR A 1 400 ? 18.014 13.129 -8.338 1.00 84.06 400 THR A N 1
ATOM 3195 C CA . THR A 1 400 ? 17.388 13.521 -7.068 1.00 84.06 400 THR A CA 1
ATOM 3196 C C . THR A 1 400 ? 18.360 13.438 -5.884 1.00 84.06 400 THR A C 1
ATOM 3198 O O . THR A 1 400 ? 19.255 12.590 -5.859 1.00 84.06 400 THR A O 1
ATOM 3201 N N . ASP A 1 401 ? 18.114 14.229 -4.835 1.00 85.12 401 ASP A N 1
ATOM 3202 C CA . ASP A 1 401 ? 18.871 14.158 -3.572 1.00 85.12 401 ASP A CA 1
ATOM 3203 C C . ASP A 1 401 ? 18.900 12.745 -2.973 1.00 85.12 401 ASP A C 1
ATOM 3205 O O . ASP A 1 401 ? 19.904 12.315 -2.404 1.00 85.12 401 ASP A O 1
ATOM 3209 N N . LEU A 1 402 ? 17.796 12.001 -3.103 1.00 83.38 402 LEU A N 1
ATOM 3210 C CA . LEU A 1 402 ? 17.718 10.613 -2.655 1.00 83.38 402 LEU A CA 1
ATOM 3211 C C . LEU A 1 402 ? 18.650 9.711 -3.475 1.00 83.38 402 LEU A C 1
ATOM 3213 O O . LEU A 1 402 ? 19.364 8.901 -2.890 1.00 83.38 402 LEU A O 1
ATOM 3217 N N . GLY A 1 403 ? 18.678 9.883 -4.800 1.00 89.50 403 GLY A N 1
ATOM 3218 C CA . GLY A 1 403 ? 19.596 9.170 -5.690 1.00 89.50 403 GLY A CA 1
ATOM 3219 C C . GLY A 1 403 ? 21.055 9.399 -5.297 1.00 89.50 403 GLY A C 1
ATOM 3220 O O . GLY A 1 403 ? 21.787 8.436 -5.091 1.00 89.50 403 GLY A O 1
ATOM 3221 N N . ARG A 1 404 ? 21.441 10.655 -5.044 1.00 89.88 404 ARG A N 1
ATOM 3222 C CA . ARG A 1 404 ? 22.794 11.014 -4.578 1.00 89.88 404 ARG A CA 1
ATOM 3223 C C . ARG A 1 404 ? 23.152 10.373 -3.235 1.00 89.88 404 ARG A C 1
ATOM 3225 O O . ARG A 1 404 ? 24.248 9.846 -3.071 1.00 89.88 404 ARG A O 1
ATOM 3232 N N . ARG A 1 405 ? 22.226 10.368 -2.268 1.00 90.75 405 ARG A N 1
ATOM 3233 C CA . ARG A 1 405 ? 22.441 9.710 -0.962 1.00 90.75 405 ARG A CA 1
ATOM 3234 C C . ARG A 1 405 ? 22.599 8.201 -1.103 1.00 90.75 405 ARG A C 1
ATOM 3236 O O . ARG A 1 405 ? 23.422 7.612 -0.410 1.00 90.75 405 ARG A O 1
ATOM 3243 N N . ASN A 1 406 ? 21.810 7.580 -1.975 1.00 92.31 406 ASN A N 1
ATOM 3244 C CA . ASN A 1 406 ? 21.930 6.155 -2.260 1.00 92.31 406 ASN A CA 1
ATOM 3245 C C . ASN A 1 406 ? 23.261 5.839 -2.943 1.00 92.31 406 ASN A C 1
ATOM 3247 O O . ASN A 1 406 ? 23.878 4.840 -2.589 1.00 92.31 406 ASN A O 1
ATOM 3251 N N . GLN A 1 407 ? 23.716 6.700 -3.861 1.00 93.50 407 GLN A N 1
ATOM 3252 C CA . GLN A 1 407 ? 25.026 6.564 -4.490 1.00 93.50 407 GLN A CA 1
ATOM 3253 C C . GLN A 1 407 ? 26.135 6.543 -3.438 1.00 93.50 407 GLN A C 1
ATOM 3255 O O . GLN A 1 407 ? 26.805 5.525 -3.311 1.00 93.50 407 GLN A O 1
ATOM 3260 N N . ALA A 1 408 ? 26.217 7.589 -2.608 1.00 92.00 408 ALA A N 1
ATOM 3261 C CA . ALA A 1 408 ? 27.195 7.678 -1.522 1.00 92.00 408 ALA A CA 1
ATOM 3262 C C . ALA A 1 408 ? 27.155 6.446 -0.599 1.00 92.00 408 ALA A C 1
ATOM 3264 O O . ALA A 1 408 ? 28.157 5.782 -0.384 1.00 92.00 408 ALA A O 1
ATOM 3265 N N . ARG A 1 409 ? 25.967 6.041 -0.128 1.00 91.50 409 ARG A N 1
ATOM 3266 C CA . ARG A 1 409 ? 25.829 4.866 0.755 1.00 91.50 409 ARG A CA 1
ATOM 3267 C C . ARG A 1 409 ? 26.350 3.562 0.152 1.00 91.50 409 ARG A C 1
ATOM 3269 O O . ARG A 1 409 ? 26.770 2.691 0.906 1.00 91.50 409 ARG A O 1
ATOM 3276 N N . MET A 1 410 ? 26.236 3.386 -1.164 1.00 92.00 410 MET A N 1
ATOM 3277 C CA . MET A 1 410 ? 26.623 2.142 -1.828 1.00 92.00 410 MET A CA 1
ATOM 3278 C C . MET A 1 410 ? 28.073 2.136 -2.301 1.00 92.00 410 MET A C 1
ATOM 3280 O O . MET A 1 410 ? 28.659 1.060 -2.372 1.00 92.00 410 MET A O 1
ATOM 3284 N N . THR A 1 411 ? 28.635 3.296 -2.644 1.00 88.94 411 THR A N 1
ATOM 3285 C CA . THR A 1 411 ? 29.985 3.390 -3.219 1.00 88.94 411 THR A CA 1
ATOM 3286 C C . THR A 1 411 ? 31.035 3.940 -2.258 1.00 88.94 411 THR A C 1
ATOM 3288 O O . THR A 1 411 ? 32.213 3.851 -2.587 1.00 88.94 411 THR A O 1
ATOM 3291 N N . GLY A 1 412 ? 30.636 4.457 -1.089 1.00 78.44 412 GLY A N 1
ATOM 3292 C CA . GLY A 1 412 ? 31.520 5.114 -0.119 1.00 78.44 412 GLY A CA 1
ATOM 3293 C C . GLY A 1 412 ? 31.466 6.624 -0.256 1.00 78.44 412 GLY A C 1
ATOM 3294 O O . GLY A 1 412 ? 32.222 7.148 -1.101 1.00 78.44 412 GLY A O 1
#

Organism: NCBI:txid2099670